Protein AF-0000000080754686 (afdb_homodimer)

Radius of gyration: 24.13 Å; Cα contacts (8 Å, |Δi|>4): 1231; chains: 2; bounding box: 72×88×58 Å

Sequence (550 aa):
MPHHASHPAKEPPPTVAGTYRYADLDQPARVCETQLATECALAISYNGLGHAVMMVTPEALEDFVQGFTLTAGIIDSADEIYDMRLVEDAEAWRAEVRISSRAFWRLKQQRRRLAGSSGCGICGVEALEQALPRLTALDPAPLPPAGQLANLRERIAAEQRLARRSGALHAALFVDGDGEIRLCREDIGRHNALDKLIGALVRERLGAGRGFAVVTSRCGVELLHKAVRAGIGTLVGLSAPTALTVDWARRHHLNLIHLPHHSAARVYSPVPRAPMPHHASHPAKEPPPTVAGTYRYADLDQPARVCETQLATECALAISYNGLGHAVMMVTPEALEDFVQGFTLTAGIIDSADEIYDMRLVEDAEAWRAEVRISSRAFWRLKQQRRRLAGSSGCGICGVEALEQALPRLTALDPAPLPPAGQLANLRERIAAEQRLARRSGALHAALFVDGDGEIRLCREDIGRHNALDKLIGALVRERLGAGRGFAVVTSRCGVELLHKAVRAGIGTLVGLSAPTALTVDWARRHHLNLIHLPHHSAARVYSPVPRAP

Solvent-accessible surface area (backbone atoms only — not comparable to full-atom values): 28979 Å² total; per-residue (Å²): 134,84,80,78,79,76,70,75,80,74,74,75,71,82,60,67,92,38,51,44,57,26,11,29,61,82,42,57,72,49,70,47,74,44,54,29,35,60,57,32,36,35,28,37,24,50,72,53,24,61,72,50,52,41,83,39,30,77,63,62,52,67,22,27,54,51,14,43,40,44,53,70,59,53,33,93,48,79,82,38,53,76,45,76,46,79,44,82,35,94,79,15,34,32,38,47,31,36,55,39,68,67,36,50,50,53,50,52,52,52,48,50,50,60,68,60,45,46,66,78,78,69,50,30,69,51,29,42,42,71,64,45,66,89,76,74,61,49,71,78,57,81,80,76,63,53,75,52,60,58,67,39,69,61,54,48,59,72,62,39,62,66,33,73,64,33,39,76,49,27,38,14,34,34,27,39,78,86,46,45,78,76,47,74,26,63,15,68,43,58,66,52,3,43,22,20,33,51,13,42,30,59,76,66,68,47,64,45,62,51,31,34,39,36,33,61,41,65,39,44,52,67,53,50,51,33,36,49,70,64,46,34,32,27,43,33,20,50,29,55,50,27,38,52,26,46,54,49,23,48,72,30,34,26,31,33,32,31,39,49,95,88,54,73,40,31,26,42,16,59,72,57,63,77,123,132,86,78,77,78,75,70,77,79,73,74,75,73,82,63,68,92,38,53,43,57,26,12,29,61,83,41,58,72,49,69,46,75,45,54,30,35,60,58,31,35,36,28,37,25,50,74,53,27,62,72,49,54,41,82,39,32,77,64,62,51,67,23,27,53,50,13,42,40,45,52,71,59,52,33,94,48,78,81,38,54,76,45,75,46,78,44,83,36,95,79,16,34,33,36,47,31,33,55,38,68,67,36,50,50,52,49,52,52,52,48,49,49,60,69,61,46,46,64,78,77,68,50,30,68,52,28,41,41,70,62,45,67,88,78,74,61,50,71,77,58,82,79,77,62,54,74,53,58,58,66,40,70,61,54,49,59,72,61,39,61,66,33,72,64,33,38,75,49,26,40,14,34,34,27,38,78,85,46,46,80,77,47,74,24,62,14,69,41,56,66,53,4,43,21,19,33,51,12,42,30,59,74,67,70,46,64,44,62,53,30,34,39,38,32,60,39,65,37,44,51,68,54,49,50,34,36,49,71,65,46,34,30,27,43,34,18,49,28,57,50,28,37,53,28,46,56,49,24,47,72,30,35,25,32,33,33,29,41,49,94,88,54,72,40,31,26,43,16,62,73,56,63,78,123

Foldseek 3Di:
DPPPPPPPPPDPDPPDPFKDWDADPVGRVDIDIAGAFDWAWEWEAEPRHTDDIDIKRPPLVQLLVLLCCQLVVLDLDSVQWDDWDWDDDVRHIYIYTYGHPVSVVVVVVLVVCVVPVPDDDQDPVSVVCNVFPDFAFADADDDADLVLCPCVVVVLVVVCPSCVRHNQKKKKWWAFLVSDTDDIAIINDQLSRLSSHLSVCVVVVPQLDRTAMEIADEDELSNLSSCRSSNHQEYEYQDYYDPVNLVVCCVRNHFYWHDYDPDGIDTSPPPDDDD/DPPPPPPPPPPPDDPDPFKDWDADPVGRVDIDIAGAFDWAWEWEAEPRHTDDIDIKRPPLVLLLNLLCCQLVVLDLDSVQWDDWDWDDDVRHIYIYTYGHPVSVVVVVVLVVCVVPVPDDDQDPVSVVCNVFPDFAFADADDDADLVLCPCVVVVLVVVCPSCVRHNQKKKKFWAFLVSDTDDIAIINDQLSRLSSHLSVCVVVVPQLDRTAMEIADEDELSNLSSCRSSNHQEYEYQDYYDPVNLVVCCVRNHFYWHDYDPDGIDTSPPPDDDD

InterPro domains:
  IPR003786 Sulfur carrier protein FdhD [MF_00187] (17-275)
  IPR003786 Sulfur carrier protein FdhD [PF02634] (37-270)
  IPR003786 Sulfur carrier protein FdhD [PIRSF015626] (26-272)
  IPR003786 Sulfur carrier protein FdhD [PTHR30592] (31-271)
  IPR003786 Sulfur carrier protein FdhD [TIGR00129] (33-269)
  IPR016193 Cytidine deaminase-like [SSF53927] (24-273)

Secondary structure (DSSP, 8-state):
---------------STTEEEEEESS-TT-EEEEE-B--EEEEEEETTEEEEEEEE-STTHHHHHHHHHHHTTS-SSGGGEEEEEEEEETTEEEEEEEE-HHHHHHHHHHHHHHHH--SS---HHHHHHHHS---PPPPP-PPPPGGGGTTHHHHHHHH-HHHHHH---EEEEEEETTS-EEEEEEESSHHHHHHHHHHHHHHTT--TTSEEEEESS---HHHHHHHHHTT-SEEEESSPPBHHHHHHHHHTT-EEEE--SSS--EEEESPP---/---------------STTEEEEEESS-TT-EEEEE-B--EEEEEEETTEEEEEEEE-STTHHHHHHHHHHHTTS-SSGGGEEEEEEEEETTEEEEEEEE-HHHHHHHHHHHHHHHH--SS---HHHHHHHHS---PPPPP-PPPPGGGGTTHHHHHHHH-HHHHHH---EEEEEEETTS-EEEEEEESSHHHHHHHHHHHHHHTT--TTSEEEEESS---HHHHHHHHHTT-SEEEESSPPBHHHHHHHHHTT-EEEE--SSS--EEEESPP---

Organism: Azotobacter vinelandii (strain DJ / ATCC BAA-1303) (NCBI:txid322710)

Structure (mmCIF, N/CA/C/O backbone):
data_AF-0000000080754686-model_v1
#
loop_
_entity.id
_entity.type
_entity.pdbx_description
1 polymer 'Sulfur carrier protein FdhD'
#
loop_
_atom_site.group_PDB
_atom_site.id
_atom_site.type_symbol
_atom_site.label_atom_id
_atom_site.label_alt_id
_atom_site.label_comp_id
_atom_site.label_asym_id
_atom_site.label_entity_id
_atom_site.label_seq_id
_atom_site.pdbx_PDB_ins_code
_atom_site.Cartn_x
_atom_site.Cartn_y
_atom_site.Cartn_z
_atom_site.occupancy
_atom_site.B_iso_or_equiv
_atom_site.auth_seq_id
_atom_site.auth_comp_id
_atom_site.auth_asym_id
_atom_site.auth_atom_id
_atom_site.pdbx_PDB_model_num
ATOM 1 N N . MET A 1 1 ? -34.844 -43.094 -25.469 1 31.83 1 MET A N 1
ATOM 2 C CA . MET A 1 1 ? -35.219 -42.375 -24.234 1 31.83 1 MET A CA 1
ATOM 3 C C . MET A 1 1 ? -34.156 -41.375 -23.844 1 31.83 1 MET A C 1
ATOM 5 O O . MET A 1 1 ? -32.969 -41.719 -23.656 1 31.83 1 MET A O 1
ATOM 9 N N . PRO A 1 2 ? -34.312 -40.062 -24.266 1 35 2 PRO A N 1
ATOM 10 C CA . PRO A 1 2 ? -33.281 -39 -24.234 1 35 2 PRO A CA 1
ATOM 11 C C . PRO A 1 2 ? -32.875 -38.625 -22.812 1 35 2 PRO A C 1
ATOM 13 O O . PRO A 1 2 ? -33.688 -38.656 -21.906 1 35 2 PRO A O 1
ATOM 16 N N . HIS A 1 3 ? -31.703 -39.125 -22.344 1 33.72 3 HIS A N 1
ATOM 17 C CA . HIS A 1 3 ? -31.109 -38.906 -21.031 1 33.72 3 HIS A CA 1
ATOM 18 C C . HIS A 1 3 ? -31.047 -37.406 -20.719 1 33.72 3 HIS A C 1
ATOM 20 O O . HIS A 1 3 ? -30.562 -36.625 -21.531 1 33.72 3 HIS A O 1
ATOM 26 N N . HIS A 1 4 ? -32.031 -36.938 -19.906 1 30.75 4 HIS A N 1
ATOM 27 C CA . HIS A 1 4 ? -32.188 -35.562 -19.375 1 30.75 4 HIS A CA 1
ATOM 28 C C . HIS A 1 4 ? -30.891 -35.062 -18.75 1 30.75 4 HIS A C 1
ATOM 30 O O . HIS A 1 4 ? -30.297 -35.75 -17.906 1 30.75 4 HIS A O 1
ATOM 36 N N . ALA A 1 5 ? -30.188 -34.188 -19.484 1 32.12 5 ALA A N 1
ATOM 37 C CA . ALA A 1 5 ? -28.984 -33.469 -19.078 1 32.12 5 ALA A CA 1
ATOM 38 C C . ALA A 1 5 ? -29.156 -32.812 -17.719 1 32.12 5 ALA A C 1
ATOM 40 O O . ALA A 1 5 ? -29.984 -31.906 -17.547 1 32.12 5 ALA A O 1
ATOM 41 N N . SER A 1 6 ? -29 -33.562 -16.625 1 30.25 6 SER A N 1
ATOM 42 C CA . SER A 1 6 ? -29.047 -33.031 -15.266 1 30.25 6 SER A CA 1
ATOM 43 C C . SER A 1 6 ? -28.312 -31.703 -15.164 1 30.25 6 SER A C 1
ATOM 45 O O . SER A 1 6 ? -27.156 -31.594 -15.57 1 30.25 6 SER A O 1
ATOM 47 N N . HIS A 1 7 ? -28.984 -30.562 -15.25 1 32.22 7 HIS A N 1
ATOM 48 C CA . HIS A 1 7 ? -28.531 -29.188 -15.125 1 32.22 7 HIS A CA 1
ATOM 49 C C . HIS A 1 7 ? -27.672 -29.016 -13.883 1 32.22 7 HIS A C 1
ATOM 51 O O . HIS A 1 7 ? -28.062 -29.406 -12.781 1 32.22 7 HIS A O 1
ATOM 57 N N . PRO A 1 8 ? -26.391 -29.031 -13.914 1 29.78 8 PRO A N 1
ATOM 58 C CA . PRO A 1 8 ? -25.578 -28.906 -12.703 1 29.78 8 PRO A CA 1
ATOM 59 C C . PRO A 1 8 ? -26.094 -27.828 -11.75 1 29.78 8 PRO A C 1
ATOM 61 O O . PRO A 1 8 ? -26.75 -26.875 -12.188 1 29.78 8 PRO A O 1
ATOM 64 N N . ALA A 1 9 ? -26.484 -28.156 -10.461 1 30.97 9 ALA A N 1
ATOM 65 C CA . ALA A 1 9 ? -26.984 -27.344 -9.352 1 30.97 9 ALA A CA 1
ATOM 66 C C . ALA A 1 9 ? -26.312 -25.984 -9.32 1 30.97 9 ALA A C 1
ATOM 68 O O . ALA A 1 9 ? -25.094 -25.875 -9.469 1 30.97 9 ALA A O 1
ATOM 69 N N . LYS A 1 10 ? -26.984 -25 -9.805 1 32.41 10 LYS A N 1
ATOM 70 C CA . LYS A 1 10 ? -26.656 -23.578 -9.648 1 32.41 10 LYS A CA 1
ATOM 71 C C . LYS A 1 10 ? -26.031 -23.312 -8.289 1 32.41 10 LYS A C 1
ATOM 73 O O . LYS A 1 10 ? -26.609 -23.656 -7.254 1 32.41 10 LYS A O 1
ATOM 78 N N . GLU A 1 11 ? -24.734 -23.234 -8.125 1 35.72 11 GLU A N 1
ATOM 79 C CA . GLU A 1 11 ? -24.078 -22.938 -6.848 1 35.72 11 GLU A CA 1
ATOM 80 C C . GLU A 1 11 ? -24.859 -21.859 -6.078 1 35.72 11 GLU A C 1
ATOM 82 O O . GLU A 1 11 ? -25.359 -20.906 -6.672 1 35.72 11 GLU A O 1
ATOM 87 N N . PRO A 1 12 ? -25.406 -22.172 -4.902 1 36.03 12 PRO A N 1
ATOM 88 C CA . PRO A 1 12 ? -26.234 -21.234 -4.133 1 36.03 12 PRO A CA 1
ATOM 89 C C . PRO A 1 12 ? -25.719 -19.797 -4.215 1 36.03 12 PRO A C 1
ATOM 91 O O . PRO A 1 12 ? -24.531 -19.562 -4.453 1 36.03 12 PRO A O 1
ATOM 94 N N . PRO A 1 13 ? -26.625 -18.891 -4.383 1 35.06 13 PRO A N 1
ATOM 95 C CA . PRO A 1 13 ? -26.328 -17.453 -4.457 1 35.06 13 PRO A CA 1
ATOM 96 C C . PRO A 1 13 ? -25.359 -16.984 -3.375 1 35.06 13 PRO A C 1
ATOM 98 O O . PRO A 1 13 ? -25.25 -17.625 -2.326 1 35.06 13 PRO A O 1
ATOM 101 N N . PRO A 1 14 ? -24.406 -16.203 -3.625 1 36.09 14 PRO A N 1
ATOM 102 C CA . PRO A 1 14 ? -23.469 -15.672 -2.633 1 36.09 14 PRO A CA 1
ATOM 103 C C . PRO A 1 14 ? -24.156 -15.281 -1.327 1 36.09 14 PRO A C 1
ATOM 105 O O . PRO A 1 14 ? -25.312 -14.844 -1.339 1 36.09 14 PRO A O 1
ATOM 108 N N . THR A 1 15 ? -24.062 -16.094 -0.253 1 37.88 15 THR A N 1
ATOM 109 C CA . THR A 1 15 ? -24.469 -15.75 1.103 1 37.88 15 THR A CA 1
ATOM 110 C C . THR A 1 15 ? -24.422 -14.234 1.309 1 37.88 15 THR A C 1
ATOM 112 O O . THR A 1 15 ? -23.797 -13.516 0.521 1 37.88 15 THR A O 1
ATOM 115 N N . VAL A 1 16 ? -24.938 -13.734 2.525 1 42.38 16 VAL A N 1
ATOM 116 C CA . VAL A 1 16 ? -24.922 -12.344 2.979 1 42.38 16 VAL A CA 1
ATOM 117 C C . VAL A 1 16 ? -23.578 -11.711 2.637 1 42.38 16 VAL A C 1
ATOM 119 O O . VAL A 1 16 ? -22.531 -12.383 2.631 1 42.38 16 VAL A O 1
ATOM 122 N N . ALA A 1 17 ? -23.547 -10.547 2.127 1 55.25 17 ALA A N 1
ATOM 123 C CA . ALA A 1 17 ? -22.406 -9.719 1.694 1 55.25 17 ALA A CA 1
ATOM 124 C C . ALA A 1 17 ? -21.25 -9.812 2.688 1 55.25 17 ALA A C 1
ATOM 126 O O . ALA A 1 17 ? -21.453 -9.641 3.895 1 55.25 17 ALA A O 1
ATOM 127 N N . GLY A 1 18 ? -20.219 -10.5 2.482 1 73.31 18 GLY A N 1
ATOM 128 C CA . GLY A 1 18 ? -18.969 -10.461 3.232 1 73.31 18 GLY A CA 1
ATOM 129 C C . GLY A 1 18 ? -18.672 -11.773 3.939 1 73.31 18 GLY A C 1
ATOM 130 O O . GLY A 1 18 ? -17.594 -11.938 4.512 1 73.31 18 GLY A O 1
ATOM 131 N N . THR A 1 19 ? -19.75 -12.734 3.939 1 86 19 THR A N 1
ATOM 132 C CA . THR A 1 19 ? -19.469 -13.984 4.641 1 86 19 THR A CA 1
ATOM 133 C C . THR A 1 19 ? -18.969 -15.047 3.666 1 86 19 THR A C 1
ATOM 135 O O . THR A 1 19 ? -19.547 -15.25 2.604 1 86 19 THR A O 1
ATOM 138 N N . TYR A 1 20 ? -17.984 -15.742 4.098 1 91.75 20 TYR A N 1
ATOM 139 C CA . TYR A 1 20 ? -17.359 -16.734 3.234 1 91.75 20 TYR A CA 1
ATOM 140 C C . TYR A 1 20 ? -17.078 -18.016 4.004 1 91.75 20 TYR A C 1
ATOM 142 O O . TYR A 1 20 ? -16.75 -17.984 5.191 1 91.75 20 TYR A O 1
ATOM 150 N N . ARG A 1 21 ? -17.188 -19.125 3.223 1 93.75 21 ARG A N 1
ATOM 151 C CA . ARG A 1 21 ? -16.859 -20.422 3.791 1 93.75 21 ARG A CA 1
ATOM 152 C C . ARG A 1 21 ? -15.375 -20.734 3.607 1 93.75 21 ARG A C 1
ATOM 154 O O . ARG A 1 21 ? -14.789 -20.406 2.576 1 93.75 21 ARG A O 1
ATOM 161 N N . TYR A 1 22 ? -14.82 -21.297 4.672 1 95.25 22 TYR A N 1
ATOM 162 C CA . TYR A 1 22 ? -13.469 -21.828 4.598 1 95.25 22 TYR A CA 1
ATOM 163 C C . TYR A 1 22 ? -13.375 -23.188 5.281 1 95.25 22 TYR A C 1
ATOM 165 O O . TYR A 1 22 ? -14.227 -23.531 6.102 1 95.25 22 TYR A O 1
ATOM 173 N N . ALA A 1 23 ? -12.453 -23.984 4.785 1 96.62 23 ALA A N 1
ATOM 174 C CA . ALA A 1 23 ? -12.172 -25.281 5.406 1 96.62 23 ALA A CA 1
ATOM 175 C C . ALA A 1 23 ? -10.781 -25.297 6.039 1 96.62 23 ALA A C 1
ATOM 177 O O . ALA A 1 23 ? -9.875 -24.594 5.578 1 96.62 23 ALA A O 1
ATOM 178 N N . ASP A 1 24 ? -10.664 -26.062 7.074 1 94.94 24 ASP A N 1
ATOM 179 C CA . ASP A 1 24 ? -9.336 -26.266 7.645 1 94.94 24 ASP A CA 1
ATOM 180 C C . ASP A 1 24 ? -8.461 -27.109 6.715 1 94.94 24 ASP A C 1
ATOM 182 O O . ASP A 1 24 ? -8.914 -28.141 6.191 1 94.94 24 ASP A O 1
ATOM 186 N N . LEU A 1 25 ? -7.25 -26.656 6.531 1 95.12 25 LEU A N 1
ATOM 187 C CA . LEU A 1 25 ? -6.359 -27.344 5.609 1 95.12 25 LEU A CA 1
ATOM 188 C C . LEU A 1 25 ? -6.109 -28.781 6.078 1 95.12 25 LEU A C 1
ATOM 190 O O . LEU A 1 25 ? -6.047 -29.703 5.262 1 95.12 25 LEU A O 1
ATOM 194 N N . ASP A 1 26 ? -6.043 -28.969 7.402 1 92.75 26 ASP A N 1
ATOM 195 C CA . ASP A 1 26 ? -5.734 -30.281 7.973 1 92.75 26 ASP A CA 1
ATOM 196 C C . ASP A 1 26 ? -7 -31.125 8.133 1 92.75 26 ASP A C 1
ATOM 198 O O . ASP A 1 26 ? -6.926 -32.344 8.273 1 92.75 26 ASP A O 1
ATOM 202 N N . GLN A 1 27 ? -8.133 -30.469 8.156 1 92.62 27 GLN A N 1
ATOM 203 C CA . GLN A 1 27 ? -9.43 -31.141 8.258 1 92.62 27 GLN A CA 1
ATOM 204 C C . GLN A 1 27 ? -10.422 -30.578 7.25 1 92.62 27 GLN A C 1
ATOM 206 O O . GLN A 1 27 ? -11.352 -29.844 7.621 1 92.62 27 GLN A O 1
ATOM 211 N N . PRO A 1 28 ? -10.352 -31.031 6.055 1 91.06 28 PRO A N 1
ATOM 212 C CA . PRO A 1 28 ? -11.141 -30.438 4.973 1 91.06 28 PRO A CA 1
ATOM 213 C C . PRO A 1 28 ? -12.648 -30.578 5.195 1 91.06 28 PRO A C 1
ATOM 215 O O . PRO A 1 28 ? -13.43 -29.828 4.602 1 91.06 28 PRO A O 1
ATOM 218 N N . ALA A 1 29 ? -13.039 -31.484 6 1 91.44 29 ALA A N 1
ATOM 219 C CA . ALA A 1 29 ? -14.461 -31.703 6.254 1 91.44 29 ALA A CA 1
ATOM 220 C C . ALA A 1 29 ? -15.016 -30.641 7.203 1 91.44 29 ALA A C 1
ATOM 222 O O . ALA A 1 29 ? -16.234 -30.469 7.297 1 91.44 29 ALA A O 1
ATOM 223 N N . ARG A 1 30 ? -14.164 -30 7.922 1 92.25 30 ARG A N 1
ATOM 224 C CA . ARG A 1 30 ? -14.594 -28.938 8.828 1 92.25 30 ARG A CA 1
ATOM 225 C C . ARG A 1 30 ? -14.719 -27.609 8.102 1 92.25 30 ARG A C 1
ATOM 227 O O . ARG A 1 30 ? -13.727 -26.906 7.891 1 92.25 30 ARG A O 1
ATOM 234 N N . VAL A 1 31 ? -15.984 -27.25 7.832 1 93.62 31 VAL A N 1
ATOM 235 C CA . VAL A 1 31 ? -16.266 -26.031 7.086 1 93.62 31 VAL A CA 1
ATOM 236 C C . VAL A 1 31 ? -16.828 -24.969 8.023 1 93.62 31 VAL A C 1
ATOM 238 O O . VAL A 1 31 ? -17.766 -25.25 8.789 1 93.62 31 VAL A O 1
ATOM 241 N N . CYS A 1 32 ? -16.188 -23.844 8.039 1 93.38 32 CYS A N 1
ATOM 242 C CA . CYS A 1 32 ? -16.609 -22.719 8.867 1 93.38 32 CYS A CA 1
ATOM 243 C C . CYS A 1 32 ? -16.938 -21.5 8.008 1 93.38 32 CYS A C 1
ATOM 245 O O . CYS A 1 32 ? -16.719 -21.516 6.797 1 93.38 32 CYS A O 1
ATOM 247 N N . GLU A 1 33 ? -17.547 -20.5 8.688 1 92.62 33 GLU A N 1
ATOM 248 C CA . GLU A 1 33 ? -17.875 -19.25 8.008 1 92.62 33 GLU A CA 1
ATOM 249 C C . GLU A 1 33 ? -17.281 -18.062 8.75 1 92.62 33 GLU A C 1
ATOM 251 O O . GLU A 1 33 ? -17.109 -18.094 9.969 1 92.62 33 GLU A O 1
ATOM 256 N N . THR A 1 34 ? -16.922 -17.109 7.98 1 91.44 34 THR A N 1
ATOM 257 C CA . THR A 1 34 ? -16.422 -15.883 8.578 1 91.44 34 THR A CA 1
ATOM 258 C C . THR A 1 34 ? -16.781 -14.672 7.711 1 91.44 34 THR A C 1
ATOM 260 O O . THR A 1 34 ? -17.016 -14.812 6.508 1 91.44 34 THR A O 1
ATOM 263 N N . GLN A 1 35 ? -16.828 -13.531 8.414 1 92.38 35 GLN A N 1
ATOM 264 C CA . GLN A 1 35 ? -16.984 -12.273 7.691 1 92.38 35 GLN A CA 1
ATOM 265 C C . GLN A 1 35 ? -15.625 -11.727 7.258 1 92.38 35 GLN A C 1
ATOM 267 O O . GLN A 1 35 ? -14.672 -11.711 8.039 1 92.38 35 GLN A O 1
ATOM 272 N N . LEU A 1 36 ? -15.578 -11.336 5.992 1 93.44 36 LEU A N 1
ATOM 273 C CA . LEU A 1 36 ? -14.344 -10.781 5.449 1 93.44 36 LEU A CA 1
ATOM 274 C C . LEU A 1 36 ? -14.508 -9.312 5.102 1 93.44 36 LEU A C 1
ATOM 276 O O . LEU A 1 36 ? -15.617 -8.859 4.801 1 93.44 36 LEU A O 1
ATOM 280 N N . ALA A 1 37 ? -13.383 -8.586 5.172 1 92.38 37 ALA A N 1
ATOM 281 C CA . ALA A 1 37 ? -13.391 -7.188 4.758 1 92.38 37 ALA A CA 1
ATOM 282 C C . ALA A 1 37 ? -13.758 -7.051 3.283 1 92.38 37 ALA A C 1
ATOM 284 O O . ALA A 1 37 ? -13.383 -7.891 2.463 1 92.38 37 ALA A O 1
ATOM 285 N N . THR A 1 38 ? -14.43 -5.969 2.975 1 90.94 38 THR A N 1
ATOM 286 C CA . THR A 1 38 ? -14.883 -5.742 1.604 1 90.94 38 THR A CA 1
ATOM 287 C C . THR A 1 38 ? -13.992 -4.723 0.902 1 90.94 38 THR A C 1
ATOM 289 O O . THR A 1 38 ? -13.547 -3.752 1.517 1 90.94 38 THR A O 1
ATOM 292 N N . GLU A 1 39 ? -13.797 -4.992 -0.354 1 90.25 39 GLU A N 1
ATOM 293 C CA . GLU A 1 39 ? -13.039 -4.125 -1.253 1 90.25 39 GLU A CA 1
ATOM 294 C C . GLU A 1 39 ? -13.781 -3.912 -2.57 1 90.25 39 GLU A C 1
ATOM 296 O O . GLU A 1 39 ? -14.461 -4.816 -3.055 1 90.25 39 GLU A O 1
ATOM 301 N N . CYS A 1 40 ? -13.625 -2.672 -3.119 1 90.12 40 CYS A N 1
ATOM 302 C CA . CYS A 1 40 ? -14.281 -2.383 -4.391 1 90.12 40 CYS A CA 1
ATOM 303 C C . CYS A 1 40 ? -13.445 -1.423 -5.227 1 90.12 40 CYS A C 1
ATOM 305 O O . CYS A 1 40 ? -12.547 -0.756 -4.707 1 90.12 40 CYS A O 1
ATOM 307 N N . ALA A 1 41 ? -13.773 -1.441 -6.523 1 90.88 41 ALA A N 1
ATOM 308 C CA . ALA A 1 41 ? -13.148 -0.482 -7.43 1 90.88 41 ALA A CA 1
ATOM 309 C C . ALA A 1 41 ? -13.891 0.851 -7.414 1 90.88 41 ALA A C 1
ATOM 311 O O . ALA A 1 41 ? -15.125 0.879 -7.406 1 90.88 41 ALA A O 1
ATOM 312 N N . LEU A 1 42 ? -13.164 1.942 -7.301 1 93.31 42 LEU A N 1
ATOM 313 C CA . LEU A 1 42 ? -13.703 3.297 -7.383 1 93.31 42 LEU A CA 1
ATOM 314 C C . LEU A 1 42 ? -13.062 4.062 -8.531 1 93.31 42 LEU A C 1
ATOM 316 O O . LEU A 1 42 ? -11.867 4.383 -8.492 1 93.31 42 LEU A O 1
ATOM 320 N N . ALA A 1 43 ? -13.852 4.293 -9.578 1 92.12 43 ALA A N 1
ATOM 321 C CA . ALA A 1 43 ? -13.375 5.113 -10.688 1 92.12 43 ALA A CA 1
ATOM 322 C C . ALA A 1 43 ? -13.617 6.594 -10.414 1 92.12 43 ALA A C 1
ATOM 324 O O . ALA A 1 43 ? -14.727 6.996 -10.062 1 92.12 43 ALA A O 1
ATOM 325 N N . ILE A 1 44 ? -12.602 7.414 -10.562 1 94 44 ILE A N 1
ATOM 326 C CA . ILE A 1 44 ? -12.703 8.844 -10.281 1 94 44 ILE A CA 1
ATOM 327 C C . ILE A 1 44 ? -12.508 9.641 -11.57 1 94 44 ILE A C 1
ATOM 329 O O . ILE A 1 44 ? -11.555 9.398 -12.312 1 94 44 ILE A O 1
ATOM 333 N N . SER A 1 45 ? -13.406 10.531 -11.812 1 93.5 45 SER A N 1
ATOM 334 C CA . SER A 1 45 ? -13.297 11.445 -12.945 1 93.5 45 SER A CA 1
ATOM 335 C C . SER A 1 45 ? -13.391 12.898 -12.492 1 93.5 45 SER A C 1
ATOM 337 O O . SER A 1 45 ? -14.078 13.203 -11.516 1 93.5 45 SER A O 1
ATOM 339 N N . TYR A 1 46 ? -12.68 13.742 -13.18 1 95.44 46 TYR A N 1
ATOM 340 C CA . TYR A 1 46 ? -12.711 15.18 -12.938 1 95.44 46 TYR A CA 1
ATOM 341 C C . TYR A 1 46 ? -13.211 15.938 -14.164 1 95.44 46 TYR A C 1
ATOM 343 O O . TYR A 1 46 ? -12.602 15.859 -15.234 1 95.44 46 TYR A O 1
ATOM 351 N N . ASN A 1 47 ? -14.305 16.688 -13.969 1 95.19 47 ASN A N 1
ATOM 352 C CA . ASN A 1 47 ? -14.914 17.453 -15.047 1 95.19 47 ASN A CA 1
ATOM 353 C C . ASN A 1 47 ? -15.117 16.609 -16.297 1 95.19 47 ASN A C 1
ATOM 355 O O . ASN A 1 47 ? -14.797 17.031 -17.406 1 95.19 47 ASN A O 1
ATOM 359 N N . GLY A 1 48 ? -15.438 15.383 -16.047 1 90.25 48 GLY A N 1
ATOM 360 C CA . GLY A 1 48 ? -15.773 14.492 -17.141 1 90.25 48 GLY A CA 1
ATOM 361 C C . GLY A 1 48 ? -14.586 13.703 -17.656 1 90.25 48 GLY A C 1
ATOM 362 O O . GLY A 1 48 ? -14.75 12.797 -18.469 1 90.25 48 GLY A O 1
ATOM 363 N N . LEU A 1 49 ? -13.461 13.953 -17.203 1 89.31 49 LEU A N 1
ATOM 364 C CA . LEU A 1 49 ? -12.258 13.258 -17.641 1 89.31 49 LEU A CA 1
ATOM 365 C C . LEU A 1 49 ? -11.859 12.172 -16.641 1 89.31 49 LEU A C 1
ATOM 367 O O . LEU A 1 49 ? -11.617 12.461 -15.469 1 89.31 49 LEU A O 1
ATOM 371 N N . GLY A 1 50 ? -11.773 10.898 -17.219 1 87.62 50 GLY A N 1
ATOM 372 C CA . GLY A 1 50 ? -11.305 9.82 -16.359 1 87.62 50 GLY A CA 1
ATOM 373 C C . GLY A 1 50 ? -9.898 10.039 -15.844 1 87.62 50 GLY A C 1
ATOM 374 O O . GLY A 1 50 ? -9.023 10.492 -16.578 1 87.62 50 GLY A O 1
ATOM 375 N N . HIS A 1 51 ? -9.766 9.781 -14.523 1 88.69 51 HIS A N 1
ATOM 376 C CA . HIS A 1 51 ? -8.469 10.062 -13.922 1 88.69 51 HIS A CA 1
ATOM 377 C C . HIS A 1 51 ? -7.824 8.789 -13.383 1 88.69 51 HIS A C 1
ATOM 379 O O . HIS A 1 51 ? -6.699 8.445 -13.766 1 88.69 51 HIS A O 1
ATOM 385 N N . ALA A 1 52 ? -8.555 8.062 -12.547 1 88.69 52 ALA A N 1
ATOM 386 C CA . ALA A 1 52 ? -7.953 6.898 -11.906 1 88.69 52 ALA A CA 1
ATOM 387 C C . ALA A 1 52 ? -9.016 5.914 -11.438 1 88.69 52 ALA A C 1
ATOM 389 O O . ALA A 1 52 ? -10.188 6.281 -11.273 1 88.69 52 ALA A O 1
ATOM 390 N N . VAL A 1 53 ? -8.625 4.676 -11.352 1 90.12 53 VAL A N 1
ATOM 391 C CA . VAL A 1 53 ? -9.406 3.656 -10.656 1 90.12 53 VAL A CA 1
ATOM 392 C C . VAL A 1 53 ? -8.648 3.189 -9.414 1 90.12 53 VAL A C 1
ATOM 394 O O . VAL A 1 53 ? -7.488 2.787 -9.5 1 90.12 53 VAL A O 1
ATOM 397 N N . MET A 1 54 ? -9.312 3.26 -8.281 1 92.56 54 MET A N 1
ATOM 398 C CA . MET A 1 54 ? -8.703 2.92 -7 1 92.56 54 MET A CA 1
ATOM 399 C C . MET A 1 54 ? -9.406 1.729 -6.359 1 92.56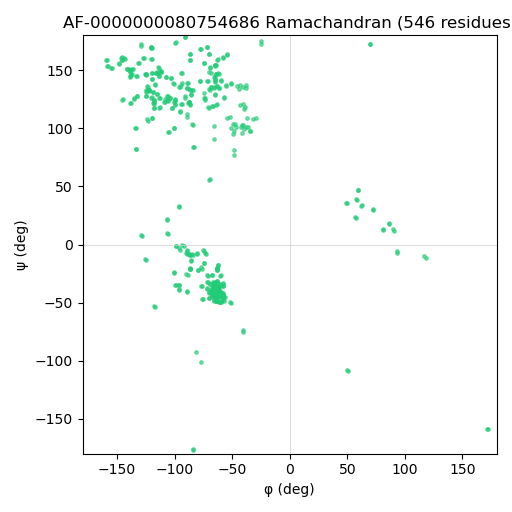 54 MET A C 1
ATOM 401 O O . MET A 1 54 ? -10.633 1.616 -6.426 1 92.56 54 MET A O 1
ATOM 405 N N . MET A 1 55 ? -8.594 0.824 -5.797 1 92.06 55 MET A N 1
ATOM 406 C CA . MET A 1 55 ? -9.172 -0.209 -4.941 1 92.06 55 MET A CA 1
ATOM 407 C C . MET A 1 55 ? -9.297 0.283 -3.502 1 92.06 55 MET A C 1
ATOM 409 O O . MET A 1 55 ? -8.305 0.676 -2.887 1 92.06 55 MET A O 1
ATOM 413 N N . VAL A 1 56 ? -10.57 0.304 -2.977 1 94.38 56 VAL A N 1
ATOM 414 C CA . VAL A 1 56 ? -10.82 0.912 -1.673 1 94.38 56 VAL A CA 1
ATOM 415 C C . VAL A 1 56 ? -11.875 0.107 -0.92 1 94.38 56 VAL A C 1
ATOM 417 O O . VAL A 1 56 ? -12.594 -0.706 -1.516 1 94.38 56 VAL A O 1
ATOM 420 N N . THR A 1 57 ? -11.875 0.304 0.416 1 94.19 57 THR A N 1
ATOM 421 C CA . THR A 1 57 ? -13.039 -0.152 1.169 1 94.19 57 THR A CA 1
ATOM 422 C C . THR A 1 57 ? -14.25 0.732 0.885 1 94.19 57 THR A C 1
ATOM 424 O O . THR A 1 57 ? -14.125 1.957 0.818 1 94.19 57 THR A O 1
ATOM 427 N N . PRO A 1 58 ? -15.453 0.197 0.757 1 93.25 58 PRO A N 1
ATOM 428 C CA . PRO A 1 58 ? -16.594 0.961 0.258 1 93.25 58 PRO A CA 1
ATOM 429 C C . PRO A 1 58 ? -17.125 1.968 1.278 1 93.25 58 PRO A C 1
ATOM 431 O O . PRO A 1 58 ? -17.969 2.809 0.944 1 93.25 58 PRO A O 1
ATOM 434 N N . GLU A 1 59 ? -16.656 1.957 2.465 1 94.06 59 GLU A N 1
ATOM 435 C CA . GLU A 1 59 ? -17.078 2.912 3.482 1 94.06 59 GLU A CA 1
ATOM 436 C C . GLU A 1 59 ? -16.406 4.266 3.287 1 94.06 59 GLU A C 1
ATOM 438 O O . GLU A 1 59 ? -15.242 4.336 2.879 1 94.06 59 GLU A O 1
ATOM 443 N N . ALA A 1 60 ? -17.125 5.355 3.494 1 97.44 60 ALA A N 1
ATOM 444 C CA . ALA A 1 60 ? -16.625 6.727 3.512 1 97.44 60 ALA A CA 1
ATOM 445 C C . ALA A 1 60 ? -15.977 7.09 2.182 1 97.44 60 ALA A C 1
ATOM 447 O O . ALA A 1 60 ? -14.875 7.645 2.154 1 97.44 60 ALA A O 1
ATOM 448 N N . LEU A 1 61 ? -16.641 6.777 1.085 1 97.62 61 LEU A N 1
ATOM 449 C CA . LEU A 1 61 ? -16.094 6.996 -0.249 1 97.62 61 LEU A CA 1
ATOM 450 C C . LEU A 1 61 ? -16 8.484 -0.561 1 97.62 61 LEU A C 1
ATOM 452 O O . LEU A 1 61 ? -15.062 8.93 -1.227 1 97.62 61 LEU A O 1
ATOM 456 N N . GLU A 1 62 ? -16.938 9.25 -0.056 1 98 62 GLU A N 1
ATOM 457 C CA . GLU A 1 62 ? -16.875 10.695 -0.269 1 98 62 GLU A CA 1
ATOM 458 C C . GLU A 1 62 ? -15.648 11.297 0.407 1 98 62 GLU A C 1
ATOM 460 O O . GLU A 1 62 ? -14.969 12.141 -0.173 1 98 62 GLU A O 1
ATOM 465 N N . ASP A 1 63 ? -15.398 10.812 1.583 1 98.62 63 ASP A N 1
ATOM 466 C CA . ASP A 1 63 ? -14.195 11.242 2.289 1 98.62 63 ASP A CA 1
ATOM 467 C C . ASP A 1 63 ? -12.938 10.891 1.498 1 98.62 63 ASP A C 1
ATOM 469 O O . ASP A 1 63 ? -12.023 11.711 1.386 1 98.62 63 ASP A O 1
ATOM 473 N N . PHE A 1 64 ? -12.984 9.68 0.921 1 98.69 64 PHE A N 1
ATOM 474 C CA . PHE A 1 64 ? -11.82 9.227 0.164 1 98.69 64 PHE A CA 1
ATOM 475 C C . PHE A 1 64 ? -11.555 10.156 -1.02 1 98.69 64 PHE A C 1
ATOM 477 O O . PHE A 1 64 ? -10.43 10.625 -1.207 1 98.69 64 PHE A O 1
ATOM 484 N N . VAL A 1 65 ? -12.562 10.438 -1.779 1 98.38 65 VAL A N 1
ATOM 485 C CA . VAL A 1 65 ? -12.414 11.227 -2.996 1 98.38 65 VAL A CA 1
ATOM 486 C C . VAL A 1 65 ? -11.953 12.641 -2.643 1 98.38 65 VAL A C 1
ATOM 488 O O . VAL A 1 65 ? -11.047 13.18 -3.283 1 98.38 65 VAL A O 1
ATOM 491 N N . GLN A 1 66 ? -12.547 13.188 -1.567 1 98.12 66 GLN A N 1
ATOM 492 C CA . GLN A 1 66 ? -12.156 14.508 -1.092 1 98.12 66 GLN A CA 1
ATOM 493 C C . GLN A 1 66 ? -10.68 14.539 -0.707 1 98.12 66 GLN A C 1
ATOM 495 O O . GLN A 1 66 ? -9.93 15.414 -1.152 1 98.12 66 GLN A O 1
ATOM 500 N N . GLY A 1 67 ? -10.289 13.594 0.067 1 98.25 67 GLY A N 1
ATOM 501 C CA . GLY A 1 67 ? -8.914 13.531 0.534 1 98.25 67 GLY A CA 1
ATOM 502 C C . GLY A 1 67 ? -7.918 13.242 -0.576 1 98.25 67 GLY A C 1
ATOM 503 O O . GLY A 1 67 ? -6.891 13.922 -0.684 1 98.25 67 GLY A O 1
ATOM 504 N N . PHE A 1 68 ? -8.25 12.281 -1.436 1 97.69 68 PHE A N 1
ATOM 505 C CA . PHE A 1 68 ? -7.398 11.883 -2.551 1 97.69 68 PHE A CA 1
ATOM 506 C C . PHE A 1 68 ? -7.16 13.062 -3.492 1 97.69 68 PHE A C 1
ATOM 508 O O . PHE A 1 68 ? -6.031 13.297 -3.922 1 97.69 68 PHE A O 1
ATOM 515 N N . THR A 1 69 ? -8.18 13.781 -3.781 1 97.56 69 THR A N 1
ATOM 516 C CA . THR A 1 69 ? -8.086 14.914 -4.695 1 97.56 69 THR A CA 1
ATOM 517 C C . THR A 1 69 ? -7.145 15.984 -4.148 1 97.56 69 THR A C 1
ATOM 519 O O . THR A 1 69 ? -6.379 16.594 -4.902 1 97.56 69 THR A O 1
ATOM 522 N N . LEU A 1 70 ? -7.152 16.172 -2.869 1 96 70 LEU A N 1
ATOM 523 C CA . LEU A 1 70 ? -6.289 17.156 -2.211 1 96 70 LEU A CA 1
ATOM 524 C C . LEU A 1 70 ? -4.855 16.641 -2.119 1 96 70 LEU A C 1
ATOM 526 O O . LEU A 1 70 ? -3.92 17.312 -2.543 1 96 70 LEU A O 1
ATOM 530 N N . THR A 1 71 ? -4.656 15.406 -1.691 1 95.06 71 THR A N 1
ATOM 531 C CA . THR A 1 71 ? -3.33 14.898 -1.364 1 95.06 71 THR A CA 1
ATOM 532 C C . THR A 1 71 ? -2.572 14.508 -2.631 1 95.06 71 THR A C 1
ATOM 534 O O . THR A 1 71 ? -1.339 14.492 -2.645 1 95.06 71 THR A O 1
ATOM 537 N N . ALA A 1 72 ? -3.309 14.25 -3.705 1 91.94 72 ALA A N 1
ATOM 538 C CA . ALA A 1 72 ? -2.68 13.93 -4.98 1 91.94 72 ALA A CA 1
ATOM 539 C C . ALA A 1 72 ? -2.219 15.195 -5.703 1 91.94 72 ALA A C 1
ATOM 541 O O . ALA A 1 72 ? -1.571 15.117 -6.75 1 91.94 72 ALA A O 1
ATOM 542 N N . GLY A 1 73 ? -2.604 16.344 -5.141 1 91.5 73 GLY A N 1
ATOM 543 C CA . GLY A 1 73 ? -2.178 17.609 -5.723 1 91.5 73 GLY A CA 1
ATOM 544 C C . GLY A 1 73 ? -3.027 18.031 -6.906 1 91.5 73 GLY A C 1
ATOM 545 O O . GLY A 1 73 ? -2.607 18.875 -7.707 1 91.5 73 GLY A O 1
ATOM 546 N N . ILE A 1 74 ? -4.148 17.375 -7.07 1 93.38 74 ILE A N 1
ATOM 547 C CA . ILE A 1 74 ? -5.059 17.734 -8.148 1 93.38 74 ILE A CA 1
ATOM 548 C C . ILE A 1 74 ? -5.633 19.125 -7.887 1 93.38 74 ILE A C 1
ATOM 550 O O . ILE A 1 74 ? -5.855 19.906 -8.82 1 93.38 74 ILE A O 1
ATOM 554 N N . ILE A 1 75 ? -5.844 19.359 -6.555 1 94.94 75 ILE A N 1
ATOM 555 C CA . ILE A 1 75 ? -6.266 20.688 -6.102 1 94.94 75 ILE A CA 1
ATOM 556 C C . ILE A 1 75 ? -5.324 21.172 -5 1 94.94 75 ILE A C 1
ATOM 558 O O . ILE A 1 75 ? -4.648 20.375 -4.352 1 94.94 75 ILE A O 1
ATOM 562 N N . ASP A 1 76 ? -5.359 22.453 -4.809 1 91.75 76 ASP A N 1
ATOM 563 C CA . ASP A 1 76 ? -4.523 23.031 -3.766 1 91.75 76 ASP A CA 1
ATOM 564 C C . ASP A 1 76 ? -5.336 23.328 -2.506 1 91.75 76 ASP A C 1
ATOM 566 O O . ASP A 1 76 ? -4.785 23.391 -1.406 1 91.75 76 ASP A O 1
ATOM 570 N N . SER A 1 77 ? -6.605 23.484 -2.779 1 93.31 77 SER A N 1
ATOM 571 C CA . SER A 1 77 ? -7.508 23.812 -1.681 1 93.31 77 SER A CA 1
ATOM 572 C C . SER A 1 77 ? -8.844 23.094 -1.837 1 93.31 77 SER A C 1
ATOM 574 O O . SER A 1 77 ? -9.32 22.906 -2.957 1 93.31 77 SER A O 1
ATOM 576 N N . ALA A 1 78 ? -9.438 22.844 -0.717 1 92.69 78 ALA A N 1
ATOM 577 C CA . ALA A 1 78 ? -10.703 22.125 -0.708 1 92.69 78 ALA A CA 1
ATOM 578 C C . ALA A 1 78 ? -11.789 22.906 -1.438 1 92.69 78 ALA A C 1
ATOM 580 O O . ALA A 1 78 ? -12.727 22.312 -1.986 1 92.69 78 ALA A O 1
ATOM 581 N N . ASP A 1 79 ? -11.602 24.172 -1.558 1 94.19 79 ASP A N 1
ATOM 582 C CA . ASP A 1 79 ? -12.617 25.047 -2.16 1 94.19 79 ASP A CA 1
ATOM 583 C C . ASP A 1 79 ? -12.641 24.875 -3.678 1 94.19 79 ASP A C 1
ATOM 585 O O . ASP A 1 79 ? -13.562 25.359 -4.344 1 94.19 79 ASP A O 1
ATOM 589 N N . GLU A 1 80 ? -11.727 24.094 -4.168 1 96.94 80 GLU A N 1
ATOM 590 C CA . GLU A 1 80 ? -11.648 23.922 -5.613 1 96.94 80 GLU A CA 1
ATOM 591 C C . GLU A 1 80 ? -12.531 22.766 -6.082 1 96.94 80 GLU A C 1
ATOM 593 O O . GLU A 1 80 ? -12.656 22.516 -7.281 1 96.94 80 GLU A O 1
ATOM 598 N N . ILE A 1 81 ? -13.125 22.062 -5.164 1 97.44 81 ILE A N 1
ATOM 599 C CA . ILE A 1 81 ? -14.141 21.078 -5.496 1 97.44 81 ILE A CA 1
ATOM 600 C C . ILE A 1 81 ? -15.531 21.719 -5.398 1 97.44 81 ILE A C 1
ATOM 602 O O . ILE A 1 81 ? -15.93 22.188 -4.332 1 97.44 81 ILE A O 1
ATOM 606 N N . TYR A 1 82 ? -16.234 21.703 -6.449 1 97.69 82 TYR A N 1
ATOM 607 C CA . TYR A 1 82 ? -17.547 22.359 -6.504 1 97.69 82 TYR A CA 1
ATOM 608 C C . TYR A 1 82 ? -18.656 21.344 -6.242 1 97.69 82 TYR A C 1
ATOM 610 O O . TYR A 1 82 ? -19.703 21.688 -5.691 1 97.69 82 TYR A O 1
ATOM 618 N N . ASP A 1 83 ? -18.484 20.172 -6.77 1 97.06 83 ASP A N 1
ATOM 619 C CA . ASP A 1 83 ? -19.5 19.141 -6.652 1 97.06 83 ASP A CA 1
ATOM 620 C C . ASP A 1 83 ? -18.875 17.75 -6.75 1 97.06 83 ASP A C 1
ATOM 622 O O . ASP A 1 83 ? -17.797 17.578 -7.309 1 97.06 83 ASP A O 1
ATOM 626 N N . MET A 1 84 ? -19.562 16.812 -6.098 1 97 84 MET A N 1
ATOM 627 C CA . MET A 1 84 ? -19.141 15.406 -6.133 1 97 84 MET A CA 1
ATOM 628 C C . MET A 1 84 ? -20.359 14.484 -6.121 1 97 84 MET A C 1
ATOM 630 O O . MET A 1 84 ? -21.234 14.602 -5.254 1 97 84 MET A O 1
ATOM 634 N N . ARG A 1 85 ? -20.391 13.609 -7.129 1 96.44 85 ARG A N 1
ATOM 635 C CA . ARG A 1 85 ? -21.469 12.625 -7.215 1 96.44 85 ARG A CA 1
ATOM 636 C C . ARG A 1 85 ? -20.906 11.203 -7.184 1 96.44 85 ARG A C 1
ATOM 638 O O . ARG A 1 85 ? -19.984 10.875 -7.945 1 96.44 85 ARG A O 1
ATOM 645 N N . LEU A 1 86 ? -21.391 10.398 -6.297 1 95.25 86 LEU A N 1
ATOM 646 C CA . LEU A 1 86 ? -21.031 8.984 -6.207 1 95.25 86 LEU A CA 1
ATOM 647 C C . LEU A 1 86 ? -22.141 8.109 -6.762 1 95.25 86 LEU A C 1
ATOM 649 O O . LEU A 1 86 ? -23.297 8.219 -6.344 1 95.25 86 LEU A O 1
ATOM 653 N N . VAL A 1 87 ? -21.75 7.258 -7.703 1 91.69 87 VAL A N 1
ATOM 654 C CA . VAL A 1 87 ? -22.719 6.371 -8.328 1 91.69 87 VAL A CA 1
ATOM 655 C C . VAL A 1 87 ? -22.266 4.922 -8.195 1 91.69 87 VAL A C 1
ATOM 657 O O . VAL A 1 87 ? -21.125 4.59 -8.492 1 91.69 87 VAL A O 1
ATOM 660 N N . GLU A 1 88 ? -23.141 4.113 -7.695 1 87.62 88 GLU A N 1
ATOM 661 C CA . GLU A 1 88 ? -22.844 2.686 -7.621 1 87.62 88 GLU A CA 1
ATOM 662 C C . GLU A 1 88 ? -23.25 1.97 -8.906 1 87.62 88 GLU A C 1
ATOM 664 O O . GLU A 1 88 ? -24.344 2.178 -9.414 1 87.62 88 GLU A O 1
ATOM 669 N N . ASP A 1 89 ? -22.297 1.355 -9.477 1 75.5 89 ASP A N 1
ATOM 670 C CA . ASP A 1 89 ? -22.547 0.568 -10.68 1 75.5 89 ASP A CA 1
ATOM 671 C C . ASP A 1 89 ? -22.094 -0.879 -10.492 1 75.5 89 ASP A C 1
ATOM 673 O O . ASP A 1 89 ? -20.922 -1.193 -10.672 1 75.5 89 ASP A O 1
ATOM 677 N N . ALA A 1 90 ? -22.969 -1.932 -10.32 1 70.19 90 ALA A N 1
ATOM 678 C CA . ALA A 1 90 ? -22.641 -3.344 -10.125 1 70.19 90 ALA A CA 1
ATOM 679 C C . ALA A 1 90 ? -21.625 -3.525 -9.016 1 70.19 90 ALA A C 1
ATOM 681 O O . ALA A 1 90 ? -21.875 -3.168 -7.863 1 70.19 90 ALA A O 1
ATOM 682 N N . GLU A 1 91 ? -20.391 -3.896 -9.383 1 70.31 91 GLU A N 1
ATOM 683 C CA . GLU A 1 91 ? -19.375 -4.215 -8.375 1 70.31 91 GLU A CA 1
ATOM 684 C C . GLU A 1 91 ? -18.328 -3.104 -8.266 1 70.31 91 GLU A C 1
ATOM 686 O O . GLU A 1 91 ? -17.234 -3.328 -7.766 1 70.31 91 GLU A O 1
ATOM 691 N N . ALA A 1 92 ? -18.797 -1.891 -8.75 1 84.69 92 ALA A N 1
ATOM 692 C CA . ALA A 1 92 ? -17.844 -0.779 -8.711 1 84.69 92 ALA A CA 1
ATOM 693 C C . ALA A 1 92 ? -18.562 0.54 -8.438 1 84.69 92 ALA A C 1
ATOM 695 O O . ALA A 1 92 ? -19.797 0.603 -8.453 1 84.69 92 ALA A O 1
ATOM 696 N N . TRP A 1 93 ? -17.766 1.489 -7.945 1 91.81 93 TRP A N 1
ATOM 697 C CA . TRP A 1 93 ? -18.25 2.848 -7.711 1 91.81 93 TRP A CA 1
ATOM 698 C C . TRP A 1 93 ? -17.594 3.826 -8.688 1 91.81 93 TRP A C 1
ATOM 700 O O . TRP A 1 93 ? -16.484 3.59 -9.172 1 91.81 93 TRP A O 1
ATOM 710 N N . ARG A 1 94 ? -18.422 4.836 -8.977 1 92.62 94 ARG A N 1
ATOM 711 C CA . ARG A 1 94 ? -17.906 5.945 -9.766 1 92.62 94 ARG A CA 1
ATOM 712 C C . ARG A 1 94 ? -18.062 7.27 -9.023 1 92.62 94 ARG A C 1
ATOM 714 O O . ARG A 1 94 ? -19.141 7.551 -8.477 1 92.62 94 ARG A O 1
ATOM 721 N N . ALA A 1 95 ? -16.984 8.008 -9.023 1 95.69 95 ALA A N 1
ATOM 722 C CA . ALA A 1 95 ? -17.031 9.359 -8.477 1 95.69 95 ALA A CA 1
ATOM 723 C C . ALA A 1 95 ? -16.828 10.406 -9.57 1 95.69 95 ALA A C 1
ATOM 725 O O . ALA A 1 95 ? -15.781 10.43 -10.227 1 95.69 95 ALA A O 1
ATOM 726 N N . GLU A 1 96 ? -17.828 11.188 -9.727 1 95.69 96 GLU A N 1
ATOM 727 C CA . GLU A 1 96 ? -17.75 12.328 -10.641 1 95.69 96 GLU A CA 1
ATOM 728 C C . GLU A 1 96 ? -17.547 13.633 -9.883 1 95.69 96 GLU A C 1
ATOM 730 O O . GLU A 1 96 ? -18.453 14.086 -9.172 1 95.69 96 GLU A O 1
ATOM 735 N N . VAL A 1 97 ? -16.391 14.273 -10.148 1 97.69 97 VAL A N 1
ATOM 736 C CA . VAL A 1 97 ? -16.016 15.438 -9.359 1 97.69 97 VAL A CA 1
ATOM 737 C C . VAL A 1 97 ? -15.898 16.656 -10.266 1 97.69 97 VAL A C 1
ATOM 739 O O . VAL A 1 97 ? -15.281 16.594 -11.328 1 97.69 97 VAL A O 1
ATOM 742 N N . ARG A 1 98 ? -16.531 17.734 -9.828 1 98.31 98 ARG A N 1
ATOM 743 C CA . ARG A 1 98 ? -16.359 19.016 -10.492 1 98.31 98 ARG A CA 1
ATOM 744 C C . ARG A 1 98 ? -15.359 19.891 -9.742 1 98.31 98 ARG A C 1
ATOM 746 O O . ARG A 1 98 ? -15.547 20.188 -8.562 1 98.31 98 ARG A O 1
ATOM 753 N N . ILE A 1 99 ? -14.32 20.234 -10.484 1 98.25 99 ILE A N 1
ATOM 754 C CA . ILE A 1 99 ? -13.281 21.047 -9.867 1 98.25 99 ILE A CA 1
ATOM 755 C C . ILE A 1 99 ? -13.133 22.359 -10.633 1 98.25 99 ILE A C 1
ATOM 757 O O . ILE A 1 99 ? -13.719 22.531 -11.711 1 98.25 99 ILE A O 1
ATOM 761 N N . SER A 1 100 ? -12.406 23.25 -10.094 1 98.19 100 SER A N 1
ATOM 762 C CA . SER A 1 100 ? -12.195 24.562 -10.711 1 98.19 100 SER A CA 1
ATOM 763 C C . SER A 1 100 ? -11.484 24.422 -12.055 1 98.19 100 SER A C 1
ATOM 765 O O . SER A 1 100 ? -10.766 23.453 -12.289 1 98.19 100 SER A O 1
ATOM 767 N N . SER A 1 101 ? -11.602 25.422 -12.898 1 96.75 101 SER A N 1
ATOM 768 C CA . SER A 1 101 ? -10.969 25.438 -14.219 1 96.75 101 SER A CA 1
ATOM 769 C C . SER A 1 101 ? -9.445 25.453 -14.102 1 96.75 101 SER A C 1
ATOM 771 O O . SER A 1 101 ? -8.75 24.812 -14.898 1 96.75 101 SER A O 1
ATOM 773 N N . ARG A 1 102 ? -9.07 26.125 -13.188 1 96.06 102 ARG A N 1
ATOM 774 C CA . ARG A 1 102 ? -7.629 26.203 -12.961 1 96.06 102 ARG A CA 1
ATOM 775 C C . ARG A 1 102 ? -7.047 24.844 -12.602 1 96.06 102 ARG A C 1
ATOM 777 O O . ARG A 1 102 ? -6.043 24.422 -13.188 1 96.06 102 ARG A O 1
ATOM 784 N N . ALA A 1 103 ? -7.66 24.188 -11.68 1 96.38 103 ALA A N 1
ATOM 785 C CA . ALA A 1 103 ? -7.219 22.844 -11.273 1 96.38 103 ALA A CA 1
ATOM 786 C C . ALA A 1 103 ? -7.293 21.875 -12.438 1 96.38 103 ALA A C 1
ATOM 788 O O . ALA A 1 103 ? -6.391 21.047 -12.633 1 96.38 103 ALA A O 1
ATOM 789 N N . PHE A 1 104 ? -8.312 22 -13.18 1 95.5 104 PHE A N 1
ATOM 790 C CA . PHE A 1 104 ? -8.516 21.109 -14.312 1 95.5 104 PHE A CA 1
ATOM 791 C C . PHE A 1 104 ? -7.453 21.328 -15.383 1 95.5 104 PHE A C 1
ATOM 793 O O . PHE A 1 104 ? -6.953 20.375 -15.984 1 95.5 104 PHE A O 1
ATOM 800 N N . TRP A 1 105 ? -7.16 22.547 -15.57 1 94.5 105 TRP A N 1
ATOM 801 C CA . TRP A 1 105 ? -6.117 22.891 -16.531 1 94.5 105 TRP A CA 1
ATOM 802 C C . TRP A 1 105 ? -4.777 22.297 -16.109 1 94.5 105 TRP A C 1
ATOM 804 O O . TRP A 1 105 ? -4.074 21.688 -16.922 1 94.5 105 TRP A O 1
ATOM 814 N N . ARG A 1 106 ? -4.43 22.406 -14.922 1 91.88 106 ARG A N 1
ATOM 815 C CA . ARG A 1 106 ? -3.189 21.844 -14.391 1 91.88 106 ARG A CA 1
ATOM 816 C C . ARG A 1 106 ? -3.158 20.328 -14.555 1 91.88 106 ARG A C 1
ATOM 818 O O . ARG A 1 106 ? -2.121 19.75 -14.891 1 91.88 106 ARG A O 1
ATOM 825 N N . LEU A 1 107 ? -4.266 19.734 -14.281 1 90.5 107 LEU A N 1
ATOM 826 C CA . LEU A 1 107 ? -4.391 18.281 -14.422 1 90.5 107 LEU A CA 1
ATOM 827 C C . LEU A 1 107 ? -4.133 17.859 -15.859 1 90.5 107 LEU A C 1
ATOM 829 O O . LEU A 1 107 ? -3.398 16.891 -16.109 1 90.5 107 LEU A O 1
ATOM 833 N N . LYS A 1 108 ? -4.652 18.531 -16.797 1 88.62 108 LYS A N 1
ATOM 834 C CA . LYS A 1 108 ? -4.469 18.219 -18.219 1 88.62 108 LYS A CA 1
ATOM 835 C C . LYS A 1 108 ? -3.014 18.406 -18.641 1 88.62 108 LYS A C 1
ATOM 837 O O . LYS A 1 108 ? -2.473 17.594 -19.391 1 88.62 108 LYS A O 1
ATOM 842 N N . GLN A 1 109 ? -2.455 19.438 -18.125 1 86.69 109 GLN A N 1
ATOM 843 C CA . GLN A 1 109 ? -1.058 19.703 -18.453 1 86.69 109 GLN A CA 1
ATOM 844 C C . GLN A 1 109 ? -0.152 18.594 -17.922 1 86.69 109 GLN A C 1
ATOM 846 O O . GLN A 1 109 ? 0.776 18.156 -18.609 1 86.69 109 GLN A O 1
ATOM 851 N N . GLN A 1 110 ? -0.433 18.172 -16.75 1 81.19 110 GLN A N 1
ATOM 852 C CA . GLN A 1 110 ? 0.339 17.094 -16.156 1 81.19 110 GLN A CA 1
ATOM 853 C C . GLN A 1 110 ? 0.21 15.805 -16.969 1 81.19 110 GLN A C 1
ATOM 855 O O . GLN A 1 110 ? 1.196 15.102 -17.188 1 81.19 110 GLN A O 1
ATOM 860 N N . ARG A 1 111 ? -0.911 15.516 -17.406 1 79.06 111 ARG A N 1
ATOM 861 C CA . ARG A 1 111 ? -1.159 14.32 -18.203 1 79.06 111 ARG A CA 1
ATOM 862 C C . ARG A 1 111 ? -0.403 14.375 -19.531 1 79.06 111 ARG A C 1
ATOM 864 O O . ARG A 1 111 ? 0.139 13.367 -19.984 1 79.06 111 ARG A O 1
ATOM 871 N N . ARG A 1 112 ? -0.393 15.508 -20.094 1 75.12 112 ARG A N 1
ATOM 872 C CA . ARG A 1 112 ? 0.316 15.688 -21.359 1 75.12 112 ARG A CA 1
ATOM 873 C C . ARG A 1 112 ? 1.816 15.484 -21.172 1 75.12 112 ARG A C 1
ATOM 875 O O . ARG A 1 112 ? 2.475 14.883 -22.031 1 75.12 112 ARG A O 1
ATOM 882 N N . ARG A 1 113 ? 2.248 15.945 -20.125 1 71.62 113 ARG A N 1
ATOM 883 C CA . ARG A 1 113 ? 3.672 15.797 -19.844 1 71.62 113 ARG A CA 1
ATOM 884 C C . ARG A 1 113 ? 4.043 14.328 -19.672 1 71.62 113 ARG A C 1
ATOM 886 O O . ARG A 1 113 ? 5.094 13.883 -20.125 1 71.62 113 ARG A O 1
ATOM 893 N N . LEU A 1 114 ? 3.209 13.609 -19.031 1 68.25 114 LEU A N 1
ATOM 894 C CA . LEU A 1 114 ? 3.463 12.188 -18.797 1 68.25 114 LEU A CA 1
ATOM 895 C C . LEU A 1 114 ? 3.418 11.406 -20.109 1 68.25 114 LEU A C 1
ATOM 897 O O . LEU A 1 114 ? 4.191 10.469 -20.297 1 68.25 114 LEU A O 1
ATOM 901 N N . ALA A 1 115 ? 2.518 11.719 -20.938 1 64.19 115 ALA A N 1
ATOM 902 C CA . ALA A 1 115 ? 2.391 11.031 -22.219 1 64.19 115 ALA A CA 1
ATOM 903 C C . ALA A 1 115 ? 3.576 11.352 -23.125 1 64.19 115 ALA A C 1
ATOM 905 O O . ALA A 1 115 ? 3.971 10.531 -23.953 1 64.19 115 ALA A O 1
ATOM 906 N N . GLY A 1 116 ? 4.016 12.578 -23.094 1 58.16 116 GLY A N 1
ATOM 907 C CA . GLY A 1 116 ? 5.043 13.062 -24 1 58.16 116 GLY A CA 1
ATOM 908 C C . GLY A 1 116 ? 6.453 12.797 -23.5 1 58.16 116 GLY A C 1
ATOM 909 O O . GLY A 1 116 ? 7.43 13.086 -24.188 1 58.16 116 GLY A O 1
ATOM 910 N N . SER A 1 117 ? 6.609 12.445 -22.266 1 55.66 117 SER A N 1
ATOM 911 C CA . SER A 1 117 ? 7.965 12.414 -21.734 1 55.66 117 SER A CA 1
ATOM 912 C C . SER A 1 117 ? 8.773 11.273 -22.359 1 55.66 117 SER A C 1
ATOM 914 O O . SER A 1 117 ? 8.594 10.109 -22 1 55.66 117 SER A O 1
ATOM 916 N N . SER A 1 118 ? 8.859 11.25 -23.609 1 49.16 118 SER A N 1
ATOM 917 C CA . SER A 1 118 ? 9.695 10.281 -24.312 1 49.16 118 SER A CA 1
ATOM 918 C C . SER A 1 118 ? 11.023 10.07 -23.594 1 49.16 118 SER A C 1
ATOM 920 O O . SER A 1 118 ? 11.578 8.977 -23.594 1 49.16 118 SER A O 1
ATOM 922 N N . GLY A 1 119 ? 12.023 11.07 -23.688 1 45.94 119 GLY A N 1
ATOM 923 C CA . GLY A 1 119 ? 13.461 10.898 -23.828 1 45.94 119 GLY A CA 1
ATOM 924 C C . GLY A 1 119 ? 14.148 10.617 -22.5 1 45.94 119 GLY A C 1
ATOM 925 O O . GLY A 1 119 ? 14.828 9.602 -22.359 1 45.94 119 GLY A O 1
ATOM 926 N N . CYS A 1 120 ? 14.648 11.828 -21.812 1 49.12 120 CYS A N 1
ATOM 927 C CA . CYS A 1 120 ? 15.859 11.82 -21 1 49.12 120 CYS A CA 1
ATOM 928 C C . CYS A 1 120 ? 15.617 11.133 -19.656 1 49.12 120 CYS A C 1
ATOM 930 O O . CYS A 1 120 ? 14.516 11.211 -19.109 1 49.12 120 CYS A O 1
ATOM 932 N N . GLY A 1 121 ? 16.391 10.234 -19.406 1 52.66 121 GLY A N 1
ATOM 933 C CA . GLY A 1 121 ? 16.531 9.586 -18.109 1 52.66 121 GLY A CA 1
ATOM 934 C C . GLY A 1 121 ? 16.203 10.5 -16.953 1 52.66 121 GLY A C 1
ATOM 935 O O . GLY A 1 121 ? 16.547 11.68 -16.953 1 52.66 121 GLY A O 1
ATOM 936 N N . ILE A 1 122 ? 15.117 10.25 -16.328 1 55.94 122 ILE A N 1
ATOM 937 C CA . ILE A 1 122 ? 14.758 11.016 -15.141 1 55.94 122 ILE A CA 1
ATOM 938 C C . ILE A 1 122 ? 15.898 10.961 -14.133 1 55.94 122 ILE A C 1
ATOM 940 O O . ILE A 1 122 ? 16.359 9.883 -13.773 1 55.94 122 ILE A O 1
ATOM 944 N N . CYS A 1 123 ? 16.578 12.148 -13.984 1 60.16 123 CYS A N 1
ATOM 945 C CA . CYS A 1 123 ? 17.547 12.203 -12.898 1 60.16 123 CYS A CA 1
ATOM 946 C C . CYS A 1 123 ? 16.891 11.906 -11.555 1 60.16 123 CYS A C 1
ATOM 948 O O . CYS A 1 123 ? 15.664 11.891 -11.453 1 60.16 123 CYS A O 1
ATOM 950 N N . GLY A 1 124 ? 17.625 11.57 -10.602 1 57.56 124 GLY A N 1
ATOM 951 C CA . GLY A 1 124 ? 17.172 11.156 -9.281 1 57.56 124 GLY A CA 1
ATOM 952 C C . GLY A 1 124 ? 16.203 12.148 -8.656 1 57.56 124 GLY A C 1
ATOM 953 O O . GLY A 1 124 ? 15.125 11.758 -8.203 1 57.56 124 GLY A O 1
ATOM 954 N N . VAL A 1 125 ? 16.578 13.375 -8.664 1 61.12 125 VAL A N 1
ATOM 955 C CA . VAL A 1 125 ? 15.75 14.414 -8.055 1 61.12 125 VAL A CA 1
ATOM 956 C C . VAL A 1 125 ? 14.43 14.539 -8.812 1 61.12 125 VAL A C 1
ATOM 958 O O . VAL A 1 125 ? 13.367 14.664 -8.203 1 61.12 125 VAL A O 1
ATOM 961 N N . GLU A 1 126 ? 14.539 14.367 -9.977 1 68.44 126 GLU A N 1
ATOM 962 C CA . GLU A 1 126 ? 13.344 14.461 -10.812 1 68.44 126 GLU A CA 1
ATOM 963 C C . GLU A 1 126 ? 12.422 13.266 -10.586 1 68.44 126 GLU A C 1
ATOM 965 O O . GLU A 1 126 ? 11.195 13.414 -10.586 1 68.44 126 GLU A O 1
ATOM 970 N N . ALA A 1 127 ? 13.094 12.203 -10.305 1 70.69 127 ALA A N 1
ATOM 971 C CA . ALA A 1 127 ? 12.305 11 -10.039 1 70.69 127 ALA A CA 1
ATOM 972 C C . ALA A 1 127 ? 11.477 11.164 -8.766 1 70.69 127 ALA A C 1
ATOM 974 O O . ALA A 1 127 ? 10.289 10.828 -8.742 1 70.69 127 ALA A O 1
ATOM 975 N N . LEU A 1 128 ? 12.156 11.727 -7.82 1 70.81 128 LEU A N 1
ATOM 976 C CA . LEU A 1 128 ? 11.461 11.922 -6.555 1 70.81 128 LEU A CA 1
ATOM 977 C C . LEU A 1 128 ? 10.359 12.977 -6.699 1 70.81 128 LEU A C 1
ATOM 979 O O . LEU A 1 128 ? 9.25 12.789 -6.199 1 70.81 128 LEU A O 1
ATOM 983 N N . GLU A 1 129 ? 10.688 14.023 -7.406 1 74.19 129 GLU A N 1
ATOM 984 C CA . GLU A 1 129 ? 9.719 15.102 -7.578 1 74.19 129 GLU A CA 1
ATOM 985 C C . GLU A 1 129 ? 8.523 14.633 -8.398 1 74.19 129 GLU A C 1
ATOM 987 O O . GLU A 1 129 ? 7.395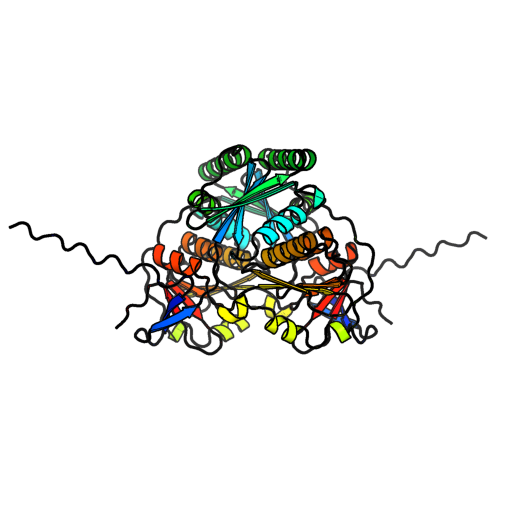 15.086 -8.164 1 74.19 129 GLU A O 1
ATOM 992 N N . GLN A 1 130 ? 8.797 13.789 -9.305 1 70.38 130 GLN A N 1
ATOM 993 C CA . GLN A 1 130 ? 7.703 13.227 -10.102 1 70.38 130 GLN A CA 1
ATOM 994 C C . GLN A 1 130 ? 6.797 12.344 -9.25 1 70.38 130 GLN A C 1
ATOM 996 O O . GLN A 1 130 ? 5.574 12.367 -9.406 1 70.38 130 GLN A O 1
ATOM 1001 N N . ALA A 1 131 ? 7.5 11.672 -8.383 1 72.81 131 ALA A N 1
ATOM 1002 C CA . ALA A 1 131 ? 6.734 10.773 -7.52 1 72.81 131 ALA A CA 1
ATOM 1003 C C . ALA A 1 131 ? 6.012 11.547 -6.422 1 72.81 131 ALA A C 1
ATOM 1005 O O . ALA A 1 131 ? 4.895 11.195 -6.035 1 72.81 131 ALA A O 1
ATOM 1006 N N . LEU A 1 132 ? 6.695 12.562 -5.984 1 79.06 132 LEU A N 1
ATOM 1007 C CA . LEU A 1 132 ? 6.211 13.352 -4.859 1 79.06 132 LEU A CA 1
ATOM 1008 C C . LEU A 1 132 ? 6.328 14.844 -5.148 1 79.06 132 LEU A C 1
ATOM 1010 O O . LEU A 1 132 ? 7.406 15.43 -5 1 79.06 132 LEU A O 1
ATOM 1014 N N . PRO A 1 133 ? 5.18 15.406 -5.52 1 78.44 133 PRO A N 1
ATOM 1015 C CA . PRO A 1 133 ? 5.211 16.844 -5.832 1 78.44 133 PRO A CA 1
ATOM 1016 C C . PRO A 1 133 ? 5.789 17.672 -4.695 1 78.44 133 PRO A C 1
ATOM 1018 O O . PRO A 1 133 ? 5.812 17.234 -3.545 1 78.44 133 PRO A O 1
ATOM 1021 N N . ARG A 1 134 ? 6.148 18.828 -5.039 1 84.19 134 ARG A N 1
ATOM 1022 C CA . ARG A 1 134 ? 6.793 19.719 -4.082 1 84.19 134 ARG A CA 1
ATOM 1023 C C . ARG A 1 134 ? 5.84 20.094 -2.951 1 84.19 134 ARG A C 1
ATOM 1025 O O . ARG A 1 134 ? 4.66 20.359 -3.188 1 84.19 134 ARG A O 1
ATOM 1032 N N . LEU A 1 135 ? 6.414 20.141 -1.803 1 90.38 135 LEU A N 1
ATOM 1033 C CA . LEU A 1 135 ? 5.672 20.5 -0.596 1 90.38 135 LEU A CA 1
ATOM 1034 C C . LEU A 1 135 ? 6.156 21.828 -0.027 1 90.38 135 LEU A C 1
ATOM 1036 O O . LEU A 1 135 ? 7.336 22.172 -0.163 1 90.38 135 LEU A O 1
ATOM 1040 N N . THR A 1 136 ? 5.234 22.547 0.512 1 91.44 136 THR A N 1
ATOM 1041 C CA . THR A 1 136 ? 5.598 23.688 1.353 1 91.44 136 THR A CA 1
ATOM 1042 C C . THR A 1 136 ? 5.758 23.25 2.807 1 91.44 136 THR A C 1
ATOM 1044 O O . THR A 1 136 ? 4.887 22.578 3.357 1 91.44 136 THR A O 1
ATOM 1047 N N . ALA A 1 137 ? 6.805 23.703 3.406 1 95.38 137 ALA A N 1
ATOM 1048 C CA . ALA A 1 137 ? 7.047 23.328 4.793 1 95.38 137 ALA A CA 1
ATOM 1049 C C . ALA A 1 137 ? 5.969 23.891 5.715 1 95.38 137 ALA A C 1
ATOM 1051 O O . ALA A 1 137 ? 5.52 25.016 5.531 1 95.38 137 ALA A O 1
ATOM 1052 N N . LEU A 1 138 ? 5.648 23.109 6.723 1 96.75 138 LEU A N 1
ATOM 1053 C CA . LEU A 1 138 ? 4.688 23.547 7.723 1 96.75 138 LEU A CA 1
ATOM 1054 C C . LEU A 1 138 ? 5.312 24.578 8.664 1 96.75 138 LEU A C 1
ATOM 1056 O O . LEU A 1 138 ? 6.535 24.641 8.789 1 96.75 138 LEU A O 1
ATOM 1060 N N . ASP A 1 139 ? 4.387 25.375 9.242 1 95.75 139 ASP A N 1
ATOM 1061 C CA . ASP A 1 139 ? 4.844 26.094 10.43 1 95.75 139 ASP A CA 1
ATOM 1062 C C . ASP A 1 139 ? 5.094 25.141 11.586 1 95.75 139 ASP A C 1
ATOM 1064 O O . ASP A 1 139 ? 4.301 24.219 11.82 1 95.75 139 ASP A O 1
ATOM 1068 N N . PRO A 1 140 ? 6.191 25.344 12.242 1 95.38 140 PRO A N 1
ATOM 1069 C CA . PRO A 1 140 ? 6.438 24.453 13.383 1 95.38 140 PRO A CA 1
ATOM 1070 C C . PRO A 1 140 ? 5.293 24.469 14.391 1 95.38 140 PRO A C 1
ATOM 1072 O O . PRO A 1 140 ? 4.699 25.516 14.648 1 95.38 140 PRO A O 1
ATOM 1075 N N . ALA A 1 141 ? 4.945 23.312 14.852 1 95.06 141 ALA A N 1
ATOM 1076 C CA . ALA A 1 141 ? 3.912 23.141 15.875 1 95.06 141 ALA A CA 1
ATOM 1077 C C . ALA A 1 141 ? 4.477 22.469 17.125 1 95.06 141 ALA A C 1
ATOM 1079 O O . ALA A 1 141 ? 5.434 21.703 17.047 1 95.06 141 ALA A O 1
ATOM 1080 N N . PRO A 1 142 ? 3.918 22.859 18.234 1 95.12 142 PRO A N 1
ATOM 1081 C CA . PRO A 1 142 ? 4.375 22.156 19.438 1 95.12 142 PRO A CA 1
ATOM 1082 C C . PRO A 1 142 ? 4.012 20.672 19.438 1 95.12 142 PRO A C 1
ATOM 1084 O O . PRO A 1 142 ? 3.031 20.281 18.812 1 95.12 142 PRO A O 1
ATOM 1087 N N . LEU A 1 143 ? 4.797 19.906 20.156 1 96.62 143 LEU A N 1
ATOM 1088 C CA . LEU A 1 143 ? 4.461 18.516 20.375 1 96.62 143 LEU A CA 1
ATOM 1089 C C . LEU A 1 143 ? 3.229 18.375 21.266 1 96.62 143 LEU A C 1
ATOM 1091 O O . LEU A 1 143 ? 3 19.203 22.141 1 96.62 143 LEU A O 1
ATOM 1095 N N . PRO A 1 144 ? 2.457 17.312 21 1 96.44 144 PRO A N 1
ATOM 1096 C CA . PRO A 1 144 ? 1.339 17.078 21.906 1 96.44 144 PRO A CA 1
ATOM 1097 C C . PRO A 1 144 ? 1.796 16.641 23.297 1 96.44 144 PRO A C 1
ATOM 1099 O O . PRO A 1 144 ? 2.854 16.016 23.438 1 96.44 144 PRO A O 1
ATOM 1102 N N . PRO A 1 145 ? 0.916 16.984 24.297 1 95.12 145 PRO A N 1
ATOM 1103 C CA . PRO A 1 145 ? 1.228 16.438 25.609 1 95.12 145 PRO A CA 1
ATOM 1104 C C . PRO A 1 145 ? 1.264 14.922 25.641 1 95.12 145 PRO A C 1
ATOM 1106 O O . PRO A 1 145 ? 0.416 14.266 25.031 1 95.12 145 PRO A O 1
ATOM 1109 N N . ALA A 1 146 ? 2.254 14.398 26.422 1 94.62 146 ALA A N 1
ATOM 1110 C CA . ALA A 1 146 ? 2.445 12.953 26.484 1 94.62 146 ALA A CA 1
ATOM 1111 C C . ALA A 1 146 ? 1.175 12.25 26.953 1 94.62 146 ALA A C 1
ATOM 1113 O O . ALA A 1 146 ? 0.872 11.141 26.516 1 94.62 146 ALA A O 1
ATOM 1114 N N . GLY A 1 147 ? 0.473 12.914 27.812 1 94.62 147 GLY A N 1
ATOM 1115 C CA . GLY A 1 147 ? -0.748 12.344 28.359 1 94.62 147 GLY A CA 1
ATOM 1116 C C . GLY A 1 147 ? -1.787 12.031 27.297 1 94.62 147 GLY A C 1
ATOM 1117 O O . GLY A 1 147 ? -2.621 11.141 27.484 1 94.62 147 GLY A O 1
ATOM 1118 N N . GLN A 1 148 ? -1.769 12.711 26.203 1 95.25 148 GLN A N 1
ATOM 1119 C CA . GLN A 1 148 ? -2.756 12.508 25.141 1 95.25 148 GLN A CA 1
ATOM 1120 C C . GLN A 1 148 ? -2.488 11.219 24.375 1 95.25 148 GLN A C 1
ATOM 1122 O O . GLN A 1 148 ? -3.361 10.719 23.672 1 95.25 148 GLN A O 1
ATOM 1127 N N . LEU A 1 149 ? -1.288 10.641 24.516 1 96 149 LEU A N 1
ATOM 1128 C CA . LEU A 1 149 ? -0.936 9.398 23.828 1 96 149 LEU A CA 1
ATOM 1129 C C . LEU A 1 149 ? -1.087 8.203 24.766 1 96 149 LEU A C 1
ATOM 1131 O O . LEU A 1 149 ? -0.927 7.055 24.344 1 96 149 LEU A O 1
ATOM 1135 N N . ALA A 1 150 ? -1.467 8.5 26.016 1 92.06 150 ALA A N 1
ATOM 1136 C CA . ALA A 1 150 ? -1.668 7.422 26.984 1 92.06 150 ALA A CA 1
ATOM 1137 C C . ALA A 1 150 ? -2.828 6.523 26.562 1 92.06 150 ALA A C 1
ATOM 1139 O O . ALA A 1 150 ? -3.914 7.008 26.234 1 92.06 150 ALA A O 1
ATOM 1140 N N . ASN A 1 151 ? -2.635 5.207 26.531 1 93.81 151 ASN A N 1
ATOM 1141 C CA . ASN A 1 151 ? -3.625 4.188 26.188 1 93.81 151 ASN A CA 1
ATOM 1142 C C . ASN A 1 151 ? -4.227 4.422 24.812 1 93.81 151 ASN A C 1
ATOM 1144 O O . ASN A 1 151 ? -5.383 4.066 24.562 1 93.81 151 ASN A O 1
ATOM 1148 N N . LEU A 1 152 ? -3.527 5.109 24 1 95.88 152 LEU A N 1
ATOM 1149 C CA . LEU A 1 152 ? -4.066 5.484 22.703 1 95.88 152 LEU A CA 1
ATOM 1150 C C . LEU A 1 152 ? -4.316 4.246 21.844 1 95.88 152 LEU A C 1
ATOM 1152 O O . LEU A 1 152 ? -5.301 4.191 21.109 1 95.88 152 LEU A O 1
ATOM 1156 N N . ARG A 1 153 ? -3.496 3.219 21.953 1 95.44 153 ARG A N 1
ATOM 1157 C CA . ARG A 1 153 ? -3.666 1.995 21.172 1 95.44 153 ARG A CA 1
ATOM 1158 C C . ARG A 1 153 ? -4.984 1.308 21.516 1 95.44 153 ARG A C 1
ATOM 1160 O O . ARG A 1 153 ? -5.695 0.837 20.625 1 95.44 153 ARG A O 1
ATOM 1167 N N . GLU A 1 154 ? -5.258 1.287 22.75 1 94.69 154 GLU A N 1
ATOM 1168 C CA . GLU A 1 154 ? -6.52 0.701 23.188 1 94.69 154 GLU A CA 1
ATOM 1169 C C . GLU A 1 154 ? -7.711 1.523 22.719 1 94.69 154 GLU A C 1
ATOM 1171 O O . GLU A 1 154 ? -8.719 0.966 22.281 1 94.69 154 GLU A O 1
ATOM 1176 N N . ARG A 1 155 ? -7.57 2.809 22.828 1 96.38 155 ARG A N 1
ATOM 1177 C CA . ARG A 1 155 ? -8.633 3.697 22.375 1 96.38 155 ARG A CA 1
ATOM 1178 C C . ARG A 1 155 ? -8.859 3.549 20.875 1 96.38 155 ARG A C 1
ATOM 1180 O O . ARG A 1 155 ? -10 3.568 20.406 1 96.38 155 ARG A O 1
ATOM 1187 N N . ILE A 1 156 ? -7.805 3.357 20.141 1 96.25 156 ILE A N 1
ATOM 1188 C CA . ILE A 1 156 ? -7.875 3.176 18.688 1 96.25 156 ILE A CA 1
ATOM 1189 C C . ILE A 1 156 ? -8.617 1.879 18.375 1 96.25 156 ILE A C 1
ATOM 1191 O O . ILE A 1 156 ? -9.492 1.854 17.5 1 96.25 156 ILE A O 1
ATOM 1195 N N . ALA A 1 157 ? -8.25 0.864 19.078 1 93.56 157 ALA A N 1
ATOM 1196 C CA . ALA A 1 157 ? -8.875 -0.438 18.859 1 93.56 157 ALA A CA 1
ATOM 1197 C C . ALA A 1 157 ? -10.391 -0.36 19.062 1 93.56 157 ALA A C 1
ATOM 1199 O O . ALA A 1 157 ? -11.148 -0.987 18.328 1 93.56 157 ALA A O 1
ATOM 1200 N N . ALA A 1 158 ? -10.805 0.439 19.984 1 93.88 158 ALA A N 1
ATOM 1201 C CA . ALA A 1 158 ? -12.227 0.593 20.281 1 93.88 158 ALA A CA 1
ATOM 1202 C C . ALA A 1 158 ? -12.945 1.344 19.156 1 93.88 158 ALA A C 1
ATOM 1204 O O . ALA A 1 158 ? -14.141 1.145 18.938 1 93.88 158 ALA A O 1
ATOM 1205 N N . GLU A 1 159 ? -12.188 2.156 18.469 1 94.81 159 GLU A N 1
ATOM 1206 C CA . GLU A 1 159 ? -12.773 2.998 17.422 1 94.81 159 GLU A CA 1
ATOM 1207 C C . GLU A 1 159 ? -12.836 2.264 16.094 1 94.81 159 GLU A C 1
ATOM 1209 O O . GLU A 1 159 ? -13.547 2.686 15.172 1 94.81 159 GLU A O 1
ATOM 1214 N N . GLN A 1 160 ? -12.055 1.229 15.891 1 93.5 160 GLN A N 1
ATOM 1215 C CA . GLN A 1 160 ? -11.945 0.523 14.617 1 93.5 160 GLN A CA 1
ATOM 1216 C C . GLN A 1 160 ? -13.055 -0.508 14.469 1 93.5 160 GLN A C 1
ATOM 1218 O O . GLN A 1 160 ? -12.812 -1.713 14.539 1 93.5 160 GLN A O 1
ATOM 1223 N N . ARG A 1 161 ? -14.172 -0.04 14.023 1 88.62 161 ARG A N 1
ATOM 1224 C CA . ARG A 1 161 ? -15.375 -0.851 13.938 1 88.62 161 ARG A CA 1
ATOM 1225 C C . ARG A 1 161 ? -15.25 -1.915 12.852 1 88.62 161 ARG A C 1
ATOM 1227 O O . ARG A 1 161 ? -15.602 -3.076 13.07 1 88.62 161 ARG A O 1
ATOM 1234 N N . LEU A 1 162 ? -14.789 -1.54 11.727 1 85.62 162 LEU A N 1
ATOM 1235 C CA . LEU A 1 162 ? -14.672 -2.488 10.625 1 85.62 162 LEU A CA 1
ATOM 1236 C C . LEU A 1 162 ? -13.625 -3.559 10.938 1 85.62 162 LEU A C 1
ATOM 1238 O O . LEU A 1 162 ? -13.859 -4.742 10.688 1 85.62 162 LEU A O 1
ATOM 1242 N N . ALA A 1 163 ? -12.516 -3.139 11.492 1 86.12 163 ALA A N 1
ATOM 1243 C CA . ALA A 1 163 ? -11.453 -4.078 11.828 1 86.12 163 ALA A CA 1
ATOM 1244 C C . ALA A 1 163 ? -11.914 -5.086 12.875 1 86.12 163 ALA A C 1
ATOM 1246 O O . ALA A 1 163 ? -11.5 -6.246 12.859 1 86.12 163 ALA A O 1
ATOM 1247 N N . ARG A 1 164 ? -12.758 -4.676 13.695 1 84.19 164 ARG A N 1
ATOM 1248 C CA . ARG A 1 164 ? -13.273 -5.57 14.727 1 84.19 164 ARG A CA 1
ATOM 1249 C C . ARG A 1 164 ? -14.117 -6.684 14.109 1 84.19 164 ARG A C 1
ATOM 1251 O O . ARG A 1 164 ? -14.164 -7.797 14.633 1 84.19 164 ARG A O 1
ATOM 1258 N N . ARG A 1 165 ? -14.656 -6.406 13 1 80.88 165 ARG A N 1
ATOM 1259 C CA . ARG A 1 165 ? -15.547 -7.355 12.344 1 80.88 165 ARG A CA 1
ATOM 1260 C C . ARG A 1 165 ? -14.773 -8.297 11.43 1 80.88 165 ARG A C 1
ATOM 1262 O O . ARG A 1 165 ? -15.047 -9.5 11.391 1 80.88 165 ARG A O 1
ATOM 1269 N N . SER A 1 166 ? -13.836 -7.828 10.742 1 79.94 166 SER A N 1
ATOM 1270 C CA . SER A 1 166 ? -13.227 -8.617 9.68 1 79.94 166 SER A CA 1
ATOM 1271 C C . SER A 1 166 ? -11.711 -8.711 9.859 1 79.94 166 SER A C 1
ATOM 1273 O O . SER A 1 166 ? -11.055 -9.539 9.227 1 79.94 166 SER A O 1
ATOM 1275 N N . GLY A 1 167 ? -11.305 -7.891 10.719 1 76.94 167 GLY A N 1
ATOM 1276 C CA . GLY A 1 167 ? -9.852 -7.828 10.859 1 76.94 167 GLY A CA 1
ATOM 1277 C C . GLY A 1 167 ? -9.164 -7.207 9.664 1 76.94 167 GLY A C 1
ATOM 1278 O O . GLY A 1 167 ? -9.828 -6.68 8.766 1 76.94 167 GLY A O 1
ATOM 1279 N N . ALA A 1 168 ? -7.98 -6.996 9.781 1 78.69 168 ALA A N 1
ATOM 1280 C CA . ALA A 1 168 ? -7.066 -6.801 8.664 1 78.69 168 ALA A CA 1
ATOM 1281 C C . ALA A 1 168 ? -7.289 -5.445 8 1 78.69 168 ALA A C 1
ATOM 1283 O O . ALA A 1 168 ? -7.281 -5.336 6.773 1 78.69 168 ALA A O 1
ATOM 1284 N N . LEU A 1 169 ? -7.715 -4.383 8.68 1 92.19 169 LEU A N 1
ATOM 1285 C CA . LEU A 1 169 ? -7.84 -3.049 8.102 1 92.19 169 LEU A CA 1
ATOM 1286 C C . LEU A 1 169 ? -6.879 -2.074 8.773 1 92.19 169 LEU A C 1
ATOM 1288 O O . LEU A 1 169 ? -6.613 -2.188 9.977 1 92.19 169 LEU A O 1
ATOM 1292 N N . HIS A 1 170 ? -6.469 -1.167 7.98 1 95.06 170 HIS A N 1
ATOM 1293 C CA . HIS A 1 170 ? -5.75 -0.015 8.516 1 95.06 170 HIS A CA 1
ATOM 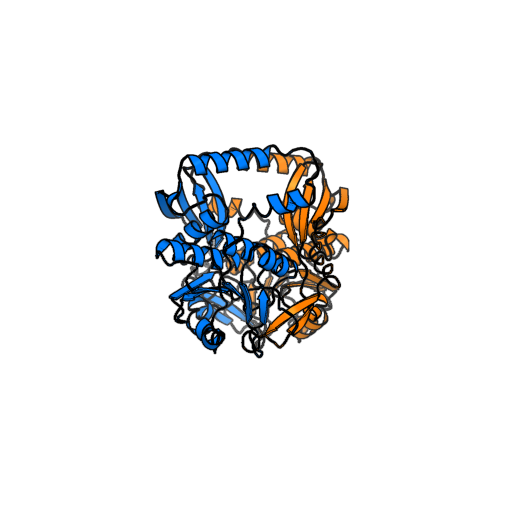1294 C C . HIS A 1 170 ? -6.715 1.082 8.953 1 95.06 170 HIS A C 1
ATOM 1296 O O . HIS A 1 170 ? -7.883 1.082 8.555 1 95.06 170 HIS A O 1
ATOM 1302 N N . ALA A 1 171 ? -6.16 1.92 9.836 1 97.62 171 ALA A N 1
ATOM 1303 C CA . ALA A 1 171 ? -6.965 3.061 10.266 1 97.62 171 ALA A CA 1
ATOM 1304 C C . ALA A 1 171 ? -6.121 4.328 10.352 1 97.62 171 ALA A C 1
ATOM 1306 O O . ALA A 1 171 ? -4.902 4.262 10.539 1 97.62 171 ALA A O 1
ATOM 1307 N N . ALA A 1 172 ? -6.758 5.379 10.102 1 98.62 172 ALA A N 1
ATOM 1308 C CA . ALA A 1 172 ? -6.27 6.719 10.406 1 98.62 172 ALA A CA 1
ATOM 1309 C C . ALA A 1 172 ? -7.254 7.473 11.297 1 98.62 172 ALA A C 1
ATOM 1311 O O . ALA A 1 172 ? -8.469 7.395 11.102 1 98.62 172 ALA A O 1
ATOM 1312 N N . LEU A 1 173 ? -6.715 8.148 12.32 1 98.69 173 LEU A N 1
ATOM 1313 C CA . LEU A 1 173 ? -7.559 8.844 13.289 1 98.69 173 LEU A CA 1
ATOM 1314 C C . LEU A 1 173 ? -7.078 10.273 13.508 1 98.69 173 LEU A C 1
ATOM 1316 O O . LEU A 1 173 ? -5.906 10.578 13.273 1 98.69 173 LEU A O 1
ATOM 1320 N N . PHE A 1 174 ? -8.008 11.078 13.945 1 98.62 174 PHE A N 1
ATOM 1321 C CA . PHE A 1 174 ? -7.68 12.438 14.359 1 98.62 174 PHE A CA 1
ATOM 1322 C C . PHE A 1 174 ? -8.008 12.656 15.836 1 98.62 174 PHE A C 1
ATOM 1324 O O . PHE A 1 174 ? -9.133 12.398 16.266 1 98.62 174 PHE A O 1
ATOM 1331 N N . VAL A 1 175 ? -7.023 13.07 16.562 1 98.25 175 VAL A N 1
ATOM 1332 C CA . VAL A 1 175 ? -7.164 13.422 17.969 1 98.25 175 VAL A CA 1
ATOM 1333 C C . VAL A 1 175 ? -7.09 14.945 18.125 1 98.25 175 VAL A C 1
ATOM 1335 O O . VAL A 1 175 ? -6.137 15.578 17.672 1 98.25 175 VAL A O 1
ATOM 1338 N N . ASP A 1 176 ? -8.055 15.492 18.781 1 96.88 176 ASP A N 1
ATOM 1339 C CA . ASP A 1 176 ? -8.117 16.953 18.859 1 96.88 176 ASP A CA 1
ATOM 1340 C C . ASP A 1 176 ? -7.242 17.484 19.984 1 96.88 176 ASP A C 1
ATOM 1342 O O . ASP A 1 176 ? -6.504 16.719 20.625 1 96.88 176 ASP A O 1
ATOM 1346 N N . GLY A 1 177 ? -7.285 18.812 20.203 1 94 177 GLY A N 1
ATOM 1347 C CA . GLY A 1 177 ? -6.441 19.5 21.172 1 94 177 GLY A CA 1
ATOM 1348 C C . GLY A 1 177 ? -6.695 19.047 22.594 1 94 177 GLY A C 1
ATOM 1349 O O . GLY A 1 177 ? -5.855 19.234 23.469 1 94 177 GLY A O 1
ATOM 1350 N N . ASP A 1 178 ? -7.836 18.406 22.828 1 94.19 178 ASP A N 1
ATOM 1351 C CA . ASP A 1 178 ? -8.188 17.938 24.156 1 94.19 178 ASP A CA 1
ATOM 1352 C C . ASP A 1 178 ? -7.816 16.469 24.344 1 94.19 178 ASP A C 1
ATOM 1354 O O . ASP A 1 178 ? -8.023 15.898 25.422 1 94.19 178 ASP A O 1
ATOM 1358 N N . GLY A 1 179 ? -7.324 15.852 23.312 1 95.62 179 GLY A N 1
ATOM 1359 C CA . GLY A 1 179 ? -6.906 14.469 23.391 1 95.62 179 GLY A CA 1
ATOM 1360 C C . GLY A 1 179 ? -8.016 13.484 23.062 1 95.62 179 GLY A C 1
ATOM 1361 O O . GLY A 1 179 ? -7.871 12.281 23.281 1 95.62 179 GLY A O 1
ATOM 1362 N N . GLU A 1 180 ? -9.078 13.953 22.516 1 96.56 180 GLU A N 1
ATOM 1363 C CA . GLU A 1 180 ? -10.211 13.094 22.172 1 96.56 180 GLU A CA 1
ATOM 1364 C C . GLU A 1 180 ? -10.148 12.664 20.703 1 96.56 180 GLU A C 1
ATOM 1366 O O . GLU A 1 180 ? -9.859 13.477 19.828 1 96.56 180 GLU A O 1
ATOM 1371 N N . ILE A 1 181 ? -10.414 11.383 20.516 1 97.75 181 ILE A N 1
ATOM 1372 C CA . ILE A 1 181 ? -10.523 10.922 19.141 1 97.75 181 ILE A CA 1
ATOM 1373 C C . ILE A 1 181 ? -11.805 11.461 18.516 1 97.75 181 ILE A C 1
ATOM 1375 O O . ILE A 1 181 ? -12.914 11.148 18.969 1 97.75 181 ILE A O 1
ATOM 1379 N N . ARG A 1 182 ? -11.68 12.258 17.469 1 97.69 182 ARG A N 1
ATOM 1380 C CA . ARG A 1 182 ? -12.828 12.906 16.844 1 97.69 182 ARG A CA 1
ATOM 1381 C C . ARG A 1 182 ? -13.266 12.148 15.594 1 97.69 182 ARG A C 1
ATOM 1383 O O . ARG A 1 182 ? -14.453 12.141 15.25 1 97.69 182 ARG A O 1
ATOM 1390 N N . LEU A 1 183 ? -12.305 11.594 14.891 1 98.19 183 LEU A N 1
ATOM 1391 C CA . LEU A 1 183 ? -12.57 10.898 13.641 1 98.19 183 LEU A CA 1
ATOM 1392 C C . LEU A 1 183 ? -11.75 9.617 13.547 1 98.19 183 LEU A C 1
ATOM 1394 O O . LEU A 1 183 ? -10.609 9.57 14.016 1 98.19 183 LEU A O 1
ATOM 1398 N N . CYS A 1 184 ? -12.336 8.578 12.953 1 98.44 184 CYS A N 1
ATOM 1399 C CA . CYS A 1 184 ? -11.664 7.332 12.586 1 98.44 184 CYS A CA 1
ATOM 1400 C C . CYS A 1 184 ? -12.109 6.855 11.211 1 98.44 184 CYS A C 1
ATOM 1402 O O . CYS A 1 184 ? -13.305 6.723 10.953 1 98.44 184 CYS A O 1
ATOM 1404 N N . ARG A 1 185 ? -11.195 6.707 10.344 1 98.5 185 ARG A N 1
ATOM 1405 C CA . ARG A 1 185 ? -11.453 6.152 9.023 1 98.5 185 ARG A CA 1
ATOM 1406 C C . ARG A 1 185 ? -10.602 4.91 8.766 1 98.5 185 ARG A C 1
ATOM 1408 O O . ARG A 1 185 ? -9.414 4.895 9.086 1 98.5 185 ARG A O 1
ATOM 1415 N N . GLU A 1 186 ? -11.266 3.887 8.273 1 97.31 186 GLU A N 1
ATOM 1416 C CA . GLU A 1 186 ? -10.617 2.598 8.039 1 97.31 186 GLU A CA 1
ATOM 1417 C C . GLU A 1 186 ? -10.602 2.248 6.551 1 97.31 186 GLU A C 1
ATOM 1419 O O . GLU A 1 186 ? -11.516 2.619 5.816 1 97.31 186 GLU A O 1
ATOM 1424 N N . ASP A 1 187 ? -9.586 1.57 6.156 1 96.62 187 ASP A N 1
ATOM 1425 C CA . ASP A 1 187 ? -9.469 1.052 4.797 1 96.62 187 ASP A CA 1
ATOM 1426 C C . ASP A 1 187 ? -8.477 -0.106 4.73 1 96.62 187 ASP A C 1
ATOM 1428 O O . ASP A 1 187 ? -7.609 -0.234 5.598 1 96.62 187 ASP A O 1
ATOM 1432 N N . ILE A 1 188 ? -8.633 -0.883 3.703 1 93.06 188 ILE A N 1
ATOM 1433 C CA . ILE A 1 188 ? -7.699 -1.984 3.482 1 93.06 188 ILE A CA 1
ATOM 1434 C C . ILE A 1 188 ? -6.305 -1.432 3.195 1 93.06 188 ILE A C 1
ATOM 1436 O O . ILE A 1 188 ? -5.301 -2.039 3.57 1 93.06 188 ILE A O 1
ATOM 1440 N N . GLY A 1 189 ? -6.27 -0.285 2.549 1 94.88 189 GLY A N 1
ATOM 1441 C CA . GLY A 1 189 ? -5.008 0.371 2.258 1 94.88 189 GLY A CA 1
ATOM 1442 C C . GLY A 1 189 ? -4.688 1.502 3.217 1 94.88 189 GLY A C 1
ATOM 1443 O O . GLY A 1 189 ? -5.535 2.357 3.48 1 94.88 189 GLY A O 1
ATOM 1444 N N . ARG A 1 190 ? -3.479 1.556 3.592 1 95.44 190 ARG A N 1
ATOM 1445 C CA . ARG A 1 190 ? -3.055 2.562 4.559 1 95.44 190 ARG A CA 1
ATOM 1446 C C . ARG A 1 190 ? -3.129 3.963 3.961 1 95.44 190 ARG A C 1
ATOM 1448 O O . ARG A 1 190 ? -3.498 4.918 4.645 1 95.44 190 ARG A O 1
ATOM 1455 N N . HIS A 1 191 ? -2.748 4.156 2.674 1 97.06 191 HIS A N 1
ATOM 1456 C CA . HIS A 1 191 ? -2.863 5.457 2.023 1 97.06 191 HIS A CA 1
ATOM 1457 C C . HIS A 1 191 ? -4.32 5.898 1.927 1 97.06 191 HIS A C 1
ATOM 1459 O O . HIS A 1 191 ? -4.637 7.066 2.156 1 97.06 191 HIS A O 1
ATOM 1465 N N . ASN A 1 192 ? -5.141 4.914 1.627 1 97.81 192 ASN A N 1
ATOM 1466 C CA . ASN A 1 192 ? -6.57 5.188 1.511 1 97.81 192 ASN A CA 1
ATOM 1467 C C . ASN A 1 192 ? -7.164 5.629 2.844 1 97.81 192 ASN A C 1
ATOM 1469 O O . ASN A 1 192 ? -8 6.535 2.889 1 97.81 192 ASN A O 1
ATOM 1473 N N . ALA A 1 193 ? -6.754 4.945 3.906 1 98.31 193 ALA A N 1
ATOM 1474 C CA . ALA A 1 193 ? -7.25 5.309 5.23 1 98.31 193 ALA A CA 1
ATOM 1475 C C . ALA A 1 193 ? -6.918 6.766 5.559 1 98.31 193 ALA A C 1
ATOM 1477 O O . ALA A 1 193 ? -7.77 7.504 6.059 1 98.31 193 ALA A O 1
ATOM 1478 N N . LEU A 1 194 ? -5.723 7.168 5.223 1 98.69 194 LEU A N 1
ATOM 1479 C CA . LEU A 1 194 ? -5.309 8.539 5.504 1 98.69 194 LEU A CA 1
ATOM 1480 C C . LEU A 1 194 ? -6.047 9.523 4.605 1 98.69 194 LEU A C 1
ATOM 1482 O O . LEU A 1 194 ? -6.469 10.594 5.062 1 98.69 194 LEU A O 1
ATOM 1486 N N . ASP A 1 195 ? -6.219 9.188 3.324 1 98.69 195 ASP A N 1
ATOM 1487 C CA . ASP A 1 195 ? -6.992 10.047 2.43 1 98.69 195 ASP A CA 1
ATOM 1488 C C . ASP A 1 195 ? -8.414 10.234 2.945 1 98.69 195 ASP A C 1
ATOM 1490 O O . ASP A 1 195 ? -8.938 11.352 2.93 1 98.69 195 ASP A O 1
ATOM 1494 N N . LYS A 1 196 ? -9.031 9.125 3.424 1 98.75 196 LYS A N 1
ATOM 1495 C CA . LYS A 1 196 ? -10.375 9.219 3.982 1 98.75 196 LYS A CA 1
ATOM 1496 C C . LYS A 1 196 ? -10.398 10.133 5.203 1 98.75 196 LYS A C 1
ATOM 1498 O O . LYS A 1 196 ? -11.32 10.945 5.359 1 98.75 196 LYS A O 1
ATOM 1503 N N . LEU A 1 197 ? -9.406 10.039 6.035 1 98.81 197 LEU A N 1
ATOM 1504 C CA . LEU A 1 197 ? -9.352 10.891 7.219 1 98.81 197 LEU A CA 1
ATOM 1505 C C . LEU A 1 197 ? -9.234 12.359 6.824 1 98.81 197 LEU A C 1
ATOM 1507 O O . LEU A 1 197 ? -9.961 13.203 7.344 1 98.81 197 LEU A O 1
ATOM 1511 N N . ILE A 1 198 ? -8.32 12.656 5.93 1 98.44 198 ILE A N 1
ATOM 1512 C CA . ILE A 1 198 ? -8.078 14.023 5.492 1 98.44 198 ILE A CA 1
ATOM 1513 C C . ILE A 1 198 ? -9.344 14.594 4.855 1 98.44 198 ILE A C 1
ATOM 1515 O O . ILE A 1 198 ? -9.719 15.742 5.113 1 98.44 198 ILE A O 1
ATOM 1519 N N . GLY A 1 199 ? -9.992 13.75 4.039 1 98.56 199 GLY A N 1
ATOM 1520 C CA . GLY A 1 199 ? -11.258 14.172 3.477 1 98.56 199 GLY A CA 1
ATOM 1521 C C . GLY A 1 199 ? -12.305 14.492 4.531 1 98.56 199 GLY A C 1
ATOM 1522 O O . GLY A 1 199 ? -13.023 15.492 4.414 1 98.56 199 GLY A O 1
ATOM 1523 N N . ALA A 1 200 ? -12.367 13.672 5.527 1 98.56 200 ALA A N 1
ATOM 1524 C CA . ALA A 1 200 ? -13.312 13.883 6.621 1 98.56 200 ALA A CA 1
ATOM 1525 C C . ALA A 1 200 ? -13 15.18 7.371 1 98.56 200 ALA A C 1
ATOM 1527 O O . ALA A 1 200 ? -13.914 15.922 7.75 1 98.56 200 ALA A O 1
ATOM 1528 N N . LEU A 1 201 ? -11.742 15.461 7.602 1 98 201 LEU A N 1
ATOM 1529 C CA . LEU A 1 201 ? -11.328 16.688 8.266 1 98 201 LEU A CA 1
ATOM 1530 C C . LEU A 1 201 ? -11.828 17.922 7.5 1 98 201 LEU A C 1
ATOM 1532 O O . LEU A 1 201 ? -12.344 18.859 8.102 1 98 201 LEU A O 1
ATOM 1536 N N . VAL A 1 202 ? -11.688 17.859 6.246 1 96.62 202 VAL A N 1
ATOM 1537 C CA . VAL A 1 202 ? -12.102 18.953 5.383 1 96.62 202 VAL A CA 1
ATOM 1538 C C . VAL A 1 202 ? -13.625 19.109 5.43 1 96.62 202 VAL A C 1
ATOM 1540 O O . VAL A 1 202 ? -14.141 20.203 5.633 1 96.62 202 VAL A O 1
ATOM 1543 N N . ARG A 1 203 ? -14.289 18 5.281 1 95.88 203 ARG A N 1
ATOM 1544 C CA . ARG A 1 203 ? -15.742 18.016 5.188 1 95.88 203 ARG A CA 1
ATOM 1545 C C . ARG A 1 203 ? -16.375 18.453 6.508 1 95.88 203 ARG A C 1
ATOM 1547 O O . ARG A 1 203 ? -17.406 19.125 6.516 1 95.88 203 ARG A O 1
ATOM 1554 N N . GLU A 1 204 ? -15.727 18.125 7.574 1 95.75 204 GLU A N 1
ATOM 1555 C CA . GLU A 1 204 ? -16.25 18.484 8.891 1 95.75 204 GLU A CA 1
ATOM 1556 C C . GLU A 1 204 ? -15.664 19.812 9.367 1 95.75 204 GLU A C 1
ATOM 1558 O O . GLU A 1 204 ? -15.969 20.266 10.477 1 95.75 204 GLU A O 1
ATOM 1563 N N . ARG A 1 205 ? -14.836 20.391 8.602 1 93.62 205 ARG A N 1
ATOM 1564 C CA . ARG A 1 205 ? -14.211 21.672 8.891 1 93.62 205 ARG A CA 1
ATOM 1565 C C . ARG A 1 205 ? -13.438 21.641 10.203 1 93.62 205 ARG A C 1
ATOM 1567 O O . ARG A 1 205 ? -13.562 22.547 11.031 1 93.62 205 ARG A O 1
ATOM 1574 N N . LEU A 1 206 ? -12.836 20.531 10.359 1 93.25 206 LEU A N 1
ATOM 1575 C CA . LEU A 1 206 ? -11.922 20.406 11.484 1 93.25 206 LEU A CA 1
ATOM 1576 C C . LEU A 1 206 ? -10.508 20.797 11.078 1 93.25 206 LEU A C 1
ATOM 1578 O O . LEU A 1 206 ? -10.008 20.359 10.039 1 93.25 206 LEU A O 1
ATOM 1582 N N . GLY A 1 207 ? -9.891 21.688 11.812 1 90.19 207 GLY A N 1
ATOM 1583 C CA . GLY A 1 207 ? -8.539 22.125 11.516 1 90.19 207 GLY A CA 1
ATOM 1584 C C . GLY A 1 207 ? -7.504 21.031 11.727 1 90.19 207 GLY A C 1
ATOM 1585 O O . GLY A 1 207 ? -7.281 20.594 12.859 1 90.19 207 GLY A O 1
ATOM 1586 N N . ALA A 1 208 ? -6.812 20.656 10.703 1 88.44 208 ALA A N 1
ATOM 1587 C CA . ALA A 1 208 ? -5.82 19.594 10.766 1 88.44 208 ALA A CA 1
ATOM 1588 C C . ALA A 1 208 ? -4.676 19.953 11.703 1 88.44 208 ALA A C 1
ATOM 1590 O O . ALA A 1 208 ? -4.012 19.078 12.258 1 88.44 208 ALA A O 1
ATOM 1591 N N . GLY A 1 209 ? -4.512 21.25 11.977 1 90 209 GLY A N 1
ATOM 1592 C CA . GLY A 1 209 ? -3.432 21.734 12.828 1 90 209 GLY A CA 1
ATOM 1593 C C . GLY A 1 209 ? -3.807 21.797 14.297 1 90 209 GLY A C 1
ATOM 1594 O O . GLY A 1 209 ? -2.955 22.062 15.148 1 90 209 GLY A O 1
ATOM 1595 N N . ARG A 1 210 ? -5.062 21.562 14.625 1 89.94 210 ARG A N 1
ATOM 1596 C CA . ARG A 1 210 ? -5.559 21.703 15.992 1 89.94 210 ARG A CA 1
ATOM 1597 C C . ARG A 1 210 ? -5.566 20.344 16.703 1 89.94 210 ARG A C 1
ATOM 1599 O O . ARG A 1 210 ? -6.371 20.125 17.609 1 89.94 210 ARG A O 1
ATOM 1606 N N . GLY A 1 211 ? -4.719 19.547 16.406 1 96 211 GLY A N 1
ATOM 1607 C CA . GLY A 1 211 ? -4.578 18.203 16.922 1 96 211 GLY A CA 1
ATOM 1608 C C . GLY A 1 211 ? -3.514 17.391 16.188 1 96 211 GLY A C 1
ATOM 1609 O O . GLY A 1 211 ? -2.525 17.953 15.711 1 96 211 GLY A O 1
ATOM 1610 N N . PHE A 1 212 ? -3.676 16.094 16.328 1 98.12 212 PHE A N 1
ATOM 1611 C CA . PHE A 1 212 ? -2.709 15.258 15.625 1 98.12 212 PHE A CA 1
ATOM 1612 C C . PHE A 1 212 ? -3.391 14.055 14.984 1 98.12 212 PHE A C 1
ATOM 1614 O O . PHE A 1 212 ? -4.469 13.641 15.414 1 98.12 212 PHE A O 1
ATOM 1621 N N . ALA A 1 213 ? -2.822 13.602 13.883 1 98.56 213 ALA A N 1
ATOM 1622 C CA . ALA A 1 213 ? -3.299 12.398 13.195 1 98.56 213 ALA A CA 1
ATOM 1623 C C . ALA A 1 213 ? -2.527 11.164 13.648 1 98.56 213 ALA A C 1
ATOM 1625 O O . ALA A 1 213 ? -1.344 11.25 13.984 1 98.56 213 ALA A O 1
ATOM 1626 N N . VAL A 1 214 ? -3.229 10.031 13.664 1 98.5 214 VAL A N 1
ATOM 1627 C CA . VAL A 1 214 ? -2.631 8.742 14 1 98.5 214 VAL A CA 1
ATOM 1628 C C . VAL A 1 214 ? -2.873 7.75 12.867 1 98.5 214 VAL A C 1
ATOM 1630 O O . VAL A 1 214 ? -3.975 7.684 12.312 1 98.5 214 VAL A O 1
ATOM 1633 N N . VAL A 1 215 ? -1.831 7.066 12.492 1 97.94 215 VAL A N 1
ATOM 1634 C CA . VAL A 1 215 ? -1.989 5.992 11.516 1 97.94 215 VAL A CA 1
ATOM 1635 C C . VAL A 1 215 ? -1.539 4.668 12.125 1 97.94 215 VAL A C 1
ATOM 1637 O O . VAL A 1 215 ? -0.559 4.621 12.875 1 97.94 215 VAL A O 1
ATOM 1640 N N . THR A 1 216 ? -2.264 3.568 11.797 1 95.19 216 THR A N 1
ATOM 1641 C CA . THR A 1 216 ? -1.968 2.268 12.383 1 95.19 216 THR A CA 1
ATOM 1642 C C . THR A 1 216 ? -0.897 1.539 11.578 1 95.19 216 THR A C 1
ATOM 1644 O O . THR A 1 216 ? -0.383 0.505 12.008 1 95.19 216 THR A O 1
ATOM 1647 N N . SER A 1 217 ? -0.567 2.066 10.453 1 91.62 217 SER A N 1
ATOM 1648 C CA . SER A 1 217 ? 0.404 1.443 9.555 1 91.62 217 SER A CA 1
ATOM 1649 C C . SER A 1 217 ? 1.78 2.082 9.711 1 91.62 217 SER A C 1
ATOM 1651 O O . SER A 1 217 ? 1.957 3.016 10.492 1 91.62 217 SER A O 1
ATOM 1653 N N . ARG A 1 218 ? 2.67 1.445 9 1 88.5 218 ARG A N 1
ATOM 1654 C CA . ARG A 1 218 ? 3.967 2.096 8.844 1 88.5 218 ARG A CA 1
ATOM 1655 C C . ARG A 1 218 ? 3.832 3.41 8.078 1 88.5 218 ARG A C 1
ATOM 1657 O O . ARG A 1 218 ? 3.045 3.506 7.137 1 88.5 218 ARG A O 1
ATOM 1664 N N . CYS A 1 219 ? 4.695 4.301 8.5 1 90 219 CYS A N 1
ATOM 1665 C CA . CYS A 1 219 ? 4.672 5.617 7.879 1 90 219 CYS A CA 1
ATOM 1666 C C . CYS A 1 219 ? 5.785 5.754 6.848 1 90 219 CYS A C 1
ATOM 1668 O O . CYS A 1 219 ? 6.93 6.055 7.195 1 90 219 CYS A O 1
ATOM 1670 N N . GLY A 1 220 ? 5.395 5.598 5.613 1 91.31 220 GLY A N 1
ATOM 1671 C CA . GLY A 1 220 ? 6.332 5.883 4.539 1 91.31 220 GLY A CA 1
ATOM 1672 C C . GLY A 1 220 ? 6.266 7.316 4.051 1 91.31 220 GLY A C 1
ATOM 1673 O O . GLY A 1 220 ? 5.465 8.109 4.551 1 91.31 220 GLY A O 1
ATOM 1674 N N . VAL A 1 221 ? 7.09 7.621 3.133 1 92.31 221 VAL A N 1
ATOM 1675 C CA . VAL A 1 221 ? 7.238 9 2.689 1 92.31 221 VAL A CA 1
ATOM 1676 C C . VAL A 1 221 ? 5.945 9.469 2.018 1 92.31 221 VAL A C 1
ATOM 1678 O O . VAL A 1 221 ? 5.57 10.641 2.129 1 92.31 221 VAL A O 1
ATOM 1681 N N . GLU A 1 222 ? 5.297 8.578 1.373 1 93.56 222 GLU A N 1
ATOM 1682 C CA . GLU A 1 222 ? 4.043 8.945 0.722 1 93.56 2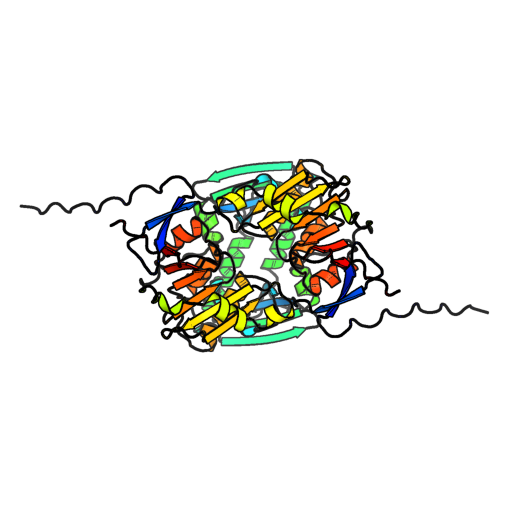22 GLU A CA 1
ATOM 1683 C C . GLU A 1 222 ? 2.996 9.375 1.744 1 93.56 222 GLU A C 1
ATOM 1685 O O . GLU A 1 222 ? 2.234 10.312 1.504 1 93.56 222 GLU A O 1
ATOM 1690 N N . LEU A 1 223 ? 2.906 8.672 2.838 1 95.81 223 LEU A N 1
ATOM 1691 C CA . LEU A 1 223 ? 1.972 9.039 3.895 1 95.81 223 LEU A CA 1
ATOM 1692 C C . LEU A 1 223 ? 2.334 10.398 4.488 1 95.81 223 LEU A C 1
ATOM 1694 O O . LEU A 1 223 ? 1.456 11.234 4.73 1 95.81 223 LEU A O 1
ATOM 1698 N N . LEU A 1 224 ? 3.6 10.594 4.672 1 96.12 224 LEU A N 1
ATOM 1699 C CA . LEU A 1 224 ? 4.066 11.875 5.18 1 96.12 224 LEU A CA 1
ATOM 1700 C C . LEU A 1 224 ? 3.703 13.008 4.219 1 96.12 224 LEU A C 1
ATOM 1702 O O . LEU A 1 224 ? 3.266 14.078 4.648 1 96.12 224 LEU A O 1
ATOM 1706 N N . HIS A 1 225 ? 3.904 12.734 2.973 1 95.69 225 HIS A N 1
ATOM 1707 C CA . HIS A 1 225 ? 3.59 13.719 1.949 1 95.69 225 HIS A CA 1
ATOM 1708 C C . HIS A 1 225 ? 2.131 14.156 2.029 1 95.69 225 HIS A C 1
ATOM 1710 O O . HIS A 1 225 ? 1.832 15.352 1.995 1 95.69 225 HIS A O 1
ATOM 1716 N N . LYS A 1 226 ? 1.25 13.188 2.186 1 96.5 226 LYS A N 1
ATOM 1717 C CA . LYS A 1 226 ? -0.178 13.469 2.311 1 96.5 226 LYS A CA 1
ATOM 1718 C C . LYS A 1 226 ? -0.469 14.305 3.557 1 96.5 226 LYS A C 1
ATOM 1720 O O . LYS A 1 226 ? -1.263 15.242 3.508 1 96.5 226 LYS A O 1
ATOM 1725 N N . ALA A 1 227 ? 0.175 13.977 4.625 1 97.56 227 ALA A N 1
ATOM 1726 C CA . ALA A 1 227 ? -0.047 14.672 5.891 1 97.56 227 ALA A CA 1
ATOM 1727 C C . ALA A 1 227 ? 0.361 16.141 5.793 1 97.56 227 ALA A C 1
ATOM 1729 O O . ALA A 1 227 ? -0.403 17.031 6.176 1 97.56 227 ALA A O 1
ATOM 1730 N N . VAL A 1 228 ? 1.521 16.375 5.254 1 96.38 228 VAL A N 1
ATOM 1731 C CA . VAL A 1 228 ? 2.037 17.734 5.137 1 96.38 228 VAL A CA 1
ATOM 1732 C C . VAL A 1 228 ? 1.144 18.547 4.199 1 96.38 228 VAL A C 1
ATOM 1734 O O . VAL A 1 228 ? 0.799 19.688 4.496 1 96.38 228 VAL A O 1
ATOM 1737 N N . ARG A 1 229 ? 0.755 17.938 3.133 1 94.69 229 ARG A N 1
ATOM 1738 C CA . ARG A 1 229 ? -0.11 18.625 2.17 1 94.69 229 ARG A CA 1
ATOM 1739 C C . ARG A 1 229 ? -1.441 19 2.807 1 94.69 229 ARG A C 1
ATOM 1741 O O . ARG A 1 229 ? -2.012 20.047 2.482 1 94.69 229 ARG A O 1
ATOM 1748 N N . ALA A 1 230 ? -1.906 18.203 3.693 1 95.81 230 ALA A N 1
ATOM 1749 C CA . ALA A 1 230 ? -3.199 18.422 4.34 1 95.81 230 ALA A CA 1
ATOM 1750 C C . ALA A 1 230 ? -3.068 19.391 5.512 1 95.81 230 ALA A C 1
ATOM 1752 O O . ALA A 1 230 ? -4.066 19.75 6.145 1 95.81 230 ALA A O 1
ATOM 1753 N N . GLY A 1 231 ? -1.848 19.734 5.887 1 95.69 231 GLY A N 1
ATOM 1754 C CA . GLY A 1 231 ? -1.63 20.688 6.961 1 95.69 231 GLY A CA 1
ATOM 1755 C C . GLY A 1 231 ? -1.618 20.047 8.336 1 95.69 231 GLY A C 1
ATOM 1756 O O . GLY A 1 231 ? -1.826 20.734 9.344 1 95.69 231 GLY A O 1
ATOM 1757 N N . ILE A 1 232 ? -1.438 18.812 8.383 1 97.06 232 ILE A N 1
ATOM 1758 C CA . ILE A 1 232 ? -1.308 18.109 9.648 1 97.06 232 ILE A CA 1
ATOM 1759 C C . ILE A 1 232 ? 0.052 18.406 10.273 1 97.06 232 ILE A C 1
ATOM 1761 O O . ILE A 1 232 ? 1.094 18.125 9.68 1 97.06 232 ILE A O 1
ATOM 1765 N N . GLY A 1 233 ? 0.061 18.875 11.461 1 97.19 233 GLY A N 1
ATOM 1766 C CA . GLY A 1 233 ? 1.299 19.297 12.094 1 97.19 233 GLY A CA 1
ATOM 1767 C C . GLY A 1 233 ? 2.002 18.172 12.836 1 97.19 233 GLY A C 1
ATOM 1768 O O . GLY A 1 233 ? 3.205 18.25 13.102 1 97.19 233 GLY A O 1
ATOM 1769 N N . THR A 1 234 ? 1.237 17.203 13.266 1 98.31 234 THR A N 1
ATOM 1770 C CA . THR A 1 234 ? 1.781 16.078 14.023 1 98.31 234 THR A CA 1
ATOM 1771 C C . THR A 1 234 ? 1.209 14.766 13.516 1 98.31 234 THR A C 1
ATOM 1773 O O . THR A 1 234 ? -0.01 14.602 13.438 1 98.31 234 THR A O 1
ATOM 1776 N N . LEU A 1 235 ? 2.096 13.859 13.172 1 98.44 235 LEU A N 1
ATOM 1777 C CA . LEU A 1 235 ? 1.729 12.523 12.727 1 98.44 235 LEU A CA 1
ATOM 1778 C C . LEU A 1 235 ? 2.289 11.461 13.672 1 98.44 235 LEU A C 1
ATOM 1780 O O . LEU A 1 235 ? 3.496 11.422 13.914 1 98.44 235 LEU A O 1
ATOM 1784 N N . VAL A 1 236 ? 1.394 10.641 14.227 1 98.19 236 VAL A N 1
ATOM 1785 C CA . VAL A 1 236 ? 1.76 9.539 15.109 1 98.19 236 VAL A CA 1
ATOM 1786 C C . VAL A 1 236 ? 1.552 8.203 14.398 1 98.19 236 VAL A C 1
ATOM 1788 O O . VAL A 1 236 ? 0.465 7.934 13.883 1 98.19 236 VAL A O 1
ATOM 1791 N N . GLY A 1 237 ? 2.584 7.461 14.32 1 97.06 237 GLY A N 1
ATOM 1792 C CA . GLY A 1 237 ? 2.484 6.121 13.758 1 97.06 237 GLY A CA 1
ATOM 1793 C C . GLY A 1 237 ? 2.592 5.027 14.805 1 97.06 237 GLY A C 1
ATOM 1794 O O . GLY A 1 237 ? 3.389 5.133 15.734 1 97.06 237 GLY A O 1
ATOM 1795 N N . LEU A 1 238 ? 1.842 3.953 14.617 1 95.31 238 LEU A N 1
ATOM 1796 C CA . LEU A 1 238 ? 1.926 2.828 15.539 1 95.31 238 LEU A CA 1
ATOM 1797 C C . LEU A 1 238 ? 3.039 1.869 15.133 1 95.31 238 LEU A C 1
ATOM 1799 O O . LEU A 1 238 ? 3.359 0.933 15.867 1 95.31 238 LEU A O 1
ATOM 1803 N N . SER A 1 239 ? 3.609 2.094 13.945 1 92.75 239 SER A N 1
ATOM 1804 C CA . SER A 1 239 ? 4.793 1.376 13.477 1 92.75 239 SER A CA 1
ATOM 1805 C C . SER A 1 239 ? 5.945 2.332 13.203 1 92.75 239 SER A C 1
ATOM 1807 O O . SER A 1 239 ? 5.734 3.531 13.008 1 92.75 239 SER A O 1
ATOM 1809 N N . ALA A 1 240 ? 7.121 1.798 13.18 1 91.75 240 ALA A N 1
ATOM 1810 C CA . ALA A 1 240 ? 8.312 2.619 12.992 1 91.75 240 ALA A CA 1
ATOM 1811 C C . ALA A 1 240 ? 8.32 3.27 11.609 1 91.75 240 ALA A C 1
ATOM 1813 O O . ALA A 1 240 ? 7.934 2.645 10.617 1 91.75 240 ALA A O 1
ATOM 1814 N N . PRO A 1 241 ? 8.805 4.512 11.57 1 94.44 241 PRO A N 1
ATOM 1815 C CA . PRO A 1 241 ? 8.945 5.18 10.273 1 94.44 241 PRO A CA 1
ATOM 1816 C C . PRO A 1 241 ? 10.172 4.703 9.5 1 94.44 241 PRO A C 1
ATOM 1818 O O . PRO A 1 241 ? 11 3.967 10.039 1 94.44 241 PRO A O 1
ATOM 1821 N N . THR A 1 242 ? 10.195 5.086 8.25 1 92.88 242 THR A N 1
ATOM 1822 C CA . THR A 1 242 ? 11.406 4.852 7.473 1 92.88 242 THR A CA 1
ATOM 1823 C C . THR A 1 242 ? 12.398 6 7.656 1 92.88 242 THR A C 1
ATOM 1825 O O . THR A 1 242 ? 12.023 7.078 8.133 1 92.88 242 THR A O 1
ATOM 1828 N N . ALA A 1 243 ? 13.625 5.73 7.266 1 92.19 243 ALA A N 1
ATOM 1829 C CA . ALA A 1 243 ? 14.672 6.75 7.324 1 92.19 243 ALA A CA 1
ATOM 1830 C C . ALA A 1 243 ? 14.281 7.984 6.516 1 92.19 243 ALA A C 1
ATOM 1832 O O . ALA A 1 243 ? 14.359 9.109 7.008 1 92.19 243 ALA A O 1
ATOM 1833 N N . LEU A 1 244 ? 13.844 7.738 5.328 1 90.44 244 LEU A N 1
ATOM 1834 C CA . LEU A 1 244 ? 13.469 8.836 4.445 1 90.44 244 LEU A CA 1
ATOM 1835 C C . LEU A 1 244 ? 12.312 9.641 5.031 1 90.44 244 LEU A C 1
ATOM 1837 O O . LEU A 1 244 ? 12.273 10.867 4.895 1 90.44 244 LEU A O 1
ATOM 1841 N N . THR A 1 245 ? 11.438 8.977 5.66 1 93.88 245 THR A N 1
ATOM 1842 C CA . THR A 1 245 ? 10.312 9.656 6.289 1 93.88 245 THR A CA 1
ATOM 1843 C C . THR A 1 245 ? 10.789 10.602 7.387 1 93.88 245 THR A C 1
ATOM 1845 O O . THR A 1 245 ? 10.297 11.727 7.5 1 93.88 245 THR A O 1
ATOM 1848 N N . VAL A 1 246 ? 11.719 10.164 8.156 1 95.94 246 VAL A N 1
ATOM 1849 C CA . VAL A 1 246 ? 12.258 11 9.227 1 95.94 246 VAL A CA 1
ATOM 1850 C C . VAL A 1 246 ? 12.953 12.227 8.633 1 95.94 246 VAL A C 1
ATOM 1852 O O . VAL A 1 246 ? 12.734 13.352 9.094 1 95.94 246 VAL A O 1
ATOM 1855 N N . ASP A 1 247 ? 13.703 12.031 7.629 1 93.38 247 ASP A N 1
ATOM 1856 C CA . ASP A 1 247 ? 14.391 13.133 6.965 1 93.38 247 ASP A CA 1
ATOM 1857 C C . ASP A 1 247 ? 13.398 14.172 6.445 1 93.38 247 ASP A C 1
ATOM 1859 O O . ASP A 1 247 ? 13.586 15.375 6.641 1 93.38 247 ASP A O 1
ATOM 1863 N N . TRP A 1 248 ? 12.383 13.695 5.863 1 93.88 248 TRP A N 1
ATOM 1864 C CA . TRP A 1 248 ? 11.383 14.594 5.285 1 93.88 248 TRP A CA 1
ATOM 1865 C C . TRP A 1 248 ? 10.578 15.289 6.379 1 93.88 248 TRP A C 1
ATOM 1867 O O . TRP A 1 248 ? 10.188 16.438 6.227 1 93.88 248 TRP A O 1
ATOM 1877 N N . ALA A 1 249 ? 10.312 14.539 7.383 1 97.38 249 ALA A N 1
ATOM 1878 C CA . ALA A 1 249 ? 9.594 15.156 8.5 1 97.38 249 ALA A CA 1
ATOM 1879 C C . ALA A 1 249 ? 10.367 16.344 9.055 1 97.38 249 ALA A C 1
ATOM 1881 O O . ALA A 1 249 ? 9.797 17.406 9.305 1 97.38 249 ALA A O 1
ATOM 1882 N N . ARG A 1 250 ? 11.602 16.203 9.266 1 96.5 250 ARG A N 1
ATOM 1883 C CA . ARG A 1 250 ? 12.461 17.266 9.797 1 96.5 250 ARG A CA 1
ATOM 1884 C C . ARG A 1 250 ? 12.562 18.422 8.812 1 96.5 250 ARG A C 1
ATOM 1886 O O . ARG A 1 250 ? 12.453 19.594 9.211 1 96.5 250 ARG A O 1
ATOM 1893 N N . ARG A 1 251 ? 12.672 18.094 7.555 1 94.62 251 ARG A N 1
ATOM 1894 C CA . ARG A 1 251 ? 12.781 19.125 6.516 1 94.62 251 ARG A CA 1
ATOM 1895 C C . ARG A 1 251 ? 11.5 19.938 6.406 1 94.62 251 ARG A C 1
ATOM 1897 O O . ARG A 1 251 ? 11.547 21.141 6.137 1 94.62 251 ARG A O 1
ATOM 1904 N N . HIS A 1 252 ? 10.367 19.297 6.633 1 96.56 252 HIS A N 1
ATOM 1905 C CA . HIS A 1 252 ? 9.086 19.969 6.402 1 96.56 252 HIS A CA 1
ATOM 1906 C C . HIS A 1 252 ? 8.414 20.344 7.723 1 96.56 252 HIS A C 1
ATOM 1908 O O . HIS A 1 252 ? 7.234 20.703 7.742 1 96.56 252 HIS A O 1
ATOM 1914 N N . HIS A 1 253 ? 9.062 20.234 8.828 1 97.62 253 HIS A N 1
ATOM 1915 C CA . HIS A 1 253 ? 8.641 20.656 10.156 1 97.62 253 HIS A CA 1
ATOM 1916 C C . HIS A 1 253 ? 7.387 19.906 10.602 1 97.62 253 HIS A C 1
ATOM 1918 O O . HIS A 1 253 ? 6.48 20.5 11.188 1 97.62 253 HIS A O 1
ATOM 1924 N N . LEU A 1 254 ? 7.289 18.672 10.18 1 98 254 LEU A N 1
ATOM 1925 C CA . LEU A 1 254 ? 6.242 17.797 10.68 1 98 254 LEU A CA 1
ATOM 1926 C C . LEU A 1 254 ? 6.699 17.078 11.953 1 98 254 LEU A C 1
ATOM 1928 O O . LEU A 1 254 ? 7.762 16.453 11.969 1 98 254 LEU A O 1
ATOM 1932 N N . ASN A 1 255 ? 5.938 17.266 13.047 1 98.38 255 ASN A N 1
ATOM 1933 C CA . ASN A 1 255 ? 6.188 16.406 14.203 1 98.38 255 ASN A CA 1
ATOM 1934 C C . ASN A 1 255 ? 5.902 14.945 13.883 1 98.38 255 ASN A C 1
ATOM 1936 O O . ASN A 1 255 ? 4.785 14.594 13.5 1 98.38 255 ASN A O 1
ATOM 1940 N N . LEU A 1 256 ? 6.941 14.102 14.031 1 98.31 256 LEU A N 1
ATOM 1941 C CA . LEU A 1 256 ? 6.805 12.672 13.75 1 98.31 256 LEU A CA 1
ATOM 1942 C C . LEU A 1 256 ? 7.062 11.852 15.008 1 98.31 256 LEU A C 1
ATOM 1944 O O . LEU A 1 256 ? 8.172 11.859 15.547 1 98.31 256 LEU A O 1
ATOM 1948 N N . ILE A 1 257 ? 6.035 11.133 15.445 1 98.06 257 ILE A N 1
ATOM 1949 C CA . ILE A 1 257 ? 6.098 10.359 16.688 1 98.06 257 ILE A CA 1
ATOM 1950 C C . ILE A 1 257 ? 5.766 8.898 16.391 1 98.06 257 ILE A C 1
ATOM 1952 O O . ILE A 1 257 ? 4.812 8.602 15.672 1 98.06 257 ILE A O 1
ATOM 1956 N N . HIS A 1 258 ? 6.562 8 16.875 1 96.81 258 HIS A N 1
ATOM 1957 C CA . HIS A 1 258 ? 6.281 6.57 16.875 1 96.81 258 HIS A CA 1
ATOM 1958 C C . HIS A 1 258 ? 5.77 6.105 18.234 1 96.81 258 HIS A C 1
ATOM 1960 O O . HIS A 1 258 ? 6.422 6.328 19.25 1 96.81 258 HIS A O 1
ATOM 1966 N N . LEU A 1 259 ? 4.613 5.473 18.234 1 96.5 259 LEU A N 1
ATOM 1967 C CA . LEU A 1 259 ? 4.047 4.914 19.453 1 96.5 259 LEU A CA 1
ATOM 1968 C C . LEU A 1 259 ? 4.18 3.395 19.469 1 96.5 259 LEU A C 1
ATOM 1970 O O . LEU A 1 259 ? 3.316 2.688 18.938 1 96.5 259 LEU A O 1
ATOM 1974 N N . PRO A 1 260 ? 5.242 2.887 20.156 1 92.56 260 PRO A N 1
ATOM 1975 C CA . PRO A 1 260 ? 5.406 1.434 20.234 1 92.56 260 PRO A CA 1
ATOM 1976 C C . PRO A 1 260 ? 4.371 0.774 21.141 1 92.56 260 PRO A C 1
ATOM 1978 O O . PRO A 1 260 ? 3.617 1.468 21.828 1 92.56 260 PRO A O 1
ATOM 1981 N N . HIS A 1 261 ? 4.332 -0.592 21.094 1 88.62 261 HIS A N 1
ATOM 1982 C CA . HIS A 1 261 ? 3.365 -1.35 21.891 1 88.62 261 HIS A CA 1
ATOM 1983 C C . HIS A 1 261 ? 3.674 -1.248 23.375 1 88.62 261 HIS A C 1
ATOM 1985 O O . HIS A 1 261 ? 2.764 -1.1 24.188 1 88.62 261 HIS A O 1
ATOM 1991 N N . HIS A 1 262 ? 4.934 -1.294 23.734 1 86.38 262 HIS A N 1
ATOM 1992 C CA . HIS A 1 262 ? 5.25 -1.489 25.141 1 86.38 262 HIS A CA 1
ATOM 1993 C C . HIS A 1 262 ? 6.242 -0.44 25.625 1 86.38 262 HIS A C 1
ATOM 1995 O O . HIS A 1 262 ? 6.844 -0.599 26.688 1 86.38 262 HIS A O 1
ATOM 2001 N N . SER A 1 263 ? 6.539 0.535 24.859 1 88.75 263 SER A N 1
ATOM 2002 C CA . SER A 1 263 ? 7.508 1.553 25.266 1 88.75 263 SER A CA 1
ATOM 2003 C C . SER A 1 263 ? 6.941 2.957 25.078 1 88.75 263 SER A C 1
ATOM 2005 O O . SER A 1 263 ? 5.836 3.119 24.562 1 88.75 263 SER A O 1
ATOM 2007 N N . ALA A 1 264 ? 7.727 3.928 25.594 1 91.44 264 ALA A N 1
ATOM 2008 C CA . ALA A 1 264 ? 7.324 5.328 25.484 1 91.44 264 ALA A CA 1
ATOM 2009 C C . ALA A 1 264 ? 7.301 5.777 24.031 1 91.44 264 ALA A C 1
ATOM 2011 O O . ALA A 1 264 ? 8.023 5.227 23.188 1 91.44 264 ALA A O 1
ATOM 2012 N N . ALA A 1 265 ? 6.453 6.785 23.844 1 96.75 265 ALA A N 1
ATOM 2013 C CA . ALA A 1 265 ? 6.391 7.379 22.5 1 96.75 265 ALA A CA 1
ATOM 2014 C C . ALA A 1 265 ? 7.73 8 22.125 1 96.75 265 ALA A C 1
ATOM 2016 O O . ALA A 1 265 ? 8.367 8.68 22.938 1 96.75 265 ALA A O 1
ATOM 2017 N N . ARG A 1 266 ? 8.141 7.762 20.891 1 96.62 266 ARG A N 1
ATOM 2018 C CA . ARG A 1 266 ? 9.438 8.211 20.391 1 96.62 266 ARG A CA 1
ATOM 2019 C C . ARG A 1 266 ? 9.273 9.383 19.438 1 96.62 266 ARG A C 1
ATOM 2021 O O . ARG A 1 266 ? 8.594 9.266 18.406 1 96.62 266 ARG A O 1
ATOM 2028 N N . VAL A 1 267 ? 9.93 10.469 19.719 1 98 267 VAL A N 1
ATOM 2029 C CA . VAL A 1 267 ? 9.891 11.648 18.875 1 98 267 VAL A CA 1
ATOM 2030 C C . VAL A 1 267 ? 11.086 11.641 17.922 1 98 267 VAL A C 1
ATOM 2032 O O . VAL A 1 267 ? 12.227 11.781 18.359 1 98 267 VAL A O 1
ATOM 2035 N N . TYR A 1 268 ? 10.781 11.516 16.641 1 97.44 268 TYR A N 1
ATOM 2036 C CA . TYR A 1 268 ? 11.836 11.523 15.641 1 97.44 268 TYR A CA 1
ATOM 2037 C C . TYR A 1 268 ? 12.008 12.914 15.047 1 97.44 268 TYR A C 1
ATOM 2039 O O . TYR A 1 268 ? 13.094 13.266 14.586 1 97.44 268 TYR A O 1
ATOM 2047 N N . SER A 1 269 ? 11.016 13.633 14.891 1 97.5 269 SER A N 1
ATOM 2048 C CA . SER A 1 269 ? 10.977 15.008 14.414 1 97.5 269 SER A CA 1
ATOM 2049 C C . SER A 1 269 ? 10.102 15.875 15.305 1 97.5 269 SER A C 1
ATOM 2051 O O . SER A 1 269 ? 8.969 15.508 15.625 1 97.5 269 SER A O 1
ATOM 2053 N N . PRO A 1 270 ? 10.617 17.031 15.797 1 96.5 270 PRO A N 1
ATOM 2054 C CA . PRO A 1 270 ? 11.891 17.672 15.461 1 96.5 270 PRO A CA 1
ATOM 2055 C C . PRO A 1 270 ? 13.094 16.891 15.984 1 96.5 270 PRO A C 1
ATOM 2057 O O . PRO A 1 270 ? 12.938 15.969 16.781 1 96.5 270 PRO A O 1
ATOM 2060 N N . VAL A 1 271 ? 14.242 17.219 15.453 1 92.88 271 VAL A N 1
ATOM 2061 C CA . VAL A 1 271 ? 15.477 16.562 15.859 1 92.88 271 VAL A CA 1
ATOM 2062 C C . VAL A 1 271 ? 15.68 16.719 17.359 1 92.88 271 VAL A C 1
ATOM 2064 O O . VAL A 1 271 ? 15.609 17.828 17.891 1 92.88 271 VAL A O 1
ATOM 2067 N N . PRO A 1 272 ? 15.867 15.547 17.906 1 90.06 272 PRO A N 1
ATOM 2068 C CA . PRO A 1 272 ? 16.141 15.688 19.344 1 90.06 272 PRO A CA 1
ATOM 2069 C C . PRO A 1 272 ? 17.453 16.406 19.625 1 90.06 272 PRO A C 1
ATOM 2071 O O . PRO A 1 272 ? 18.438 16.203 18.906 1 90.06 272 PRO A O 1
ATOM 2074 N N . ARG A 1 273 ? 17.453 17.359 20.578 1 78.12 273 ARG A N 1
ATOM 2075 C CA . ARG A 1 273 ? 18.656 18.078 20.984 1 78.12 273 ARG A CA 1
ATOM 2076 C C . ARG A 1 273 ? 19.375 17.344 22.109 1 78.12 273 ARG A C 1
ATOM 2078 O O . ARG A 1 273 ? 18.734 16.828 23.016 1 78.12 273 ARG A O 1
ATOM 2085 N N . ALA A 1 274 ? 20.531 16.844 21.75 1 63.06 274 ALA A N 1
ATOM 2086 C CA . ALA A 1 274 ? 21.312 16.266 22.844 1 63.06 274 ALA A CA 1
ATOM 2087 C C . ALA A 1 274 ? 21.438 17.25 24 1 63.06 274 ALA A C 1
ATOM 2089 O O . ALA A 1 274 ? 21.5 18.469 23.797 1 63.06 274 ALA A O 1
ATOM 2090 N N . PRO A 1 275 ? 21.312 16.781 25.297 1 54.38 275 PRO A N 1
ATOM 2091 C CA . PRO A 1 275 ? 21.594 17.703 26.406 1 54.38 275 PRO A CA 1
ATOM 2092 C C . PRO A 1 275 ? 22.938 18.406 26.266 1 54.38 275 PRO A C 1
ATOM 2094 O O . PRO A 1 275 ? 23.844 17.891 25.594 1 54.38 275 PRO A O 1
ATOM 2097 N N . MET B 1 1 ? 36.219 47.375 12.703 1 31.78 1 MET B N 1
ATOM 2098 C CA . MET B 1 1 ? 36.719 46 12.703 1 31.78 1 MET B CA 1
ATOM 2099 C C . MET B 1 1 ? 35.594 45 12.469 1 31.78 1 MET B C 1
ATOM 2101 O O . MET B 1 1 ? 34.594 45.031 13.195 1 31.78 1 MET B O 1
ATOM 2105 N N . PRO B 1 2 ? 35.406 44.531 11.172 1 33.78 2 PRO B N 1
ATOM 2106 C CA . PRO B 1 2 ? 34.25 43.812 10.672 1 33.78 2 PRO B CA 1
ATOM 2107 C C . PRO B 1 2 ? 34.094 42.438 11.328 1 33.78 2 PRO B C 1
ATOM 2109 O O . PRO B 1 2 ? 35.094 41.75 11.547 1 33.78 2 PRO B O 1
ATOM 2112 N N . HIS B 1 3 ? 33.344 42.344 12.438 1 33.5 3 HIS B N 1
ATOM 2113 C CA . HIS B 1 3 ? 33.062 41.125 13.188 1 33.5 3 HIS B CA 1
ATOM 2114 C C . HIS B 1 3 ? 32.656 40 12.258 1 33.5 3 HIS B C 1
ATOM 2116 O O . HIS B 1 3 ? 31.828 40.188 11.375 1 33.5 3 HIS B O 1
ATOM 2122 N N . HIS B 1 4 ? 33.656 39.094 12 1 29.64 4 HIS B N 1
ATOM 2123 C CA . HIS B 1 4 ? 33.562 37.875 11.227 1 29.64 4 HIS B CA 1
ATOM 2124 C C . HIS B 1 4 ? 32.344 37.031 11.625 1 29.64 4 HIS B C 1
ATOM 2126 O O . HIS B 1 4 ? 32.125 36.812 12.812 1 29.64 4 HIS B O 1
ATOM 2132 N N . ALA B 1 5 ? 31.328 37.094 10.75 1 31.34 5 ALA B N 1
ATOM 2133 C CA . ALA B 1 5 ? 30.078 36.344 10.797 1 31.34 5 ALA B CA 1
ATOM 2134 C C . ALA B 1 5 ? 30.328 34.844 11.047 1 31.34 5 ALA B C 1
ATOM 2136 O O . ALA B 1 5 ? 30.938 34.156 10.211 1 31.34 5 ALA B O 1
ATOM 2137 N N . SER B 1 6 ? 30.625 34.469 12.281 1 30.03 6 SER B N 1
ATOM 2138 C CA . SER B 1 6 ? 30.812 33.062 12.641 1 30.03 6 SER B CA 1
ATOM 2139 C C . SER B 1 6 ? 29.797 32.188 11.938 1 30.03 6 SER B C 1
ATOM 2141 O O . SER B 1 6 ? 28.609 32.469 11.93 1 30.03 6 SER B O 1
ATOM 2143 N N . HIS B 1 7 ? 30.188 31.547 10.852 1 32.44 7 HIS B N 1
ATOM 2144 C CA . HIS B 1 7 ? 29.469 30.609 10.008 1 32.44 7 HIS B CA 1
ATOM 2145 C C . HIS B 1 7 ? 28.797 29.516 10.852 1 32.44 7 HIS B C 1
ATOM 2147 O O . HIS B 1 7 ? 29.453 28.891 11.695 1 32.44 7 HIS B O 1
ATOM 2153 N N . PRO B 1 8 ? 27.578 29.594 11.227 1 28.8 8 PRO B N 1
ATOM 2154 C CA . PRO B 1 8 ? 26.953 28.562 12.062 1 28.8 8 PRO B CA 1
ATOM 2155 C C . PRO B 1 8 ? 27.359 27.141 11.656 1 28.8 8 PRO B C 1
ATOM 2157 O O . PRO B 1 8 ? 27.688 26.906 10.492 1 28.8 8 PRO B O 1
ATOM 2160 N N . ALA B 1 9 ? 27.984 26.312 12.578 1 30.19 9 ALA B N 1
ATOM 2161 C CA . ALA B 1 9 ? 28.469 24.938 12.484 1 30.19 9 ALA B CA 1
ATOM 2162 C C . ALA B 1 9 ? 27.516 24.078 11.648 1 30.19 9 ALA B C 1
ATOM 2164 O O . ALA B 1 9 ? 26.297 24.125 11.852 1 30.19 9 ALA B O 1
ATOM 2165 N N . LYS B 1 10 ? 27.859 23.844 10.43 1 32.22 10 LYS B N 1
ATOM 2166 C CA . LYS B 1 10 ? 27.266 22.859 9.531 1 32.22 10 LYS B CA 1
ATOM 2167 C C . LYS B 1 10 ? 26.828 21.609 10.297 1 32.22 10 LYS B C 1
ATOM 2169 O O . LYS B 1 10 ? 27.625 20.984 11 1 32.22 10 LYS B O 1
ATOM 2174 N N . GLU B 1 11 ? 25.578 21.453 10.672 1 35.19 11 GLU B N 1
ATOM 2175 C CA . GLU B 1 11 ? 25.109 20.266 11.383 1 35.19 11 GLU B CA 1
ATOM 2176 C C . GLU B 1 11 ? 25.766 19 10.852 1 35.19 11 GLU B C 1
ATOM 2178 O O . GLU B 1 11 ? 25.969 18.859 9.641 1 35.19 11 GLU B O 1
ATOM 2183 N N . PRO B 1 12 ? 26.531 18.266 11.68 1 35.41 12 PRO B N 1
ATOM 2184 C CA . PRO B 1 12 ? 27.281 17.094 11.25 1 35.41 12 PRO B CA 1
ATOM 2185 C C . PRO B 1 12 ? 26.516 16.25 10.227 1 35.41 12 PRO B C 1
ATOM 2187 O O . PRO B 1 12 ? 25.281 16.281 10.188 1 35.41 12 PRO B O 1
ATOM 2190 N N . PRO B 1 13 ? 27.188 15.852 9.203 1 34.62 13 PRO B N 1
ATOM 2191 C CA . PRO B 1 13 ? 26.656 14.984 8.156 1 34.62 13 PRO B CA 1
ATOM 2192 C C . PRO B 1 13 ? 25.844 13.82 8.719 1 34.62 13 PRO B C 1
ATOM 2194 O O . PRO B 1 13 ? 26.047 13.414 9.867 1 34.62 13 PRO B O 1
ATOM 2197 N N . PRO B 1 14 ? 24.672 13.477 8.242 1 35.62 14 PRO B N 1
ATOM 2198 C CA . PRO B 1 14 ? 23.875 12.344 8.695 1 35.62 14 PRO B CA 1
ATOM 2199 C C . PRO B 1 14 ? 24.719 11.125 9.062 1 35.62 14 PRO B C 1
ATOM 2201 O O . PRO B 1 14 ? 25.797 10.93 8.492 1 35.62 14 PRO B O 1
ATOM 2204 N N . THR B 1 15 ? 24.859 10.75 10.359 1 37.44 15 THR B N 1
ATOM 2205 C CA . THR B 1 15 ? 25.406 9.5 10.859 1 37.44 15 THR B CA 1
ATOM 2206 C C . THR B 1 15 ? 25.266 8.391 9.828 1 37.44 15 THR B C 1
ATOM 2208 O O . THR B 1 15 ? 24.5 8.516 8.875 1 37.44 15 THR B O 1
ATOM 2211 N N . VAL B 1 16 ? 25.844 7.137 10.125 1 41.88 16 VAL B N 1
ATOM 2212 C CA . VAL B 1 16 ? 25.812 5.914 9.328 1 41.88 16 VAL B CA 1
ATOM 2213 C C . VAL B 1 16 ? 24.406 5.711 8.766 1 41.88 16 VAL B C 1
ATOM 2215 O O . VAL B 1 16 ? 23.422 6.098 9.383 1 41.88 16 VAL B O 1
ATOM 2218 N N . ALA B 1 17 ? 24.234 5.34 7.555 1 54.41 17 ALA B N 1
ATOM 2219 C CA . ALA B 1 17 ? 23.047 5.094 6.742 1 54.41 17 ALA B CA 1
ATOM 2220 C C . ALA B 1 17 ? 21.984 4.336 7.539 1 54.41 17 ALA B C 1
ATOM 2222 O O . ALA B 1 17 ? 22.281 3.297 8.141 1 54.41 17 ALA B O 1
ATOM 2223 N N . GLY B 1 18 ? 20.969 4.855 8.07 1 73.94 18 GLY B N 1
ATOM 2224 C CA . GLY B 1 18 ? 19.781 4.203 8.602 1 73.94 18 GLY B CA 1
ATOM 2225 C C . GLY B 1 18 ? 19.578 4.449 10.078 1 73.94 18 GLY B C 1
ATOM 2226 O O . GLY B 1 18 ? 18.547 4.074 10.641 1 73.94 18 GLY B O 1
ATOM 2227 N N . THR B 1 19 ? 20.719 5.066 10.773 1 86.25 19 THR B N 1
ATOM 2228 C CA . THR B 1 19 ? 20.516 5.266 12.203 1 86.25 19 THR B CA 1
ATOM 2229 C C . THR B 1 19 ? 19.984 6.668 12.484 1 86.25 19 THR B C 1
ATOM 2231 O O . THR B 1 19 ? 20.5 7.652 11.953 1 86.25 19 THR B O 1
ATOM 2234 N N . TYR B 1 20 ? 19.078 6.715 13.375 1 92.06 20 TYR B N 1
ATOM 2235 C CA . TYR B 1 20 ? 18.422 7.98 13.68 1 92.06 20 TYR B CA 1
ATOM 2236 C C . TYR B 1 20 ? 18.234 8.148 15.188 1 92.06 20 TYR B C 1
ATOM 2238 O O . TYR B 1 20 ? 18 7.176 15.898 1 92.06 20 TYR B O 1
ATOM 2246 N N . ARG B 1 21 ? 18.344 9.453 15.578 1 94 21 ARG B N 1
ATOM 2247 C CA . ARG B 1 21 ? 18.094 9.781 16.969 1 94 21 ARG B CA 1
ATOM 2248 C C . ARG B 1 21 ? 16.625 10.062 17.219 1 94 21 ARG B C 1
ATOM 2250 O O . ARG B 1 21 ? 15.945 10.648 16.359 1 94 21 ARG B O 1
ATOM 2257 N N . TYR B 1 22 ? 16.172 9.547 18.359 1 95.44 22 TYR B N 1
ATOM 2258 C CA . TYR B 1 22 ? 14.828 9.883 18.828 1 95.44 22 TYR B CA 1
ATOM 2259 C C . TYR B 1 22 ? 14.836 10.172 20.328 1 95.44 22 TYR B C 1
ATOM 2261 O O . TYR B 1 22 ? 15.758 9.766 21.031 1 95.44 22 TYR B O 1
ATOM 2269 N N . ALA B 1 23 ? 13.906 11.023 20.719 1 96.69 23 ALA B N 1
ATOM 2270 C CA . ALA B 1 23 ? 13.719 11.312 22.141 1 96.69 23 ALA B CA 1
ATOM 2271 C C . ALA B 1 23 ? 12.383 10.773 22.656 1 96.69 23 ALA B C 1
ATOM 2273 O O . ALA B 1 23 ? 11.422 10.672 21.891 1 96.69 23 ALA B O 1
ATOM 2274 N N . ASP B 1 24 ? 12.367 10.422 23.891 1 95.06 24 ASP B N 1
ATOM 2275 C CA . ASP B 1 24 ? 11.102 10.055 24.516 1 95.06 24 ASP B CA 1
ATOM 2276 C C . ASP B 1 24 ? 10.188 11.266 24.672 1 95.06 24 ASP B C 1
ATOM 2278 O O . ASP B 1 24 ? 10.633 12.32 25.141 1 95.06 24 ASP B O 1
ATOM 2282 N N . LEU B 1 25 ? 8.945 11.086 24.281 1 95.19 25 LEU B N 1
ATOM 2283 C CA . LEU B 1 25 ? 8.016 12.203 24.344 1 95.19 25 LEU B CA 1
ATOM 2284 C C . LEU B 1 25 ? 7.852 12.695 25.781 1 95.19 25 LEU B C 1
ATOM 2286 O O . LEU B 1 25 ? 7.758 13.906 26.016 1 95.19 25 LEU B O 1
ATOM 2290 N N . ASP B 1 26 ? 7.891 11.773 26.734 1 92.81 26 ASP B N 1
ATOM 2291 C CA . ASP B 1 26 ? 7.672 12.109 28.141 1 92.81 26 ASP B CA 1
ATOM 2292 C C . ASP B 1 26 ? 8.969 12.547 28.812 1 92.81 26 ASP B C 1
ATOM 2294 O O . ASP B 1 26 ? 8.953 13.18 29.875 1 92.81 26 ASP B O 1
ATOM 2298 N N . GLN B 1 27 ? 10.086 12.172 28.234 1 92.75 27 GLN B N 1
ATOM 2299 C CA . GLN B 1 27 ? 11.406 12.539 28.719 1 92.75 27 GLN B CA 1
ATOM 2300 C C . GLN B 1 27 ? 12.305 13.023 27.594 1 92.75 27 GLN B C 1
ATOM 2302 O O . GLN B 1 27 ? 13.227 12.328 27.188 1 92.75 27 GLN B O 1
ATOM 2307 N N . PRO B 1 28 ? 12.164 14.258 27.234 1 91.19 28 PRO B N 1
ATOM 2308 C CA . PRO B 1 28 ? 12.852 14.781 26.047 1 91.19 28 PRO B CA 1
ATOM 2309 C C . PRO B 1 28 ? 14.367 14.734 26.188 1 91.19 28 PRO B C 1
ATOM 2311 O O . PRO B 1 28 ? 15.078 14.781 25.172 1 91.19 28 PRO B O 1
ATOM 2314 N N . ALA B 1 29 ? 14.844 14.672 27.344 1 91.56 29 ALA B N 1
ATOM 2315 C CA . ALA B 1 29 ? 16.281 14.656 27.578 1 91.56 29 ALA B CA 1
ATOM 2316 C C . ALA B 1 29 ? 16.875 13.273 27.266 1 91.56 29 ALA B C 1
ATOM 2318 O O . ALA B 1 29 ? 18.078 13.133 27.094 1 91.56 29 ALA B O 1
ATOM 2319 N N . ARG B 1 30 ? 16.062 12.281 27.266 1 92.5 30 ARG B N 1
ATOM 2320 C CA . ARG B 1 30 ? 16.5 10.93 26.953 1 92.5 30 ARG B CA 1
ATOM 2321 C C . ARG B 1 30 ? 16.531 10.703 25.438 1 92.5 30 ARG B C 1
ATOM 2323 O O . ARG B 1 30 ? 15.5 10.406 24.828 1 92.5 30 ARG B O 1
ATOM 2330 N N . VAL B 1 31 ? 17.75 10.734 24.906 1 93.81 31 VAL B N 1
ATOM 2331 C CA . VAL B 1 31 ? 17.922 10.586 23.469 1 93.81 31 VAL B CA 1
ATOM 2332 C C . VAL B 1 31 ? 18.531 9.219 23.156 1 93.81 31 VAL B C 1
ATOM 2334 O O . VAL B 1 31 ? 19.516 8.812 23.781 1 93.81 31 VAL B O 1
ATOM 2337 N N . CYS B 1 32 ? 17.859 8.492 22.312 1 93.44 32 CYS B N 1
ATOM 2338 C CA . CYS B 1 32 ? 18.297 7.168 21.906 1 93.44 32 CYS B CA 1
ATOM 2339 C C . CYS B 1 32 ? 18.516 7.113 20.391 1 93.44 32 CYS B C 1
ATOM 2341 O O . CYS B 1 32 ? 18.234 8.078 19.688 1 93.44 32 CYS B O 1
ATOM 2343 N N . GLU B 1 33 ? 19.141 5.992 19.984 1 92.81 33 GLU B N 1
ATOM 2344 C CA . GLU B 1 33 ? 19.375 5.777 18.562 1 92.81 33 GLU B CA 1
ATOM 2345 C C . GLU B 1 33 ? 18.797 4.438 18.109 1 92.81 33 GLU B C 1
ATOM 2347 O O . GLU B 1 33 ? 18.719 3.492 18.891 1 92.81 33 GLU B O 1
ATOM 2352 N N . THR B 1 34 ? 18.344 4.457 16.906 1 91.56 34 THR B N 1
ATOM 2353 C CA . THR B 1 34 ? 17.844 3.209 16.344 1 91.56 34 THR B CA 1
ATOM 2354 C C . THR B 1 34 ? 18.094 3.168 14.828 1 91.56 34 THR B C 1
ATOM 2356 O O . THR B 1 34 ? 18.234 4.211 14.195 1 91.56 34 THR B O 1
ATOM 2359 N N . GLN B 1 35 ? 18.141 1.907 14.352 1 92.5 35 GLN B N 1
ATOM 2360 C CA . GLN B 1 35 ? 18.188 1.718 12.906 1 92.5 35 GLN B CA 1
ATOM 2361 C C . GLN B 1 35 ? 16.797 1.679 12.312 1 92.5 35 GLN B C 1
ATOM 2363 O O . GLN B 1 35 ? 15.898 1.02 12.852 1 92.5 35 GLN B O 1
ATOM 2368 N N . LEU B 1 36 ? 16.641 2.42 11.227 1 93.5 36 LEU B N 1
ATOM 2369 C CA . LEU B 1 36 ? 15.344 2.467 10.555 1 93.5 36 LEU B CA 1
ATOM 2370 C C . LEU B 1 36 ? 15.43 1.844 9.164 1 93.5 36 LEU B C 1
ATOM 2372 O O . LEU B 1 36 ? 16.5 1.852 8.547 1 93.5 36 LEU B O 1
ATOM 2376 N N . ALA B 1 37 ? 14.281 1.317 8.719 1 92.56 37 ALA B N 1
ATOM 2377 C CA . ALA B 1 37 ? 14.211 0.788 7.363 1 92.56 37 ALA B CA 1
ATOM 2378 C C . ALA B 1 37 ? 14.461 1.886 6.332 1 92.56 37 ALA B C 1
ATOM 2380 O O . ALA B 1 37 ? 14.047 3.033 6.523 1 92.56 37 ALA B O 1
ATOM 2381 N N . THR B 1 38 ? 15.062 1.487 5.234 1 91 38 THR B N 1
ATOM 2382 C CA . THR B 1 38 ? 15.398 2.449 4.188 1 91 38 THR B CA 1
ATOM 2383 C C . THR B 1 38 ? 14.422 2.342 3.021 1 91 38 THR B C 1
ATOM 2385 O O . THR B 1 38 ? 13.992 1.243 2.664 1 91 38 THR B O 1
ATOM 2388 N N . GLU B 1 39 ? 14.133 3.494 2.488 1 90.38 39 GLU B N 1
ATOM 2389 C CA . GLU B 1 39 ? 13.289 3.637 1.309 1 90.38 39 GLU B CA 1
ATOM 2390 C C . GLU B 1 39 ? 13.914 4.574 0.285 1 90.38 39 GLU B C 1
ATOM 2392 O O . GLU B 1 39 ? 14.594 5.535 0.652 1 90.38 39 GLU B O 1
ATOM 2397 N N . CYS B 1 40 ? 13.688 4.25 -1.02 1 90.19 40 CYS B N 1
ATOM 2398 C CA . CYS B 1 40 ? 14.234 5.102 -2.07 1 90.19 40 CYS B CA 1
ATOM 2399 C C . CYS B 1 40 ? 13.297 5.148 -3.273 1 90.19 40 CYS B C 1
ATOM 2401 O O . CYS B 1 40 ? 12.414 4.297 -3.416 1 90.19 40 CYS B O 1
ATOM 2403 N N . ALA B 1 41 ? 13.531 6.191 -4.062 1 90.94 41 ALA B N 1
ATOM 2404 C CA . ALA B 1 41 ? 12.805 6.297 -5.324 1 90.94 41 ALA B CA 1
ATOM 2405 C C . ALA B 1 41 ? 13.492 5.496 -6.426 1 90.94 41 ALA B C 1
ATOM 2407 O O . ALA B 1 41 ? 14.719 5.516 -6.535 1 90.94 41 ALA B O 1
ATOM 2408 N N . LEU B 1 42 ? 12.727 4.707 -7.164 1 93.38 42 LEU B N 1
ATOM 2409 C CA . LEU B 1 42 ? 13.203 3.963 -8.328 1 93.38 42 LEU B CA 1
ATOM 2410 C C . LEU B 1 42 ? 12.445 4.379 -9.586 1 93.38 42 LEU B C 1
ATOM 2412 O O . LEU B 1 42 ? 11.25 4.105 -9.711 1 93.38 42 LEU B O 1
ATOM 2416 N N . ALA B 1 43 ? 13.148 5.094 -10.461 1 92.19 43 ALA B N 1
ATOM 2417 C CA . ALA B 1 43 ? 12.562 5.449 -11.75 1 92.19 43 ALA B CA 1
ATOM 2418 C C . ALA B 1 43 ? 12.766 4.336 -12.773 1 92.19 43 ALA B C 1
ATOM 2420 O O . ALA B 1 43 ? 13.883 3.855 -12.961 1 92.19 43 ALA B O 1
ATOM 2421 N N . ILE B 1 44 ? 11.711 3.906 -13.43 1 94 44 ILE B N 1
ATOM 2422 C CA . ILE B 1 44 ? 11.781 2.811 -14.391 1 94 44 ILE B CA 1
ATOM 2423 C C . ILE B 1 44 ? 11.453 3.332 -15.789 1 94 44 ILE B C 1
ATOM 2425 O O . ILE B 1 44 ? 10.461 4.035 -15.984 1 94 44 ILE B O 1
ATOM 2429 N N . SER B 1 45 ? 12.312 3.014 -16.703 1 93.44 45 SER B N 1
ATOM 2430 C CA . SER B 1 45 ? 12.078 3.342 -18.109 1 93.44 45 SER B CA 1
ATOM 2431 C C . SER B 1 45 ? 12.156 2.098 -18.984 1 93.44 45 SER B C 1
ATOM 2433 O O . SER B 1 45 ? 12.906 1.166 -18.688 1 93.44 45 SER B O 1
ATOM 2435 N N . TYR B 1 46 ? 11.352 2.086 -20.031 1 95.44 46 TYR B N 1
ATOM 2436 C CA . TYR B 1 46 ? 11.352 1.011 -21.016 1 95.44 46 TYR B CA 1
ATOM 2437 C C . TYR B 1 46 ? 11.719 1.537 -22.391 1 95.44 46 TYR B C 1
ATOM 2439 O O . TYR B 1 46 ? 11.039 2.404 -22.938 1 95.44 46 TYR B O 1
ATOM 2447 N N . ASN B 1 47 ? 12.805 0.967 -22.953 1 95.19 47 ASN B N 1
ATOM 2448 C CA . ASN B 1 47 ? 13.305 1.376 -24.266 1 95.19 47 ASN B CA 1
ATOM 2449 C C . ASN B 1 47 ? 13.445 2.893 -24.359 1 95.19 47 ASN B C 1
ATOM 2451 O O . ASN B 1 47 ? 13.031 3.494 -25.359 1 95.19 47 ASN B O 1
ATOM 2455 N N . GLY B 1 48 ? 13.828 3.451 -23.266 1 90.31 48 GLY B N 1
ATOM 2456 C CA . GLY B 1 48 ? 14.109 4.875 -23.266 1 90.31 48 GLY B CA 1
ATOM 2457 C C . GLY B 1 48 ? 12.914 5.723 -22.859 1 90.31 48 GLY B C 1
ATOM 2458 O O . GLY B 1 48 ? 13.047 6.93 -22.656 1 90.31 48 GLY B O 1
ATOM 2459 N N . LEU B 1 49 ? 11.82 5.176 -22.703 1 89.31 49 LEU B N 1
ATOM 2460 C CA . LEU B 1 49 ? 10.609 5.898 -22.328 1 89.31 49 LEU B CA 1
ATOM 2461 C C . LEU B 1 49 ? 10.328 5.762 -20.844 1 89.31 49 LEU B C 1
ATOM 2463 O O . LEU B 1 49 ? 10.172 4.648 -20.328 1 89.31 49 LEU B O 1
ATOM 2467 N N . GLY B 1 50 ? 10.234 6.992 -20.172 1 87.56 50 GLY B N 1
ATOM 2468 C CA . GLY B 1 50 ? 9.875 6.961 -18.766 1 87.56 50 GLY B CA 1
ATOM 2469 C C . GLY B 1 50 ? 8.508 6.363 -18.516 1 87.56 50 GLY B C 1
ATOM 2470 O O . GLY B 1 50 ? 7.559 6.637 -19.25 1 87.56 50 GLY B O 1
ATOM 2471 N N . HIS B 1 51 ? 8.492 5.473 -17.484 1 88.62 51 HIS B N 1
ATOM 2472 C CA . HIS B 1 51 ? 7.234 4.781 -17.25 1 88.62 51 HIS B CA 1
ATOM 2473 C C . HIS B 1 51 ? 6.688 5.109 -15.859 1 88.62 51 HIS B C 1
ATOM 2475 O O . HIS B 1 51 ? 5.551 5.574 -15.727 1 88.62 51 HIS B O 1
ATOM 2481 N N . ALA B 1 52 ? 7.512 4.926 -14.836 1 88.69 52 ALA B N 1
ATOM 2482 C CA . ALA B 1 52 ? 7 5.113 -13.484 1 88.69 52 ALA B CA 1
ATOM 2483 C C . ALA B 1 52 ? 8.141 5.383 -12.5 1 88.69 52 ALA B C 1
ATOM 2485 O O . ALA B 1 52 ? 9.297 5.074 -12.781 1 88.69 52 ALA B O 1
ATOM 2486 N N . VAL B 1 53 ? 7.797 6.074 -11.445 1 90.25 53 VAL B N 1
ATOM 2487 C CA . VAL B 1 53 ? 8.664 6.176 -10.281 1 90.25 53 VAL B CA 1
ATOM 2488 C C . VAL B 1 53 ? 8.023 5.453 -9.094 1 90.25 53 VAL B C 1
ATOM 2490 O O . VAL B 1 53 ? 6.879 5.727 -8.742 1 90.25 53 VAL B O 1
ATOM 2493 N N . MET B 1 54 ? 8.773 4.539 -8.508 1 92.69 54 MET B N 1
ATOM 2494 C CA . MET B 1 54 ? 8.273 3.711 -7.418 1 92.69 54 MET B CA 1
ATOM 2495 C C . MET B 1 54 ? 9.062 3.959 -6.141 1 92.69 54 MET B C 1
ATOM 2497 O O . MET B 1 54 ? 10.289 4.121 -6.184 1 92.69 54 MET B O 1
ATOM 2501 N N . MET B 1 55 ? 8.336 4.047 -5.027 1 92.06 55 MET B N 1
ATOM 2502 C CA . MET B 1 55 ? 9.016 4.023 -3.734 1 92.06 55 MET B CA 1
ATOM 2503 C C . MET B 1 55 ? 9.227 2.59 -3.26 1 92.06 55 MET B C 1
ATOM 2505 O O . MET B 1 55 ? 8.273 1.825 -3.125 1 92.06 55 MET B O 1
ATOM 2509 N N . VAL B 1 56 ? 10.539 2.199 -3.037 1 94.44 56 VAL B N 1
ATOM 2510 C CA . VAL B 1 56 ? 10.859 0.807 -2.744 1 94.44 56 VAL B CA 1
ATOM 2511 C C . VAL B 1 56 ? 12 0.745 -1.732 1 94.44 56 VAL B C 1
ATOM 2513 O O . VAL B 1 56 ? 12.688 1.741 -1.501 1 94.44 56 VAL B O 1
ATOM 2516 N N . THR B 1 57 ? 12.102 -0.431 -1.083 1 94.19 57 THR B N 1
ATOM 2517 C CA . THR B 1 57 ? 13.336 -0.702 -0.354 1 94.19 57 THR B CA 1
ATOM 2518 C C . THR B 1 57 ? 14.484 -0.975 -1.319 1 94.19 57 THR B C 1
ATOM 2520 O O . THR B 1 57 ? 14.312 -1.68 -2.316 1 94.19 57 THR B O 1
ATOM 2523 N N . PRO B 1 58 ? 15.688 -0.496 -1.058 1 93.31 58 PRO B N 1
ATOM 2524 C CA . PRO B 1 58 ? 16.766 -0.529 -2.053 1 93.31 58 PRO B CA 1
ATOM 2525 C C . PRO B 1 58 ? 17.328 -1.934 -2.27 1 93.31 58 PRO B C 1
ATOM 2527 O O . PRO B 1 58 ? 18.078 -2.158 -3.213 1 93.31 58 PRO B O 1
ATOM 2530 N N . GLU B 1 59 ? 16.953 -2.879 -1.496 1 94.12 59 GLU B N 1
ATOM 2531 C CA . GLU B 1 59 ? 17.422 -4.25 -1.663 1 94.12 59 GLU B CA 1
ATOM 2532 C C . GLU B 1 59 ? 16.688 -4.953 -2.801 1 94.12 59 GLU B C 1
ATOM 2534 O O . GLU B 1 59 ? 15.492 -4.719 -3.014 1 94.12 59 GLU B O 1
ATOM 2539 N N . ALA B 1 60 ? 17.375 -5.746 -3.584 1 97.44 60 ALA B N 1
ATOM 2540 C CA . ALA B 1 60 ? 16.828 -6.621 -4.617 1 97.44 60 ALA B CA 1
ATOM 2541 C C . ALA B 1 60 ? 16.062 -5.816 -5.664 1 97.44 60 ALA B C 1
ATOM 2543 O O . ALA B 1 60 ? 14.938 -6.176 -6.035 1 97.44 60 ALA B O 1
ATOM 2544 N N . LEU B 1 61 ? 16.656 -4.738 -6.137 1 97.69 61 LEU B N 1
ATOM 2545 C CA . LEU B 1 61 ? 16 -3.842 -7.078 1 97.69 61 LEU B CA 1
ATOM 2546 C C . LEU B 1 61 ? 15.828 -4.512 -8.438 1 97.69 61 LEU B C 1
ATOM 2548 O O . LEU B 1 61 ? 14.828 -4.293 -9.117 1 97.69 61 LEU B O 1
ATOM 2552 N N . GLU B 1 62 ? 16.781 -5.348 -8.812 1 98 62 GLU B N 1
ATOM 2553 C CA . GLU B 1 62 ? 16.641 -6.066 -10.078 1 98 62 GLU B CA 1
ATOM 2554 C C . GLU B 1 62 ? 15.445 -7.016 -10.039 1 98 62 GLU B C 1
ATOM 2556 O O . GLU B 1 62 ? 14.688 -7.098 -11.008 1 98 62 GLU B O 1
ATOM 2561 N N . ASP B 1 63 ? 15.297 -7.652 -8.922 1 98.62 63 ASP B N 1
ATOM 2562 C CA . ASP B 1 63 ? 14.141 -8.516 -8.742 1 98.62 63 ASP B CA 1
ATOM 2563 C C . ASP B 1 63 ? 12.844 -7.727 -8.852 1 98.62 63 ASP B C 1
ATOM 2565 O O . ASP B 1 63 ? 11.891 -8.172 -9.5 1 98.62 63 ASP B O 1
ATOM 2569 N N . PHE B 1 64 ? 12.883 -6.535 -8.25 1 98.69 64 PHE B N 1
ATOM 2570 C CA . PHE B 1 64 ? 11.688 -5.707 -8.266 1 98.69 64 PHE B CA 1
ATOM 2571 C C . PHE B 1 64 ? 11.297 -5.348 -9.695 1 98.69 64 PHE B C 1
ATOM 2573 O O . PHE B 1 64 ? 10.141 -5.531 -10.094 1 98.69 64 PHE B O 1
ATOM 2580 N N . VAL B 1 65 ? 12.234 -4.875 -10.453 1 98.38 65 VAL B N 1
ATOM 2581 C CA . VAL B 1 65 ? 11.969 -4.406 -11.812 1 98.38 65 VAL B CA 1
ATOM 2582 C C . VAL B 1 65 ? 11.477 -5.566 -12.672 1 98.38 65 VAL B C 1
ATOM 2584 O O . VAL B 1 65 ? 10.516 -5.43 -13.422 1 98.38 65 VAL B O 1
ATOM 2587 N N . GLN B 1 66 ? 12.133 -6.73 -12.492 1 98.12 66 GLN B N 1
ATOM 2588 C CA . GLN B 1 66 ? 11.734 -7.93 -13.219 1 98.12 66 GLN B CA 1
ATOM 2589 C C . GLN B 1 66 ? 10.289 -8.312 -12.898 1 98.12 66 GLN B C 1
ATOM 2591 O O . GLN B 1 66 ? 9.477 -8.523 -13.805 1 98.12 66 GLN B O 1
ATOM 2596 N N . GLY B 1 67 ? 9.984 -8.359 -11.656 1 98.19 67 GLY B N 1
ATOM 2597 C CA . GLY B 1 67 ? 8.656 -8.742 -11.219 1 98.19 67 GLY B CA 1
ATOM 2598 C C . GLY B 1 67 ? 7.59 -7.727 -11.594 1 98.19 67 GLY B C 1
ATOM 2599 O O . GLY B 1 67 ? 6.535 -8.094 -12.117 1 98.19 67 GLY B O 1
ATOM 2600 N N . PHE B 1 68 ? 7.887 -6.445 -11.375 1 97.62 68 PHE B N 1
ATOM 2601 C CA . PHE B 1 68 ? 6.969 -5.359 -11.68 1 97.62 68 PHE B CA 1
ATOM 2602 C C . PHE B 1 68 ? 6.617 -5.34 -13.164 1 97.62 68 PHE B C 1
ATOM 2604 O O . PHE B 1 68 ? 5.449 -5.191 -13.531 1 97.62 68 PHE B O 1
ATOM 2611 N N . THR B 1 69 ? 7.582 -5.52 -13.984 1 97.56 69 THR B N 1
ATOM 2612 C CA . THR B 1 69 ? 7.383 -5.492 -15.43 1 97.56 69 THR B CA 1
ATOM 2613 C C . THR B 1 69 ? 6.441 -6.613 -15.867 1 97.56 69 THR B C 1
ATOM 2615 O O . THR B 1 69 ? 5.598 -6.414 -16.734 1 97.56 69 THR B O 1
ATOM 2618 N N . LEU B 1 70 ? 6.539 -7.746 -15.25 1 95.94 70 LEU B N 1
ATOM 2619 C CA . LEU B 1 70 ? 5.695 -8.891 -15.555 1 95.94 70 LEU B CA 1
ATOM 2620 C C . LEU B 1 70 ? 4.293 -8.703 -14.984 1 95.94 70 LEU B C 1
ATOM 2622 O O . LEU B 1 70 ? 3.301 -8.82 -15.703 1 95.94 70 LEU B O 1
ATOM 2626 N N . THR B 1 71 ? 4.176 -8.289 -13.734 1 95.06 71 THR B N 1
ATOM 2627 C CA . THR B 1 71 ? 2.898 -8.289 -13.031 1 95.06 71 THR B CA 1
ATOM 2628 C C . THR B 1 71 ? 2.061 -7.078 -13.438 1 95.06 71 THR B C 1
ATOM 2630 O O . THR B 1 71 ? 0.832 -7.109 -13.344 1 95.06 71 THR B O 1
ATOM 2633 N N . ALA B 1 72 ? 2.723 -6.047 -13.938 1 91.88 72 ALA B N 1
ATOM 2634 C CA . ALA B 1 72 ? 2.01 -4.863 -14.414 1 91.88 72 ALA B CA 1
ATOM 2635 C C . ALA B 1 72 ? 1.449 -5.09 -15.812 1 91.88 72 ALA B C 1
ATOM 2637 O O . ALA B 1 72 ? 0.722 -4.242 -16.344 1 91.88 72 ALA B O 1
ATOM 2638 N N . GLY B 1 73 ? 1.834 -6.227 -16.406 1 91.44 73 GLY B N 1
ATOM 2639 C CA . GLY B 1 73 ? 1.317 -6.559 -17.734 1 91.44 73 GLY B CA 1
ATOM 2640 C C . GLY B 1 73 ? 2.057 -5.855 -18.859 1 91.44 73 GLY B C 1
ATOM 2641 O O . GLY B 1 73 ? 1.547 -5.754 -19.969 1 91.44 73 GLY B O 1
ATOM 2642 N N . ILE B 1 74 ? 3.184 -5.27 -18.516 1 93.31 74 ILE B N 1
ATOM 2643 C CA . ILE B 1 74 ? 3.994 -4.609 -19.531 1 93.31 74 ILE B CA 1
ATOM 2644 C C . ILE B 1 74 ? 4.535 -5.648 -20.516 1 93.31 74 ILE B C 1
ATOM 2646 O O . ILE B 1 74 ? 4.656 -5.375 -21.719 1 93.31 74 ILE B O 1
ATOM 2650 N N . ILE B 1 75 ? 4.844 -6.84 -19.906 1 94.94 75 ILE B N 1
ATOM 2651 C CA . ILE B 1 75 ? 5.25 -7.988 -20.703 1 94.94 75 ILE B CA 1
ATOM 2652 C C . ILE B 1 75 ? 4.383 -9.195 -20.359 1 94.94 75 ILE B C 1
ATOM 2654 O O . ILE B 1 75 ? 3.791 -9.25 -19.266 1 94.94 75 ILE B O 1
ATOM 2658 N N . ASP B 1 76 ? 4.371 -10.125 -21.234 1 91.75 76 ASP B N 1
ATOM 2659 C CA . ASP B 1 76 ? 3.602 -11.344 -21 1 91.75 76 ASP B CA 1
ATOM 2660 C C . ASP B 1 76 ? 4.5 -12.477 -20.531 1 91.75 76 ASP B C 1
ATOM 2662 O O . ASP B 1 76 ? 4.035 -13.414 -19.859 1 91.75 76 ASP B O 1
ATOM 2666 N N . SER B 1 77 ? 5.742 -12.297 -20.922 1 93.25 77 SER B N 1
ATOM 2667 C CA . SER B 1 77 ? 6.719 -13.328 -20.578 1 93.25 77 SER B CA 1
ATOM 2668 C C . SER B 1 77 ? 8.062 -12.719 -20.203 1 93.25 77 SER B C 1
ATOM 2670 O O . SER B 1 77 ? 8.461 -11.695 -20.781 1 93.25 77 SER B O 1
ATOM 2672 N N . ALA B 1 78 ? 8.742 -13.43 -19.375 1 92.69 78 ALA B N 1
ATOM 2673 C CA . ALA B 1 78 ? 10.031 -12.945 -18.891 1 92.69 78 ALA B CA 1
ATOM 2674 C C . ALA B 1 78 ? 11.031 -12.812 -20.047 1 92.69 78 ALA B C 1
ATOM 2676 O O . ALA B 1 78 ? 11.945 -11.984 -19.984 1 92.69 78 ALA B O 1
ATOM 2677 N N . ASP B 1 79 ? 10.789 -13.508 -21.109 1 94.19 79 ASP B N 1
ATOM 2678 C CA . ASP B 1 79 ? 11.711 -13.523 -22.234 1 94.19 79 ASP B CA 1
ATOM 2679 C C . ASP B 1 79 ? 11.641 -12.219 -23.031 1 94.19 79 ASP B C 1
ATOM 2681 O O . ASP B 1 79 ? 12.484 -11.961 -23.875 1 94.19 79 ASP B O 1
ATOM 2685 N N . GLU B 1 80 ? 10.719 -11.391 -22.641 1 96.88 80 GLU B N 1
ATOM 2686 C CA . GLU B 1 80 ? 10.531 -10.148 -23.375 1 96.88 80 GLU B CA 1
ATOM 2687 C C . GLU B 1 80 ? 11.422 -9.039 -22.812 1 96.88 80 GLU B C 1
ATOM 2689 O O . GLU B 1 80 ? 11.461 -7.934 -23.359 1 96.88 80 GLU B O 1
ATOM 2694 N N . ILE B 1 81 ? 12.102 -9.312 -21.75 1 97.44 81 ILE B N 1
ATOM 2695 C CA . ILE B 1 81 ? 13.133 -8.406 -21.25 1 97.44 81 ILE B CA 1
ATOM 2696 C C . ILE B 1 81 ? 14.492 -8.82 -21.797 1 97.44 81 ILE B C 1
ATOM 2698 O O . ILE B 1 81 ? 14.953 -9.938 -21.547 1 97.44 81 ILE B O 1
ATOM 2702 N N . TYR B 1 82 ? 15.117 -7.961 -22.484 1 97.62 82 TYR B N 1
ATOM 2703 C CA . TYR B 1 82 ? 16.391 -8.266 -23.125 1 97.62 82 TYR B CA 1
ATOM 2704 C C . TYR B 1 82 ? 17.562 -7.812 -22.266 1 97.62 82 TYR B C 1
ATOM 2706 O O . TYR B 1 82 ? 18.625 -8.422 -22.281 1 97.62 82 TYR B O 1
ATOM 2714 N N . ASP B 1 83 ? 17.391 -6.691 -21.641 1 97.06 83 ASP B N 1
ATOM 2715 C CA . ASP B 1 83 ? 18.453 -6.113 -20.828 1 97.06 83 ASP B CA 1
ATOM 2716 C C . ASP B 1 83 ? 17.891 -5.203 -19.75 1 97.06 83 ASP B C 1
ATOM 2718 O O . ASP B 1 83 ? 16.766 -4.707 -19.875 1 97.06 83 ASP B O 1
ATOM 2722 N N . MET B 1 84 ? 18.641 -5.102 -18.656 1 97 84 MET B N 1
ATOM 2723 C CA . MET B 1 84 ? 18.281 -4.23 -17.547 1 97 84 MET B CA 1
ATOM 2724 C C . MET B 1 84 ? 19.516 -3.629 -16.891 1 97 84 MET B C 1
ATOM 2726 O O . MET B 1 84 ? 20.453 -4.352 -16.531 1 97 84 MET B O 1
ATOM 2730 N N . ARG B 1 85 ? 19.516 -2.305 -16.828 1 96.38 85 ARG B N 1
ATOM 2731 C CA . ARG B 1 85 ? 20.609 -1.592 -16.172 1 96.38 85 ARG B CA 1
ATOM 2732 C C . ARG B 1 85 ? 20.109 -0.767 -15 1 96.38 85 ARG B C 1
ATOM 2734 O O . ARG B 1 85 ? 19.156 -0 -15.133 1 96.38 85 ARG B O 1
ATOM 2741 N N . LEU B 1 86 ? 20.688 -0.953 -13.859 1 95.25 86 LEU B N 1
ATOM 2742 C CA . LEU B 1 86 ? 20.391 -0.17 -12.664 1 95.25 86 LEU B CA 1
ATOM 2743 C C . LEU B 1 86 ? 21.484 0.851 -12.391 1 95.25 86 LEU B C 1
ATOM 2745 O O . LEU B 1 86 ? 22.672 0.495 -12.312 1 95.25 86 LEU B O 1
ATOM 2749 N N . VAL B 1 87 ? 21.062 2.096 -12.258 1 91.62 87 VAL B N 1
ATOM 2750 C CA . VAL B 1 87 ? 22.016 3.174 -12.023 1 91.62 87 VAL B CA 1
ATOM 2751 C C . VAL B 1 87 ? 21.625 3.934 -10.75 1 91.62 87 VAL B C 1
ATOM 2753 O O . VAL B 1 87 ? 20.469 4.324 -10.586 1 91.62 87 VAL B O 1
ATOM 2756 N N . GLU B 1 88 ? 22.547 4.066 -9.883 1 87.62 88 GLU B N 1
ATOM 2757 C CA . GLU B 1 88 ? 22.312 4.863 -8.68 1 87.62 88 GLU B CA 1
ATOM 2758 C C . GLU B 1 88 ? 22.641 6.336 -8.922 1 87.62 88 GLU B C 1
ATOM 2760 O O . GLU B 1 88 ? 23.688 6.656 -9.484 1 87.62 88 GLU B O 1
ATOM 2765 N N . ASP B 1 89 ? 21.672 7.129 -8.703 1 75.31 89 ASP B N 1
ATOM 2766 C CA . ASP B 1 89 ? 21.875 8.57 -8.828 1 75.31 89 ASP B CA 1
ATOM 2767 C C . ASP B 1 89 ? 21.484 9.289 -7.539 1 75.31 89 ASP B C 1
ATOM 2769 O O . ASP B 1 89 ? 20.312 9.57 -7.309 1 75.31 89 ASP B O 1
ATOM 2773 N N . ALA B 1 90 ? 22.406 9.844 -6.664 1 70 90 ALA B N 1
ATOM 2774 C CA . ALA B 1 90 ? 22.156 10.547 -5.406 1 70 90 ALA B CA 1
ATOM 2775 C C . ALA B 1 90 ? 21.203 9.742 -4.512 1 70 90 ALA B C 1
ATOM 2777 O O . ALA B 1 90 ? 21.531 8.625 -4.105 1 70 90 ALA B O 1
ATOM 2778 N N . GLU B 1 91 ? 19.969 10.211 -4.371 1 70.19 91 GLU B N 1
ATOM 2779 C CA . GLU B 1 91 ? 19.047 9.57 -3.436 1 70.19 91 GLU B CA 1
ATOM 2780 C C . GLU B 1 91 ? 17.969 8.766 -4.172 1 70.19 91 GLU B C 1
ATOM 2782 O O . GLU B 1 91 ? 16.922 8.477 -3.615 1 70.19 91 GLU B O 1
ATOM 2787 N N . ALA B 1 92 ? 18.359 8.414 -5.453 1 84.75 92 ALA B N 1
ATOM 2788 C CA . ALA B 1 92 ? 17.375 7.668 -6.238 1 84.75 92 ALA B CA 1
ATOM 2789 C C . ALA B 1 92 ? 18.062 6.664 -7.16 1 84.75 92 ALA B C 1
ATOM 2791 O O . ALA B 1 92 ? 19.281 6.691 -7.316 1 84.75 92 ALA B O 1
ATOM 2792 N N . TRP B 1 93 ? 17.281 5.672 -7.551 1 91.88 93 TRP B N 1
ATOM 2793 C CA . TRP B 1 93 ? 17.734 4.672 -8.516 1 91.88 93 TRP B CA 1
ATOM 2794 C C . TRP B 1 93 ? 16.969 4.816 -9.836 1 91.88 93 TRP B C 1
ATOM 2796 O O . TRP B 1 93 ? 15.836 5.297 -9.852 1 91.88 93 TRP B O 1
ATOM 2806 N N . ARG B 1 94 ? 17.734 4.461 -10.867 1 92.62 94 ARG B N 1
ATOM 2807 C CA . ARG B 1 94 ? 17.125 4.383 -12.188 1 92.62 94 ARG B CA 1
ATOM 2808 C C . ARG B 1 94 ? 17.297 2.994 -12.789 1 92.62 94 ARG B C 1
ATOM 2810 O O . ARG B 1 94 ? 18.391 2.426 -12.758 1 92.62 94 ARG B O 1
ATOM 2817 N N . ALA B 1 95 ? 16.188 2.494 -13.297 1 95.69 95 ALA B N 1
ATOM 2818 C CA . ALA B 1 95 ? 16.219 1.233 -14.031 1 95.69 95 ALA B CA 1
ATOM 2819 C C . ALA B 1 95 ? 15.891 1.452 -15.508 1 95.69 95 ALA B C 1
ATOM 2821 O O . ALA B 1 95 ? 14.797 1.915 -15.852 1 95.69 95 ALA B O 1
ATOM 2822 N N . GLU B 1 96 ? 16.844 1.143 -16.297 1 95.69 96 GLU B N 1
ATOM 2823 C CA . GLU B 1 96 ? 16.656 1.166 -17.75 1 95.69 96 GLU B CA 1
ATOM 2824 C C . GLU B 1 96 ? 16.469 -0.243 -18.297 1 95.69 96 GLU B C 1
ATOM 2826 O O . GLU B 1 96 ? 17.406 -1.048 -18.297 1 95.69 96 GLU B O 1
ATOM 2831 N N . VAL B 1 97 ? 15.266 -0.468 -18.875 1 97.75 97 VAL B N 1
ATOM 2832 C CA . VAL B 1 97 ? 14.914 -1.823 -19.281 1 97.75 97 VAL B CA 1
ATOM 2833 C C . VAL B 1 97 ? 14.688 -1.865 -20.797 1 97.75 97 VAL B C 1
ATOM 2835 O O . VAL B 1 97 ? 13.992 -1.012 -21.344 1 97.75 97 VAL B O 1
ATOM 2838 N N . ARG B 1 98 ? 15.312 -2.846 -21.422 1 98.31 98 ARG B N 1
ATOM 2839 C CA . ARG B 1 98 ? 15.047 -3.117 -22.828 1 98.31 98 ARG B CA 1
ATOM 2840 C C . ARG B 1 98 ? 14.07 -4.281 -22.984 1 98.31 98 ARG B C 1
ATOM 2842 O O . ARG B 1 98 ? 14.336 -5.387 -22.516 1 98.31 98 ARG B O 1
ATOM 2849 N N . ILE B 1 99 ? 12.953 -3.945 -23.625 1 98.25 99 ILE B N 1
ATOM 2850 C CA . ILE B 1 99 ? 11.938 -4.973 -23.812 1 98.25 99 ILE B CA 1
ATOM 2851 C C . ILE B 1 99 ? 11.68 -5.176 -25.297 1 98.25 99 ILE B C 1
ATOM 2853 O O . ILE B 1 99 ? 12.18 -4.414 -26.141 1 98.25 99 ILE B O 1
ATOM 2857 N N . SER B 1 100 ? 10.969 -6.172 -25.625 1 98.19 100 SER B N 1
ATOM 2858 C CA . SER B 1 100 ? 10.656 -6.496 -27.016 1 98.19 100 SER B CA 1
ATOM 2859 C C . SER B 1 100 ? 9.852 -5.379 -27.672 1 98.19 100 SER B C 1
ATOM 2861 O O . SER B 1 100 ? 9.156 -4.621 -27 1 98.19 100 SER B O 1
ATOM 2863 N N . SER B 1 101 ? 9.859 -5.332 -29 1 96.81 101 SER B N 1
ATOM 2864 C CA . SER B 1 101 ? 9.133 -4.32 -29.75 1 96.81 101 SER B CA 1
ATOM 2865 C C . SER B 1 101 ? 7.625 -4.477 -29.578 1 96.81 101 SER B C 1
ATOM 2867 O O . SER B 1 101 ? 6.898 -3.484 -29.516 1 96.81 101 SER B O 1
ATOM 2869 N N . ARG B 1 102 ? 7.297 -5.633 -29.516 1 96.06 102 ARG B N 1
ATOM 2870 C CA . ARG B 1 102 ? 5.875 -5.918 -29.344 1 96.06 102 ARG B CA 1
ATOM 2871 C C . ARG B 1 102 ? 5.375 -5.383 -28 1 96.06 102 ARG B C 1
ATOM 2873 O O . ARG B 1 102 ? 4.348 -4.703 -27.953 1 96.06 102 ARG B O 1
ATOM 2880 N N . ALA B 1 103 ? 6.082 -5.68 -26.969 1 96.38 103 ALA B N 1
ATOM 2881 C CA . ALA B 1 103 ? 5.723 -5.199 -25.641 1 96.38 103 ALA B CA 1
ATOM 2882 C C . ALA B 1 103 ? 5.746 -3.674 -25.578 1 96.38 103 ALA B C 1
ATOM 2884 O O .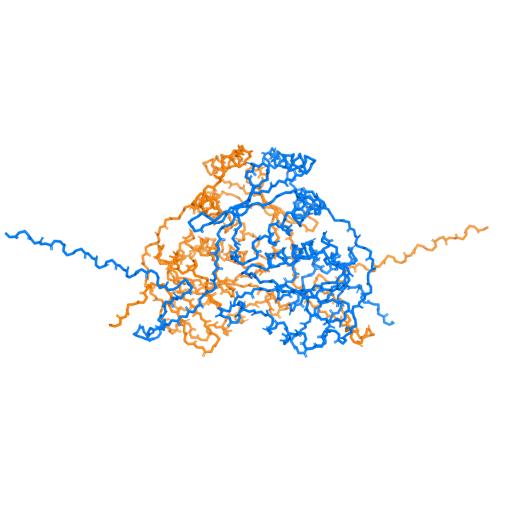 ALA B 1 103 ? 4.867 -3.053 -24.984 1 96.38 103 ALA B O 1
ATOM 2885 N N . PHE B 1 104 ? 6.707 -3.119 -26.219 1 95.44 104 PHE B N 1
ATOM 2886 C CA . PHE B 1 104 ? 6.855 -1.669 -26.219 1 95.44 104 PHE B CA 1
ATOM 2887 C C . PHE B 1 104 ? 5.707 -1.007 -26.969 1 95.44 104 PHE B C 1
ATOM 2889 O O . PHE B 1 104 ? 5.199 0.034 -26.547 1 95.44 104 PHE B O 1
ATOM 2896 N N . TRP B 1 105 ? 5.352 -1.623 -28.016 1 94.62 105 TRP B N 1
ATOM 2897 C CA . TRP B 1 105 ? 4.227 -1.11 -28.797 1 94.62 105 TRP B CA 1
ATOM 2898 C C . TRP B 1 105 ? 2.941 -1.131 -27.969 1 94.62 105 TRP B C 1
ATOM 2900 O O . TRP B 1 105 ? 2.203 -0.143 -27.938 1 94.62 105 TRP B O 1
ATOM 2910 N N . ARG B 1 106 ? 2.686 -2.148 -27.297 1 91.88 106 ARG B N 1
ATOM 2911 C CA . ARG B 1 106 ? 1.511 -2.268 -26.438 1 91.88 106 ARG B CA 1
ATOM 2912 C C . ARG B 1 106 ? 1.526 -1.211 -25.344 1 91.88 106 ARG B C 1
ATOM 2914 O O . ARG B 1 106 ? 0.489 -0.629 -25.016 1 91.88 106 ARG B O 1
ATOM 2921 N N . LEU B 1 107 ? 2.674 -1.021 -24.781 1 90.56 107 LEU B N 1
ATOM 2922 C CA . LEU B 1 107 ? 2.844 -0.015 -23.75 1 90.56 107 LEU B CA 1
ATOM 2923 C C . LEU B 1 107 ? 2.494 1.375 -24.266 1 90.56 107 LEU B C 1
ATOM 2925 O O . LEU B 1 107 ? 1.778 2.129 -23.609 1 90.56 107 LEU B O 1
ATOM 2929 N N . LYS B 1 108 ? 2.912 1.721 -25.406 1 88.69 108 LYS B N 1
ATOM 2930 C CA . LYS B 1 108 ? 2.635 3.02 -26.016 1 88.69 108 LYS B CA 1
ATOM 2931 C C . LYS B 1 108 ? 1.146 3.184 -26.297 1 88.69 108 LYS B C 1
ATOM 2933 O O . LYS B 1 108 ? 0.58 4.258 -26.094 1 88.69 108 LYS B O 1
ATOM 2938 N N . GLN B 1 109 ? 0.589 2.125 -26.766 1 86.81 109 GLN B N 1
ATOM 2939 C CA . GLN B 1 109 ? -0.838 2.166 -27.062 1 86.81 109 GLN B CA 1
ATOM 2940 C C . GLN B 1 109 ? -1.658 2.4 -25.797 1 86.81 109 GLN B C 1
ATOM 2942 O O . GLN B 1 109 ? -2.617 3.176 -25.797 1 86.81 109 GLN B O 1
ATOM 2947 N N . GLN B 1 110 ? -1.278 1.741 -24.781 1 81.12 110 GLN B N 1
ATOM 2948 C CA . GLN B 1 110 ? -1.96 1.913 -23.5 1 81.12 110 GLN B CA 1
ATOM 2949 C C . GLN B 1 110 ? -1.841 3.352 -23 1 81.12 110 GLN B C 1
ATOM 2951 O O . GLN B 1 110 ? -2.812 3.922 -22.5 1 81.12 110 GLN B O 1
ATOM 2956 N N . ARG B 1 111 ? -0.744 3.91 -23.109 1 79.06 111 ARG B N 1
ATOM 2957 C CA . ARG B 1 111 ? -0.507 5.281 -22.672 1 79.06 111 ARG B CA 1
ATOM 2958 C C . ARG B 1 111 ? -1.363 6.266 -23.469 1 79.06 111 ARG B C 1
ATOM 2960 O O . ARG B 1 111 ? -1.895 7.227 -22.906 1 79.06 111 ARG B O 1
ATOM 2967 N N . ARG B 1 112 ? -1.465 6.008 -24.703 1 75.31 112 ARG B N 1
ATOM 2968 C CA . ARG B 1 112 ? -2.275 6.867 -25.562 1 75.31 112 ARG B CA 1
ATOM 2969 C C . ARG B 1 112 ? -3.748 6.797 -25.156 1 75.31 112 ARG B C 1
ATOM 2971 O O . ARG B 1 112 ? -4.445 7.816 -25.156 1 75.31 112 ARG B O 1
ATOM 2978 N N . ARG B 1 113 ? -4.113 5.684 -24.859 1 71.81 113 ARG B N 1
ATOM 2979 C CA . ARG B 1 113 ? -5.504 5.504 -24.453 1 71.81 113 ARG B CA 1
ATOM 2980 C C . ARG B 1 113 ? -5.797 6.258 -23.156 1 71.81 113 ARG B C 1
ATOM 2982 O O . ARG B 1 113 ? -6.863 6.855 -23.016 1 71.81 113 ARG B O 1
ATOM 2989 N N . LEU B 1 114 ? -4.883 6.223 -22.281 1 68.25 114 LEU B N 1
ATOM 2990 C CA . LEU B 1 114 ? -5.055 6.898 -21 1 68.25 114 LEU B CA 1
ATOM 2991 C C . LEU B 1 114 ? -5.074 8.414 -21.188 1 68.25 114 LEU B C 1
ATOM 2993 O O . LEU B 1 114 ? -5.82 9.117 -20.5 1 68.25 114 LEU B O 1
ATOM 2997 N N . ALA B 1 115 ? -4.254 8.906 -22 1 64.25 115 ALA B N 1
ATOM 2998 C CA . ALA B 1 115 ? -4.191 10.344 -22.266 1 64.25 115 ALA B CA 1
ATOM 2999 C C . ALA B 1 115 ? -5.457 10.82 -22.969 1 64.25 115 ALA B C 1
ATOM 3001 O O . ALA B 1 115 ? -5.875 11.969 -22.797 1 64.25 115 ALA B O 1
ATOM 3002 N N . GLY B 1 116 ? -5.941 10.031 -23.891 1 58.12 116 GLY B N 1
ATOM 3003 C CA . GLY B 1 116 ? -7.055 10.414 -24.75 1 58.12 116 GLY B CA 1
ATOM 3004 C C . GLY B 1 116 ? -8.406 10.133 -24.125 1 58.12 116 GLY B C 1
ATOM 3005 O O . GLY B 1 116 ? -9.445 10.484 -24.688 1 58.12 116 GLY B O 1
ATOM 3006 N N . SER B 1 117 ? -8.461 9.375 -23.094 1 55.53 117 SER B N 1
ATOM 3007 C CA . SER B 1 117 ? -9.773 8.922 -22.641 1 55.53 117 SER B CA 1
ATOM 3008 C C . SER B 1 117 ? -10.578 10.078 -22.047 1 55.53 117 SER B C 1
ATOM 3010 O O . SER B 1 117 ? -10.336 10.5 -20.922 1 55.53 117 SER B O 1
ATOM 3012 N N . SER B 1 118 ? -10.75 11.086 -22.781 1 48.78 118 SER B N 1
ATOM 3013 C CA . SER B 1 118 ? -11.609 12.188 -22.375 1 48.78 118 SER B CA 1
ATOM 3014 C C . SER B 1 118 ? -12.875 11.68 -21.688 1 48.78 118 SER B C 1
ATOM 3016 O O . SER B 1 118 ? -13.414 12.344 -20.812 1 48.78 118 SER B O 1
ATOM 3018 N N . GLY B 1 119 ? -13.867 11.078 -22.484 1 45.62 119 GLY B N 1
ATOM 3019 C CA . GLY B 1 119 ? -15.305 11.188 -22.344 1 45.62 119 GLY B CA 1
ATOM 3020 C C . GLY B 1 119 ? -15.867 10.344 -21.219 1 45.62 119 GLY B C 1
ATOM 3021 O O . GLY B 1 119 ? -16.109 10.852 -20.109 1 45.62 119 GLY B O 1
ATOM 3022 N N . CYS B 1 120 ? -16.484 9.07 -21.672 1 48.91 120 CYS B N 1
ATOM 3023 C CA . CYS B 1 120 ? -17.641 8.438 -21.047 1 48.91 120 CYS B CA 1
ATOM 3024 C C . CYS B 1 120 ? -17.25 7.789 -19.734 1 48.91 120 CYS B C 1
ATOM 3026 O O . CYS B 1 120 ? -16.125 7.328 -19.562 1 48.91 120 CYS B O 1
ATOM 3028 N N . GLY B 1 121 ? -17.969 8.078 -18.797 1 52.38 121 GLY B N 1
ATOM 3029 C CA . GLY B 1 121 ? -17.969 7.449 -17.484 1 52.38 121 GLY B CA 1
ATOM 3030 C C . GLY B 1 121 ? -17.594 5.98 -17.531 1 52.38 121 GLY B C 1
ATOM 3031 O O . GLY B 1 121 ? -17.984 5.258 -18.453 1 52.38 121 GLY B O 1
ATOM 3032 N N . ILE B 1 122 ? -16.438 5.684 -17.062 1 56 122 ILE B N 1
ATOM 3033 C CA . ILE B 1 122 ? -16.031 4.289 -16.969 1 56 122 ILE B CA 1
ATOM 3034 C C . ILE B 1 122 ? -17.094 3.479 -16.234 1 56 122 ILE B C 1
ATOM 3036 O O . ILE B 1 122 ? -17.484 3.838 -15.117 1 56 122 ILE B O 1
ATOM 3040 N N . CYS B 1 123 ? -17.797 2.609 -17.031 1 59.78 123 CYS B N 1
ATOM 3041 C CA . CYS B 1 123 ? -18.688 1.687 -16.344 1 59.78 123 CYS B CA 1
ATOM 3042 C C . CYS B 1 123 ? -17.922 0.835 -15.336 1 59.78 123 CYS B C 1
ATOM 3044 O O . CYS B 1 123 ? -16.688 0.806 -15.352 1 59.78 123 CYS B O 1
ATOM 3046 N N . GLY B 1 124 ? -18.578 0.277 -14.43 1 57.31 124 GLY B N 1
ATOM 3047 C CA . GLY B 1 124 ? -18.016 -0.49 -13.336 1 57.31 124 GLY B CA 1
ATOM 3048 C C . GLY B 1 124 ? -17.031 -1.557 -13.797 1 57.31 124 GLY B C 1
ATOM 3049 O O . GLY B 1 124 ? -15.906 -1.628 -13.305 1 57.31 124 GLY B O 1
ATOM 3050 N N . VAL B 1 125 ? -17.453 -2.318 -14.742 1 60.97 125 VAL B N 1
ATOM 3051 C CA . VAL B 1 125 ? -16.625 -3.41 -15.25 1 60.97 125 VAL B CA 1
ATOM 3052 C C . VAL B 1 125 ? -15.367 -2.846 -15.914 1 60.97 125 VAL B C 1
ATOM 3054 O O . VAL B 1 125 ? -14.266 -3.367 -15.727 1 60.97 125 VAL B O 1
ATOM 3057 N N . GLU B 1 126 ? -15.555 -1.828 -16.484 1 67.94 126 GLU B N 1
ATOM 3058 C CA . GLU B 1 126 ? -14.43 -1.184 -17.156 1 67.94 126 GLU B CA 1
ATOM 3059 C C . GLU B 1 126 ? -13.445 -0.592 -16.156 1 67.94 126 GLU B C 1
ATOM 3061 O O . GLU B 1 126 ? -12.234 -0.639 -16.359 1 67.94 126 GLU B O 1
ATOM 3066 N N . ALA B 1 127 ? -14.055 -0.189 -15.086 1 70.12 127 ALA B N 1
ATOM 3067 C CA . ALA B 1 127 ? -13.195 0.367 -14.047 1 70.12 127 ALA B CA 1
ATOM 3068 C C . ALA B 1 127 ? -12.289 -0.705 -13.453 1 70.12 127 ALA B C 1
ATOM 3070 O O . ALA B 1 127 ? -11.094 -0.474 -13.258 1 70.12 127 ALA B O 1
ATOM 3071 N N . LEU B 1 128 ? -12.914 -1.821 -13.266 1 70.5 128 LEU B N 1
ATOM 3072 C CA . LEU B 1 128 ? -12.125 -2.912 -12.703 1 70.5 128 LEU B CA 1
ATOM 3073 C C . LEU B 1 128 ? -11.086 -3.404 -13.703 1 70.5 128 LEU B C 1
ATOM 3075 O O . LEU B 1 128 ? -9.93 -3.641 -13.344 1 70.5 128 LEU B O 1
ATOM 3079 N N . GLU B 1 129 ? -11.508 -3.508 -14.93 1 73.81 129 GLU B N 1
ATOM 3080 C CA . GLU B 1 129 ? -10.602 -3.998 -15.961 1 73.81 129 GLU B CA 1
ATOM 3081 C C . GLU B 1 129 ? -9.445 -3.023 -16.188 1 73.81 129 GLU B C 1
ATOM 3083 O O . GLU B 1 129 ? -8.328 -3.438 -16.5 1 73.81 129 GLU B O 1
ATOM 3088 N N . GLN B 1 130 ? -9.758 -1.791 -16.062 1 70.12 130 GLN B N 1
ATOM 3089 C CA . GLN B 1 130 ? -8.711 -0.782 -16.203 1 70.12 130 GLN B CA 1
ATOM 3090 C C . GLN B 1 130 ? -7.711 -0.872 -15.055 1 70.12 130 GLN B C 1
ATOM 3092 O O . GLN B 1 130 ? -6.508 -0.715 -15.258 1 70.12 130 GLN B O 1
ATOM 3097 N N . ALA B 1 131 ? -8.32 -1.165 -13.922 1 72.62 131 ALA B N 1
ATOM 3098 C CA . ALA B 1 131 ? -7.449 -1.26 -12.758 1 72.62 131 ALA B CA 1
ATOM 3099 C C . ALA B 1 131 ? -6.672 -2.572 -12.75 1 72.62 131 ALA B C 1
ATOM 3101 O O . ALA B 1 131 ? -5.512 -2.615 -12.328 1 72.62 131 ALA B O 1
ATOM 3102 N N . LEU B 1 132 ? -7.355 -3.574 -13.219 1 79 132 LEU B N 1
ATOM 3103 C CA . LEU B 1 132 ? -6.812 -4.93 -13.195 1 79 132 LEU B CA 1
ATOM 3104 C C . LEU B 1 132 ? -7.016 -5.621 -14.539 1 79 132 LEU B C 1
ATOM 3106 O O . LEU B 1 132 ? -8.102 -6.137 -14.82 1 79 132 LEU B O 1
ATOM 3110 N N . PRO B 1 133 ? -5.918 -5.621 -15.305 1 78.06 133 PRO B N 1
ATOM 3111 C CA . PRO B 1 133 ? -6.035 -6.25 -16.625 1 78.06 133 PRO B CA 1
ATOM 3112 C C . PRO B 1 133 ? -6.555 -7.684 -16.547 1 78.06 133 PRO B C 1
ATOM 3114 O O . PRO B 1 133 ? -6.477 -8.32 -15.5 1 78.06 133 PRO B O 1
ATOM 3117 N N . ARG B 1 134 ? -6.977 -8.141 -17.656 1 84.12 134 ARG B N 1
ATOM 3118 C CA . ARG B 1 134 ? -7.578 -9.469 -17.734 1 84.12 134 ARG B CA 1
ATOM 3119 C C . ARG B 1 134 ? -6.555 -10.555 -17.406 1 84.12 134 ARG B C 1
ATOM 3121 O O . ARG B 1 134 ? -5.406 -10.484 -17.844 1 84.12 134 ARG B O 1
ATOM 3128 N N . LEU B 1 135 ? -7.039 -11.508 -16.688 1 90.38 135 LEU B N 1
ATOM 3129 C CA . LEU B 1 135 ? -6.223 -12.648 -16.297 1 90.38 135 LEU B CA 1
ATOM 3130 C C . LEU B 1 135 ? -6.715 -13.93 -16.953 1 90.38 135 LEU B C 1
ATOM 3132 O O . LEU B 1 135 ? -7.906 -14.078 -17.234 1 90.38 135 LEU B O 1
ATOM 3136 N N . THR B 1 136 ? -5.781 -14.766 -17.266 1 91.5 136 THR B N 1
ATOM 3137 C CA . THR B 1 136 ? -6.121 -16.141 -17.625 1 91.5 136 THR B CA 1
ATOM 3138 C C . THR B 1 136 ? -6.152 -17.031 -16.391 1 91.5 136 THR B C 1
ATOM 3140 O O . THR B 1 136 ? -5.215 -17.016 -15.578 1 91.5 136 THR B O 1
ATOM 3143 N N . ALA B 1 137 ? -7.172 -17.828 -16.297 1 95.38 137 ALA B N 1
ATOM 3144 C CA . ALA B 1 137 ? -7.293 -18.703 -15.133 1 95.38 137 ALA B CA 1
ATOM 3145 C C . ALA B 1 137 ? -6.172 -19.734 -15.109 1 95.38 137 ALA B C 1
ATOM 3147 O O . ALA B 1 137 ? -5.781 -20.266 -16.141 1 95.38 137 ALA B O 1
ATOM 3148 N N . LEU B 1 138 ? -5.738 -20.031 -13.898 1 96.81 138 LEU B N 1
ATOM 3149 C CA . LEU B 1 138 ? -4.719 -21.047 -13.719 1 96.81 138 LEU B CA 1
ATOM 3150 C C . LEU B 1 138 ? -5.312 -22.453 -13.906 1 96.81 138 LEU B C 1
ATOM 3152 O O . LEU B 1 138 ? -6.527 -22.625 -13.789 1 96.81 138 LEU B O 1
ATOM 3156 N N . ASP B 1 139 ? -4.375 -23.359 -14.258 1 95.75 139 ASP B N 1
ATOM 3157 C CA . ASP B 1 139 ? -4.77 -24.75 -14.062 1 95.75 139 ASP B CA 1
ATOM 3158 C C . ASP B 1 139 ? -4.898 -25.094 -12.578 1 95.75 139 ASP B C 1
ATOM 3160 O O . ASP B 1 139 ? -4.051 -24.688 -11.773 1 95.75 139 ASP B O 1
ATOM 3164 N N . PRO B 1 140 ? -5.961 -25.781 -12.258 1 95.38 140 PRO B N 1
ATOM 3165 C CA . PRO B 1 140 ? -6.082 -26.141 -10.844 1 95.38 140 PRO B CA 1
ATOM 3166 C C . PRO B 1 140 ? -4.867 -26.906 -10.32 1 95.38 140 PRO B C 1
ATOM 3168 O O . PRO B 1 140 ? -4.293 -27.719 -11.039 1 95.38 140 PRO B O 1
ATOM 3171 N N . ALA B 1 141 ? -4.445 -26.547 -9.172 1 95.06 141 ALA B N 1
ATOM 3172 C CA . ALA B 1 141 ? -3.328 -27.203 -8.492 1 95.06 141 ALA B CA 1
ATOM 3173 C C . ALA B 1 141 ? -3.77 -27.797 -7.16 1 95.06 141 ALA B C 1
ATOM 3175 O O . ALA B 1 141 ? -4.691 -27.297 -6.52 1 95.06 141 ALA B O 1
ATOM 3176 N N . PRO B 1 142 ? -3.139 -28.891 -6.828 1 95.19 142 PRO B N 1
ATOM 3177 C CA . PRO B 1 142 ? -3.473 -29.438 -5.512 1 95.19 142 PRO B CA 1
ATOM 3178 C C . PRO B 1 142 ? -3.055 -28.516 -4.367 1 95.19 142 PRO B C 1
ATOM 3180 O O . PRO B 1 142 ? -2.104 -27.75 -4.508 1 95.19 142 PRO B O 1
ATOM 3183 N N . LEU B 1 143 ? -3.75 -28.656 -3.271 1 96.69 143 LEU B N 1
ATOM 3184 C CA . LEU B 1 143 ? -3.344 -27.938 -2.061 1 96.69 143 LEU B CA 1
ATOM 3185 C C . LEU B 1 143 ? -2.045 -28.516 -1.506 1 96.69 143 LEU B C 1
ATOM 3187 O O . LEU B 1 143 ? -1.781 -29.719 -1.643 1 96.69 143 LEU B O 1
ATOM 3191 N N . PRO B 1 144 ? -1.257 -27.625 -0.885 1 96.44 144 PRO B N 1
ATOM 3192 C CA . PRO B 1 144 ? -0.067 -28.172 -0.231 1 96.44 144 PRO B CA 1
ATOM 3193 C C . PRO B 1 144 ? -0.404 -29.016 1.001 1 96.44 144 PRO B C 1
ATOM 3195 O O . PRO B 1 144 ? -1.425 -28.781 1.652 1 96.44 144 PRO B O 1
ATOM 3198 N N . PRO B 1 145 ? 0.535 -29.984 1.263 1 95.12 145 PRO B N 1
ATOM 3199 C CA . PRO B 1 145 ? 0.345 -30.719 2.52 1 95.12 145 PRO B CA 1
ATOM 3200 C C . PRO B 1 145 ? 0.366 -29.797 3.74 1 95.12 145 PRO B C 1
ATOM 3202 O O . PRO B 1 145 ? 1.185 -28.875 3.814 1 95.12 145 PRO B O 1
ATOM 3205 N N . ALA B 1 146 ? -0.544 -30.125 4.699 1 94.62 146 ALA B N 1
ATOM 3206 C CA . ALA B 1 146 ? -0.677 -29.297 5.895 1 94.62 146 ALA B CA 1
ATOM 3207 C C . ALA B 1 146 ? 0.651 -29.203 6.641 1 94.62 146 ALA B C 1
ATOM 3209 O O . ALA B 1 146 ? 0.959 -28.156 7.227 1 94.62 146 ALA B O 1
ATOM 3210 N N . GLY B 1 147 ? 1.398 -30.25 6.582 1 94.56 147 GLY B N 1
ATOM 3211 C CA . GLY B 1 147 ? 2.678 -30.297 7.273 1 94.56 147 GLY B CA 1
ATOM 3212 C C . GLY B 1 147 ? 3.645 -29.219 6.801 1 94.56 147 GLY B C 1
ATOM 3213 O O . GLY B 1 147 ? 4.527 -28.797 7.551 1 94.56 147 GLY B O 1
ATOM 3214 N N . GLN B 1 148 ? 3.516 -28.766 5.59 1 95.31 148 GLN B N 1
ATOM 3215 C CA . GLN B 1 148 ? 4.426 -27.781 5.035 1 95.31 148 GLN B CA 1
ATOM 3216 C C . GLN B 1 148 ? 4.152 -26.391 5.613 1 95.31 148 GLN B C 1
ATOM 3218 O O . GLN B 1 148 ? 4.984 -25.484 5.5 1 95.31 148 GLN B O 1
ATOM 3223 N N . LEU B 1 149 ? 2.977 -26.188 6.242 1 96 149 LEU B N 1
ATOM 3224 C CA . LEU B 1 149 ? 2.621 -24.906 6.836 1 96 149 LEU B CA 1
ATOM 3225 C C . LEU B 1 149 ? 2.887 -24.906 8.336 1 96 149 LEU B C 1
ATOM 3227 O O . LEU B 1 149 ? 2.74 -23.875 9 1 96 149 LEU B O 1
ATOM 3231 N N . ALA B 1 150 ? 3.352 -26.047 8.828 1 92.06 150 ALA B N 1
ATOM 3232 C CA . ALA B 1 150 ? 3.666 -26.156 10.25 1 92.06 150 ALA B CA 1
ATOM 3233 C C . ALA B 1 150 ? 4.824 -25.234 10.625 1 92.06 150 ALA B C 1
ATOM 3235 O O . ALA B 1 150 ? 5.863 -25.234 9.961 1 92.06 150 ALA B O 1
ATOM 3236 N N . ASN B 1 151 ? 4.695 -24.391 11.648 1 93.81 151 ASN B N 1
ATOM 3237 C CA . ASN B 1 151 ? 5.695 -23.469 12.18 1 93.81 151 ASN B CA 1
ATOM 3238 C C . ASN B 1 151 ? 6.184 -22.5 11.109 1 93.81 151 ASN B C 1
ATOM 3240 O O . ASN B 1 151 ? 7.328 -22.047 11.148 1 93.81 151 ASN B O 1
ATOM 3244 N N . LEU B 1 152 ? 5.383 -22.312 10.125 1 95.88 152 LEU B N 1
ATOM 3245 C CA . LEU B 1 152 ? 5.809 -21.484 8.992 1 95.88 152 LEU B CA 1
ATOM 3246 C C . LEU B 1 152 ? 6.039 -20.047 9.43 1 95.88 152 LEU B C 1
ATOM 3248 O O . LEU B 1 152 ? 6.965 -19.391 8.945 1 95.88 152 LEU B O 1
ATOM 3252 N N . ARG B 1 153 ? 5.27 -19.531 10.367 1 95.44 153 ARG B N 1
ATOM 3253 C CA . ARG B 1 153 ? 5.426 -18.172 10.852 1 95.44 153 ARG B CA 1
ATOM 3254 C C . ARG B 1 153 ? 6.789 -17.969 11.5 1 95.44 153 ARG B C 1
ATOM 3256 O O . ARG B 1 153 ? 7.449 -16.953 11.273 1 95.44 153 ARG B O 1
ATOM 3263 N N . GLU B 1 154 ? 7.16 -18.922 12.242 1 94.62 154 GLU B N 1
ATOM 3264 C CA . GLU B 1 154 ? 8.477 -18.859 12.883 1 94.62 154 GLU B CA 1
ATOM 3265 C C . GLU B 1 154 ? 9.594 -18.953 11.852 1 94.62 154 GLU B C 1
ATOM 3267 O O . GLU B 1 154 ? 10.594 -18.234 11.953 1 94.62 154 GLU B O 1
ATOM 3272 N N . ARG B 1 155 ? 9.414 -19.828 10.914 1 96.38 155 ARG B N 1
ATOM 3273 C CA . ARG B 1 155 ? 10.406 -19.969 9.852 1 96.38 155 ARG B CA 1
ATOM 3274 C C . ARG B 1 155 ? 10.523 -18.688 9.039 1 96.38 155 ARG B C 1
ATOM 3276 O O . ARG B 1 155 ? 11.625 -18.297 8.648 1 96.38 155 ARG B O 1
ATOM 3283 N N . ILE B 1 156 ? 9.422 -18.031 8.828 1 96.19 156 ILE B N 1
ATOM 3284 C CA . ILE B 1 156 ? 9.391 -16.781 8.086 1 96.19 156 ILE B CA 1
ATOM 3285 C C . ILE B 1 156 ? 10.148 -15.703 8.867 1 96.19 156 ILE B C 1
ATOM 3287 O O . ILE B 1 156 ? 10.961 -14.977 8.289 1 96.19 156 ILE B O 1
ATOM 3291 N N . ALA B 1 157 ? 9.883 -15.656 10.125 1 93.62 157 ALA B N 1
ATOM 3292 C CA . ALA B 1 157 ? 10.539 -14.672 10.977 1 93.62 157 ALA B CA 1
ATOM 3293 C C . ALA B 1 157 ? 12.055 -14.82 10.922 1 93.62 157 ALA B C 1
ATOM 3295 O O . ALA B 1 157 ? 12.789 -13.828 10.914 1 93.62 157 ALA B O 1
ATOM 3296 N N . ALA B 1 158 ? 12.516 -16.016 10.812 1 93.88 158 ALA B N 1
ATOM 3297 C CA . ALA B 1 158 ? 13.945 -16.297 10.766 1 93.88 158 ALA B CA 1
ATOM 3298 C C . ALA B 1 158 ? 14.547 -15.844 9.438 1 93.88 158 ALA B C 1
ATOM 3300 O O . ALA B 1 158 ? 15.734 -15.516 9.367 1 93.88 158 ALA B O 1
ATOM 3301 N N . GLU B 1 159 ? 13.711 -15.812 8.422 1 94.88 159 GLU B N 1
ATOM 3302 C CA . GLU B 1 159 ? 14.18 -15.484 7.082 1 94.88 159 GLU B CA 1
ATOM 3303 C C . GLU B 1 159 ? 14.18 -13.977 6.848 1 94.88 159 GLU B C 1
ATOM 3305 O O . GLU B 1 159 ? 14.812 -13.484 5.914 1 94.88 159 GLU B O 1
ATOM 3310 N N . GLN B 1 160 ? 13.43 -13.219 7.602 1 93.62 160 GLN B N 1
ATOM 3311 C CA . GLN B 1 160 ? 13.25 -11.789 7.395 1 93.62 160 GLN B CA 1
ATOM 3312 C C . GLN B 1 160 ? 14.391 -10.992 8.031 1 93.62 160 GLN B C 1
ATOM 3314 O O . GLN B 1 160 ? 14.195 -10.32 9.047 1 93.62 160 GLN B O 1
ATOM 3319 N N . ARG B 1 161 ? 15.438 -10.883 7.305 1 88.75 161 ARG B N 1
ATOM 3320 C CA . ARG B 1 161 ? 16.672 -10.273 7.801 1 88.75 161 ARG B CA 1
ATOM 3321 C C . ARG B 1 161 ? 16.5 -8.773 7.988 1 88.75 161 ARG B C 1
ATOM 3323 O O . ARG B 1 161 ? 16.906 -8.219 9.008 1 88.75 161 ARG B O 1
ATOM 3330 N N . LEU B 1 162 ? 15.938 -8.133 7.039 1 85.62 162 LEU B N 1
ATOM 3331 C CA . LEU B 1 162 ? 15.773 -6.684 7.125 1 85.62 162 LEU B CA 1
ATOM 3332 C C . LEU B 1 162 ? 14.805 -6.309 8.242 1 85.62 162 LEU B C 1
ATOM 3334 O O . LEU B 1 162 ? 15.055 -5.375 9 1 85.62 162 LEU B O 1
ATOM 3338 N N . ALA B 1 163 ? 13.719 -7.047 8.336 1 86.12 163 ALA B N 1
ATOM 3339 C CA . ALA B 1 163 ? 12.719 -6.773 9.359 1 86.12 163 ALA B CA 1
ATOM 3340 C C . ALA B 1 163 ? 13.297 -6.965 10.758 1 86.12 163 ALA B C 1
ATOM 3342 O O . ALA B 1 163 ? 12.922 -6.258 11.695 1 86.12 163 ALA B O 1
ATOM 3343 N N . ARG B 1 164 ? 14.18 -7.82 10.867 1 84.25 164 ARG B N 1
ATOM 3344 C CA . ARG B 1 164 ? 14.805 -8.062 12.164 1 84.25 164 ARG B CA 1
ATOM 3345 C C . ARG B 1 164 ? 15.641 -6.863 12.602 1 84.25 164 ARG B C 1
ATOM 3347 O O . ARG B 1 164 ? 15.766 -6.59 13.797 1 84.25 164 ARG B O 1
ATOM 3354 N N . ARG B 1 165 ? 16.078 -6.141 11.664 1 80.94 165 ARG B N 1
ATOM 3355 C CA . ARG B 1 165 ? 16.953 -5.004 11.945 1 80.94 165 ARG B CA 1
ATOM 3356 C C . ARG B 1 165 ? 16.141 -3.736 12.188 1 80.94 165 ARG B C 1
ATOM 3358 O O . ARG B 1 165 ? 16.453 -2.959 13.094 1 80.94 165 ARG B O 1
ATOM 3365 N N . SER B 1 166 ? 15.141 -3.512 11.469 1 80.19 166 SER B N 1
ATOM 3366 C CA . SER B 1 166 ? 14.477 -2.213 11.484 1 80.19 166 SER B CA 1
ATOM 3367 C C . SER B 1 166 ? 12.992 -2.354 11.789 1 80.19 166 SER B C 1
ATOM 3369 O O . SER B 1 166 ? 12.32 -1.371 12.117 1 80.19 166 SER B O 1
ATOM 3371 N N . GLY B 1 167 ? 12.617 -3.555 11.695 1 76.75 167 GLY B N 1
ATOM 3372 C CA . GLY B 1 167 ? 11.188 -3.76 11.844 1 76.75 167 GLY B CA 1
ATOM 3373 C C . GLY B 1 167 ? 10.383 -3.221 10.68 1 76.75 167 GLY B C 1
ATOM 3374 O O . GLY B 1 167 ? 10.945 -2.797 9.672 1 76.75 167 GLY B O 1
ATOM 3375 N N . ALA B 1 168 ? 9.203 -3.488 10.68 1 78.81 168 ALA B N 1
ATOM 3376 C CA . ALA B 1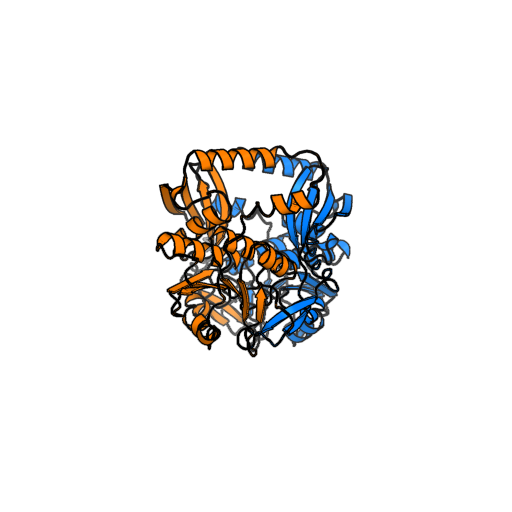 168 ? 8.195 -2.764 9.914 1 78.81 168 ALA B CA 1
ATOM 3377 C C . ALA B 1 168 ? 8.312 -3.064 8.422 1 78.81 168 ALA B C 1
ATOM 3379 O O . ALA B 1 168 ? 8.195 -2.162 7.59 1 78.81 168 ALA B O 1
ATOM 3380 N N . LEU B 1 169 ? 8.758 -4.223 7.973 1 92.31 169 LEU B N 1
ATOM 3381 C CA . LEU B 1 169 ? 8.789 -4.586 6.559 1 92.31 169 LEU B CA 1
ATOM 3382 C C . LEU B 1 169 ? 7.84 -5.746 6.273 1 92.31 169 LEU B C 1
ATOM 3384 O O . LEU B 1 169 ? 7.664 -6.629 7.117 1 92.31 169 LEU B O 1
ATOM 3388 N N . HIS B 1 170 ? 7.332 -5.691 5.102 1 95.06 170 HIS B N 1
ATOM 3389 C CA . HIS B 1 170 ? 6.617 -6.848 4.57 1 95.06 170 HIS B CA 1
ATOM 3390 C C . HIS B 1 170 ? 7.57 -7.828 3.9 1 95.06 170 HIS B C 1
ATOM 3392 O O . HIS B 1 170 ? 8.703 -7.473 3.574 1 95.06 170 HIS B O 1
ATOM 3398 N N . ALA B 1 171 ? 7.055 -9.062 3.82 1 97.62 171 ALA B N 1
ATOM 3399 C CA . ALA B 1 171 ? 7.848 -10.07 3.123 1 97.62 171 ALA B CA 1
ATOM 3400 C C . ALA B 1 171 ? 6.969 -10.945 2.236 1 97.62 171 ALA B C 1
ATOM 3402 O O . ALA B 1 171 ? 5.773 -11.102 2.498 1 97.62 171 ALA B O 1
ATOM 3403 N N . ALA B 1 172 ? 7.543 -11.375 1.214 1 98.62 172 ALA B N 1
ATOM 3404 C CA . ALA B 1 172 ? 7.027 -12.461 0.378 1 98.62 172 ALA B CA 1
ATOM 3405 C C . ALA B 1 172 ? 8.047 -13.586 0.253 1 98.62 172 ALA B C 1
ATOM 3407 O O . ALA B 1 172 ? 9.25 -13.336 0.103 1 98.62 172 ALA B O 1
ATOM 3408 N N . LEU B 1 173 ? 7.562 -14.828 0.372 1 98.69 173 LEU B N 1
ATOM 3409 C CA . LEU B 1 173 ? 8.453 -15.984 0.35 1 98.69 173 LEU B CA 1
ATOM 3410 C C . LEU B 1 173 ? 7.938 -17.047 -0.61 1 98.69 173 LEU B C 1
ATOM 3412 O O . LEU B 1 173 ? 6.742 -17.094 -0.909 1 98.69 173 LEU B O 1
ATOM 3416 N N . PHE B 1 174 ? 8.867 -17.859 -1.059 1 98.62 174 PHE B N 1
ATOM 3417 C CA . PHE B 1 174 ? 8.523 -19.031 -1.856 1 98.62 174 PHE B CA 1
ATOM 3418 C C . PHE B 1 174 ? 8.945 -20.312 -1.15 1 98.62 174 PHE B C 1
ATOM 3420 O O . PHE B 1 174 ? 10.109 -20.469 -0.771 1 98.62 174 PHE B O 1
ATOM 3427 N N . VAL B 1 175 ? 8.008 -21.172 -0.955 1 98.25 175 VAL B N 1
ATOM 3428 C CA . VAL B 1 175 ? 8.234 -22.5 -0.391 1 98.25 175 VAL B CA 1
ATOM 3429 C C . VAL B 1 175 ? 8.125 -23.562 -1.488 1 98.25 175 VAL B C 1
ATOM 3431 O O . VAL B 1 175 ? 7.109 -23.625 -2.191 1 98.25 175 VAL B O 1
ATOM 3434 N N . ASP B 1 176 ? 9.117 -24.375 -1.589 1 96.88 176 ASP B N 1
ATOM 3435 C CA . ASP B 1 176 ? 9.125 -25.328 -2.699 1 96.88 176 ASP B CA 1
ATOM 3436 C C . ASP B 1 176 ? 8.32 -26.578 -2.363 1 96.88 176 ASP B C 1
ATOM 3438 O O . ASP B 1 176 ? 7.66 -26.641 -1.323 1 96.88 176 ASP B O 1
ATOM 3442 N N . GLY B 1 177 ? 8.32 -27.562 -3.301 1 94.12 177 GLY B N 1
ATOM 3443 C CA . GLY B 1 177 ? 7.527 -28.766 -3.176 1 94.12 177 GLY B CA 1
ATOM 3444 C C . GLY B 1 177 ? 7.91 -29.609 -1.973 1 94.12 177 GLY B C 1
ATOM 3445 O O . GLY B 1 177 ? 7.129 -30.453 -1.522 1 94.12 177 GLY B O 1
ATOM 3446 N N . ASP B 1 178 ? 9.086 -29.375 -1.419 1 94.25 178 ASP B N 1
ATOM 3447 C CA . ASP B 1 178 ? 9.562 -30.125 -0.263 1 94.25 178 ASP B CA 1
ATOM 3448 C C . ASP B 1 178 ? 9.258 -29.391 1.038 1 94.25 178 ASP B C 1
ATOM 3450 O O . ASP B 1 178 ? 9.555 -29.891 2.125 1 94.25 178 ASP B O 1
ATOM 3454 N N . GLY B 1 179 ? 8.719 -28.203 0.931 1 95.69 179 GLY B N 1
ATOM 3455 C CA . GLY B 1 179 ? 8.352 -27.438 2.113 1 95.69 179 GLY B CA 1
ATOM 3456 C C . GLY B 1 179 ? 9.469 -26.531 2.6 1 95.69 179 GLY B C 1
ATOM 3457 O O . GLY B 1 179 ? 9.391 -25.984 3.695 1 95.69 179 GLY B O 1
ATOM 3458 N N . GLU B 1 180 ? 10.477 -26.359 1.814 1 96.62 180 GLU B N 1
ATOM 3459 C CA . GLU B 1 180 ? 11.609 -25.516 2.201 1 96.62 180 GLU B CA 1
ATOM 3460 C C . GLU B 1 180 ? 11.453 -24.094 1.655 1 96.62 180 GLU B C 1
ATOM 3462 O O . GLU B 1 180 ? 11.062 -23.906 0.5 1 96.62 180 GLU B O 1
ATOM 3467 N N . ILE B 1 181 ? 11.742 -23.156 2.525 1 97.75 181 ILE B N 1
ATOM 3468 C CA . ILE B 1 181 ? 11.766 -21.766 2.047 1 97.75 181 ILE B CA 1
ATOM 3469 C C . ILE B 1 181 ? 12.977 -21.562 1.137 1 97.75 181 ILE B C 1
ATOM 3471 O O . ILE B 1 181 ? 14.125 -21.688 1.576 1 97.75 181 ILE B O 1
ATOM 3475 N N . ARG B 1 182 ? 12.75 -21.234 -0.116 1 97.69 182 ARG B N 1
ATOM 3476 C CA . ARG B 1 182 ? 13.812 -21.094 -1.102 1 97.69 182 ARG B CA 1
ATOM 3477 C C . ARG B 1 182 ? 14.188 -19.625 -1.296 1 97.69 182 ARG B C 1
ATOM 3479 O O . ARG B 1 182 ? 15.336 -19.297 -1.59 1 97.69 182 ARG B O 1
ATOM 3486 N N . LEU B 1 183 ? 13.195 -18.766 -1.207 1 98.19 183 LEU B N 1
ATOM 3487 C CA . LEU B 1 183 ? 13.391 -17.344 -1.438 1 98.19 183 LEU B CA 1
ATOM 3488 C C . LEU B 1 183 ? 12.609 -16.516 -0.419 1 98.19 183 LEU B C 1
ATOM 3490 O O . LEU B 1 183 ? 11.516 -16.891 -0.009 1 98.19 183 LEU B O 1
ATOM 3494 N N . CYS B 1 184 ? 13.188 -15.375 -0.01 1 98.44 184 CYS B N 1
ATOM 3495 C CA . CYS B 1 184 ? 12.547 -14.352 0.806 1 98.44 184 CYS B CA 1
ATOM 3496 C C . CYS B 1 184 ? 12.898 -12.953 0.31 1 98.44 184 CYS B C 1
ATOM 3498 O O . CYS B 1 184 ? 14.078 -12.625 0.163 1 98.44 184 CYS B O 1
ATOM 3500 N N . ARG B 1 185 ? 11.93 -12.219 -0.029 1 98.5 185 ARG B N 1
ATOM 3501 C CA . ARG B 1 185 ? 12.109 -10.82 -0.42 1 98.5 185 ARG B CA 1
ATOM 3502 C C . ARG B 1 185 ? 11.281 -9.898 0.466 1 98.5 185 ARG B C 1
ATOM 3504 O O . ARG B 1 185 ? 10.125 -10.18 0.765 1 98.5 185 ARG B O 1
ATOM 3511 N N . GLU B 1 186 ? 11.938 -8.852 0.92 1 97.38 186 GLU B N 1
ATOM 3512 C CA . GLU B 1 186 ? 11.328 -7.898 1.844 1 97.38 186 GLU B CA 1
ATOM 3513 C C . GLU B 1 186 ? 11.211 -6.512 1.216 1 97.38 186 GLU B C 1
ATOM 3515 O O . GLU B 1 186 ? 12.055 -6.125 0.399 1 97.38 186 GLU B O 1
ATOM 3520 N N . ASP B 1 187 ? 10.203 -5.812 1.591 1 96.69 187 ASP B N 1
ATOM 3521 C CA . ASP B 1 187 ? 10 -4.43 1.177 1 96.69 187 ASP B CA 1
ATOM 3522 C C . ASP B 1 187 ? 9.055 -3.699 2.127 1 96.69 187 ASP B C 1
ATOM 3524 O O . ASP B 1 187 ? 8.266 -4.332 2.834 1 96.69 187 ASP B O 1
ATOM 3528 N N . ILE B 1 188 ? 9.156 -2.412 2.1 1 93.12 188 ILE B N 1
ATOM 3529 C CA . ILE B 1 188 ? 8.258 -1.595 2.908 1 93.12 188 ILE B CA 1
ATOM 3530 C C . ILE B 1 188 ? 6.824 -1.757 2.408 1 93.12 188 ILE B C 1
ATOM 3532 O O . ILE B 1 188 ? 5.875 -1.709 3.197 1 93.12 188 ILE B O 1
ATOM 3536 N N . GLY B 1 189 ? 6.695 -1.963 1.114 1 94.88 189 GLY B N 1
ATOM 3537 C CA . GLY B 1 189 ? 5.387 -2.184 0.522 1 94.88 189 GLY B CA 1
ATOM 3538 C C . GLY B 1 189 ? 5.098 -3.645 0.234 1 94.88 189 GLY B C 1
ATOM 3539 O O . GLY B 1 189 ? 5.93 -4.344 -0.349 1 94.88 189 GLY B O 1
ATOM 3540 N N . ARG B 1 190 ? 3.914 -4.02 0.516 1 95.38 190 ARG B N 1
ATOM 3541 C CA . ARG B 1 190 ? 3.527 -5.418 0.342 1 95.38 190 ARG B CA 1
ATOM 3542 C C . ARG B 1 190 ? 3.506 -5.801 -1.135 1 95.38 190 ARG B C 1
ATOM 3544 O O . ARG B 1 190 ? 3.895 -6.91 -1.5 1 95.38 190 ARG B O 1
ATOM 3551 N N . HIS B 1 191 ? 3.029 -4.922 -2.039 1 97.12 191 HIS B N 1
ATOM 3552 C CA . HIS B 1 191 ? 3.045 -5.199 -3.471 1 97.12 191 HIS B CA 1
ATOM 3553 C C . HIS B 1 191 ? 4.473 -5.34 -3.99 1 97.12 191 HIS B C 1
ATOM 3555 O O . HIS B 1 191 ? 4.758 -6.227 -4.797 1 97.12 191 HIS B O 1
ATOM 3561 N N . ASN B 1 192 ? 5.305 -4.461 -3.469 1 97.81 192 ASN B N 1
ATOM 3562 C CA . ASN B 1 192 ? 6.707 -4.484 -3.863 1 97.81 192 ASN B CA 1
ATOM 3563 C C . ASN B 1 192 ? 7.387 -5.785 -3.445 1 97.81 192 ASN B C 1
ATOM 3565 O O . ASN B 1 192 ? 8.18 -6.344 -4.199 1 97.81 192 ASN B O 1
ATOM 3569 N N . ALA B 1 193 ? 7.082 -6.227 -2.229 1 98.38 193 ALA B N 1
ATOM 3570 C CA . ALA B 1 193 ? 7.664 -7.477 -1.75 1 98.38 193 ALA B CA 1
ATOM 3571 C C . ALA B 1 193 ? 7.301 -8.641 -2.674 1 98.38 193 ALA B C 1
ATOM 3573 O O . ALA B 1 193 ? 8.156 -9.453 -3.018 1 98.38 193 ALA B O 1
ATOM 3574 N N . LEU B 1 194 ? 6.074 -8.664 -3.098 1 98.69 194 LEU B N 1
ATOM 3575 C CA . LEU B 1 194 ? 5.629 -9.742 -3.975 1 98.69 194 LEU B CA 1
ATOM 3576 C C . LEU B 1 194 ? 6.262 -9.609 -5.355 1 98.69 194 LEU B C 1
ATOM 3578 O O . LEU B 1 194 ? 6.676 -10.609 -5.949 1 98.69 194 LEU B O 1
ATOM 3582 N N . ASP B 1 195 ? 6.344 -8.391 -5.887 1 98.69 195 ASP B N 1
ATOM 3583 C CA . ASP B 1 195 ? 7.012 -8.18 -7.168 1 98.69 195 ASP B CA 1
ATOM 3584 C C . ASP B 1 195 ? 8.461 -8.648 -7.113 1 98.69 195 ASP B C 1
ATOM 3586 O O . ASP B 1 195 ? 8.945 -9.297 -8.047 1 98.69 195 ASP B O 1
ATOM 3590 N N . LYS B 1 196 ? 9.148 -8.32 -5.992 1 98.75 196 LYS B N 1
ATOM 3591 C CA . LYS B 1 196 ? 10.531 -8.766 -5.832 1 98.75 196 LYS B CA 1
ATOM 3592 C C . LYS B 1 196 ? 10.617 -10.289 -5.812 1 98.75 196 LYS B C 1
ATOM 3594 O O . LYS B 1 196 ? 11.516 -10.875 -6.426 1 98.75 196 LYS B O 1
ATOM 3599 N N . LEU B 1 197 ? 9.695 -10.93 -5.148 1 98.81 197 LEU B N 1
ATOM 3600 C CA . LEU B 1 197 ? 9.695 -12.383 -5.098 1 98.81 197 LEU B CA 1
ATOM 3601 C C . LEU B 1 197 ? 9.492 -12.977 -6.488 1 98.81 197 LEU B C 1
ATOM 3603 O O . LEU B 1 197 ? 10.227 -13.883 -6.898 1 98.81 197 LEU B O 1
ATOM 3607 N N . ILE B 1 198 ? 8.508 -12.484 -7.199 1 98.44 198 ILE B N 1
ATOM 3608 C CA . ILE B 1 198 ? 8.188 -12.984 -8.531 1 98.44 198 ILE B CA 1
ATOM 3609 C C . ILE B 1 198 ? 9.375 -12.781 -9.461 1 98.44 198 ILE B C 1
ATOM 3611 O O . ILE B 1 198 ? 9.727 -13.672 -10.242 1 98.44 198 ILE B O 1
ATOM 3615 N N . GLY B 1 199 ? 9.992 -11.586 -9.344 1 98.56 199 GLY B N 1
ATOM 3616 C CA . GLY B 1 199 ? 11.203 -11.359 -10.117 1 98.56 199 GLY B CA 1
ATOM 3617 C C . GLY B 1 199 ? 12.305 -12.352 -9.805 1 98.56 199 GLY B C 1
ATOM 3618 O O . GLY B 1 199 ? 12.977 -12.844 -10.711 1 98.56 199 GLY B O 1
ATOM 3619 N N . ALA B 1 200 ? 12.477 -12.633 -8.547 1 98.56 200 ALA B N 1
ATOM 3620 C CA . ALA B 1 200 ? 13.484 -13.594 -8.117 1 98.56 200 ALA B CA 1
ATOM 3621 C C . ALA B 1 200 ? 13.188 -14.992 -8.664 1 98.56 200 ALA B C 1
ATOM 3623 O O . ALA B 1 200 ? 14.094 -15.711 -9.078 1 98.56 200 ALA B O 1
ATOM 3624 N N . LEU B 1 201 ? 11.93 -15.398 -8.648 1 98 201 LEU B N 1
ATOM 3625 C CA . LEU B 1 201 ? 11.531 -16.688 -9.188 1 98 201 LEU B CA 1
ATOM 3626 C C . LEU B 1 201 ? 11.922 -16.812 -10.656 1 98 201 LEU B C 1
ATOM 3628 O O . LEU B 1 201 ? 12.445 -17.859 -11.07 1 98 201 LEU B O 1
ATOM 3632 N N . VAL B 1 202 ? 11.688 -15.797 -11.367 1 96.62 202 VAL B N 1
ATOM 3633 C CA . VAL B 1 202 ? 12 -15.766 -12.789 1 96.62 202 VAL B CA 1
ATOM 3634 C C . VAL B 1 202 ? 13.508 -15.844 -12.992 1 96.62 202 VAL B C 1
ATOM 3636 O O . VAL B 1 202 ? 14 -16.656 -13.773 1 96.62 202 VAL B O 1
ATOM 3639 N N . ARG B 1 203 ? 14.203 -15.031 -12.266 1 95.81 203 ARG B N 1
ATOM 3640 C CA . ARG B 1 203 ? 15.648 -14.914 -12.445 1 95.81 203 ARG B CA 1
ATOM 3641 C C . ARG B 1 203 ? 16.359 -16.203 -12.031 1 95.81 203 ARG B C 1
ATOM 3643 O O . ARG B 1 203 ? 17.359 -16.578 -12.641 1 95.81 203 ARG B O 1
ATOM 3650 N N . GLU B 1 204 ? 15.812 -16.859 -11.055 1 95.75 204 GLU B 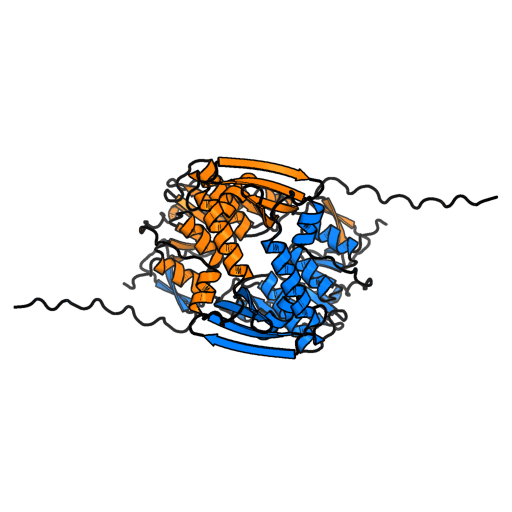N 1
ATOM 3651 C CA . GLU B 1 204 ? 16.406 -18.094 -10.57 1 95.75 204 GLU B CA 1
ATOM 3652 C C . GLU B 1 204 ? 15.82 -19.312 -11.289 1 95.75 204 GLU B C 1
ATOM 3654 O O . GLU B 1 204 ? 16.203 -20.453 -11 1 95.75 204 GLU B O 1
ATOM 3659 N N . ARG B 1 205 ? 14.914 -19.078 -12.156 1 93.56 205 ARG B N 1
ATOM 3660 C CA . ARG B 1 205 ? 14.266 -20.125 -12.953 1 93.56 205 ARG B CA 1
ATOM 3661 C C . ARG B 1 205 ? 13.602 -21.172 -12.062 1 93.56 205 ARG B C 1
ATOM 3663 O O . ARG B 1 205 ? 13.758 -22.375 -12.281 1 93.56 205 ARG B O 1
ATOM 3670 N N . LEU B 1 206 ? 13.047 -20.641 -11.047 1 93.25 206 LEU B N 1
ATOM 3671 C CA . LEU B 1 206 ? 12.227 -21.484 -10.195 1 93.25 206 LEU B CA 1
ATOM 3672 C C . LEU B 1 206 ? 10.766 -21.469 -10.648 1 93.25 206 LEU B C 1
ATOM 3674 O O . LEU B 1 206 ? 10.211 -20.391 -10.906 1 93.25 206 LEU B O 1
ATOM 3678 N N . GLY B 1 207 ? 10.188 -22.594 -10.875 1 89.94 207 GLY B N 1
ATOM 3679 C CA . GLY B 1 207 ? 8.805 -22.672 -11.297 1 89.94 207 GLY B CA 1
ATOM 3680 C C . GLY B 1 207 ? 7.828 -22.219 -10.227 1 89.94 207 GLY B C 1
ATOM 3681 O O . GLY B 1 207 ? 7.715 -22.844 -9.172 1 89.94 207 GLY B O 1
ATOM 3682 N N . ALA B 1 208 ? 7.07 -21.219 -10.492 1 88.5 208 ALA B N 1
ATOM 3683 C CA . ALA B 1 208 ? 6.121 -20.656 -9.539 1 88.5 208 ALA B CA 1
ATOM 3684 C C . ALA B 1 208 ? 5.043 -21.672 -9.172 1 88.5 208 ALA B C 1
ATOM 3686 O O . ALA B 1 208 ? 4.453 -21.594 -8.086 1 88.5 208 ALA B O 1
ATOM 3687 N N . GLY B 1 209 ? 4.859 -22.672 -10.008 1 90 209 GLY B N 1
ATOM 3688 C CA . GLY B 1 209 ? 3.83 -23.688 -9.789 1 90 209 GLY B CA 1
ATOM 3689 C C . GLY B 1 209 ? 4.316 -24.859 -8.969 1 90 209 GLY B C 1
ATOM 3690 O O . GLY B 1 209 ? 3.527 -25.734 -8.594 1 90 209 GLY B O 1
ATOM 3691 N N . ARG B 1 210 ? 5.605 -24.938 -8.688 1 89.94 210 ARG B N 1
ATOM 3692 C CA . ARG B 1 210 ? 6.199 -26.078 -8 1 89.94 210 ARG B CA 1
ATOM 3693 C C . ARG B 1 210 ? 6.32 -25.812 -6.504 1 89.94 210 ARG B C 1
ATOM 3695 O O . ARG B 1 210 ? 7.227 -26.328 -5.844 1 89.94 210 ARG B O 1
ATOM 3702 N N . GLY B 1 211 ? 5.469 -25.125 -5.984 1 96 211 GLY B N 1
ATOM 3703 C CA . GLY B 1 211 ? 5.414 -24.703 -4.594 1 96 211 GLY B CA 1
ATOM 3704 C C . GLY B 1 211 ? 4.328 -23.672 -4.328 1 96 211 GLY B C 1
ATOM 3705 O O . GLY B 1 211 ? 3.289 -23.688 -4.992 1 96 211 GLY B O 1
ATOM 3706 N N . PHE B 1 212 ? 4.547 -22.969 -3.23 1 98.12 212 PHE B N 1
ATOM 3707 C CA . PHE B 1 212 ? 3.557 -21.938 -2.939 1 98.12 212 PHE B CA 1
ATOM 3708 C C . PHE B 1 212 ? 4.23 -20.672 -2.43 1 98.12 212 PHE B C 1
ATOM 3710 O O . PHE B 1 212 ? 5.355 -20.719 -1.921 1 98.12 212 PHE B O 1
ATOM 3717 N N . ALA B 1 213 ? 3.602 -19.547 -2.689 1 98.56 213 ALA B N 1
ATOM 3718 C CA . ALA B 1 213 ? 4.066 -18.25 -2.195 1 98.56 213 ALA B CA 1
ATOM 3719 C C . ALA B 1 213 ? 3.379 -17.891 -0.885 1 98.56 213 ALA B C 1
ATOM 3721 O O . ALA B 1 213 ? 2.221 -18.25 -0.662 1 98.56 213 ALA B O 1
ATOM 3722 N N . VAL B 1 214 ? 4.121 -17.172 -0.031 1 98.5 214 VAL B N 1
ATOM 3723 C CA . VAL B 1 214 ? 3.602 -16.672 1.236 1 98.5 214 VAL B CA 1
ATOM 3724 C C . VAL B 1 214 ? 3.793 -15.164 1.312 1 98.5 214 VAL B C 1
ATOM 3726 O O . VAL B 1 214 ? 4.848 -14.648 0.94 1 98.5 214 VAL B O 1
ATOM 3729 N N . VAL B 1 215 ? 2.752 -14.484 1.698 1 97.94 215 VAL B N 1
ATOM 3730 C CA . VAL B 1 215 ? 2.875 -13.047 1.941 1 97.94 215 VAL B CA 1
ATOM 3731 C C . VAL B 1 215 ? 2.523 -12.742 3.395 1 97.94 215 VAL B C 1
ATOM 3733 O O . VAL B 1 215 ? 1.606 -13.344 3.961 1 97.94 215 VAL B O 1
ATOM 3736 N N . THR B 1 216 ? 3.26 -11.773 4.012 1 95.19 216 THR B N 1
ATOM 3737 C CA . THR B 1 216 ? 3.059 -11.453 5.422 1 95.19 216 THR B CA 1
ATOM 3738 C C . THR B 1 216 ? 1.956 -10.406 5.586 1 95.19 216 THR B C 1
ATOM 3740 O O . THR B 1 216 ? 1.516 -10.133 6.703 1 95.19 216 THR B O 1
ATOM 3743 N N . SER B 1 217 ? 1.522 -9.867 4.5 1 91.62 217 SER B N 1
ATOM 3744 C CA . SER B 1 217 ? 0.509 -8.812 4.52 1 91.62 217 SER B CA 1
ATOM 3745 C C . SER B 1 217 ? -0.874 -9.375 4.207 1 91.62 217 SER B C 1
ATOM 3747 O O . SER B 1 217 ? -1.021 -10.57 3.953 1 91.62 217 SER B O 1
ATOM 3749 N N . ARG B 1 218 ? -1.786 -8.461 4.359 1 88.44 218 ARG B N 1
ATOM 3750 C CA . ARG B 1 218 ? -3.113 -8.789 3.85 1 88.44 218 ARG B CA 1
ATOM 3751 C C . ARG B 1 218 ? -3.088 -8.977 2.338 1 88.44 218 ARG B C 1
ATOM 3753 O O . ARG B 1 218 ? -2.381 -8.258 1.627 1 88.44 218 ARG B O 1
ATOM 3760 N N . CYS B 1 219 ? -3.953 -9.891 1.954 1 90.06 219 CYS B N 1
ATOM 3761 C CA . CYS B 1 219 ? -4.027 -10.203 0.532 1 90.06 219 CYS B CA 1
ATOM 3762 C C . CYS B 1 219 ? -5.215 -9.508 -0.119 1 90.06 219 CYS B C 1
ATOM 3764 O O . CYS B 1 219 ? -6.34 -10.016 -0.067 1 90.06 219 CYS B O 1
ATOM 3766 N N . GLY B 1 220 ? -4.906 -8.422 -0.772 1 91.25 220 GLY B N 1
ATOM 3767 C CA . GLY B 1 220 ? -5.93 -7.781 -1.582 1 91.25 220 GLY B CA 1
ATOM 3768 C C . GLY B 1 220 ? -5.953 -8.273 -3.016 1 91.25 220 GLY B C 1
ATOM 3769 O O . GLY B 1 220 ? -5.152 -9.125 -3.398 1 91.25 220 GLY B O 1
ATOM 3770 N N . VAL B 1 221 ? -6.852 -7.762 -3.754 1 92.44 221 VAL B N 1
ATOM 3771 C CA . VAL B 1 221 ? -7.086 -8.266 -5.105 1 92.44 221 VAL B CA 1
ATOM 3772 C C . VAL B 1 221 ? -5.871 -7.973 -5.98 1 92.44 221 VAL B C 1
ATOM 3774 O O . VAL B 1 221 ? -5.535 -8.766 -6.867 1 92.44 221 VAL B O 1
ATOM 3777 N N . GLU B 1 222 ? -5.238 -6.887 -5.723 1 93.56 222 GLU B N 1
ATOM 3778 C CA . GLU B 1 222 ? -4.051 -6.555 -6.504 1 93.56 222 GLU B CA 1
ATOM 3779 C C . GLU B 1 222 ? -2.947 -7.59 -6.297 1 93.56 222 GLU B C 1
ATOM 3781 O O . GLU B 1 222 ? -2.242 -7.949 -7.242 1 93.56 222 GLU B O 1
ATOM 3786 N N . LEU B 1 223 ? -2.752 -8.023 -5.082 1 95.88 223 LEU B N 1
ATOM 3787 C CA . LEU B 1 223 ? -1.755 -9.055 -4.805 1 95.88 223 LEU B CA 1
ATOM 3788 C C . LEU B 1 223 ? -2.125 -10.367 -5.492 1 95.88 223 LEU B C 1
ATOM 3790 O O . LEU B 1 223 ? -1.264 -11.039 -6.066 1 95.88 223 LEU B O 1
ATOM 3794 N N . LEU B 1 224 ? -3.377 -10.672 -5.43 1 96.12 224 LEU B N 1
ATOM 3795 C CA . LEU B 1 224 ? -3.854 -11.875 -6.102 1 96.12 224 LEU B CA 1
ATOM 3796 C C . LEU B 1 224 ? -3.605 -11.797 -7.605 1 96.12 224 LEU B C 1
ATOM 3798 O O . LEU B 1 224 ? -3.18 -12.773 -8.219 1 96.12 224 LEU B O 1
ATOM 3802 N N . HIS B 1 225 ? -3.889 -10.648 -8.125 1 95.69 225 HIS B N 1
ATOM 3803 C CA . HIS B 1 225 ? -3.689 -10.438 -9.555 1 95.69 225 HIS B CA 1
ATOM 3804 C C . HIS B 1 225 ? -2.246 -10.719 -9.961 1 95.69 225 HIS B C 1
ATOM 3806 O O . HIS B 1 225 ? -1.997 -11.414 -10.945 1 95.69 225 HIS B O 1
ATOM 3812 N N . LYS B 1 226 ? -1.317 -10.211 -9.172 1 96.56 226 LYS B N 1
ATOM 3813 C CA . LYS B 1 226 ? 0.103 -10.43 -9.43 1 96.56 226 LYS B CA 1
ATOM 3814 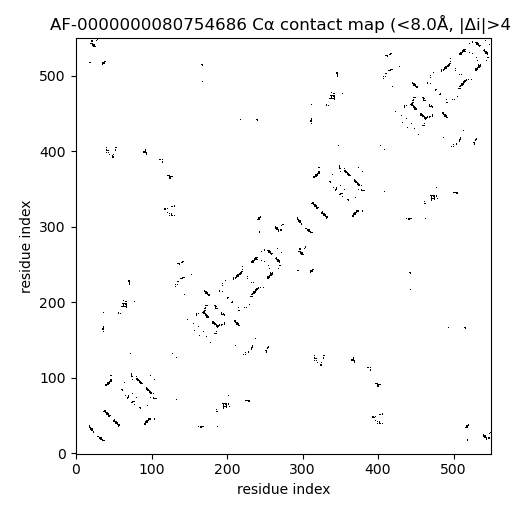C C . LYS B 1 226 ? 0.453 -11.914 -9.352 1 96.56 226 LYS B C 1
ATOM 3816 O O . LYS B 1 226 ? 1.203 -12.43 -10.18 1 96.56 226 LYS B O 1
ATOM 3821 N N . ALA B 1 227 ? -0.098 -12.586 -8.398 1 97.56 227 ALA B N 1
ATOM 3822 C CA . ALA B 1 227 ? 0.191 -14.008 -8.188 1 97.56 227 ALA B CA 1
ATOM 3823 C C . ALA B 1 227 ? -0.278 -14.844 -9.375 1 97.56 227 ALA B C 1
ATOM 3825 O O . ALA B 1 227 ? 0.479 -15.656 -9.906 1 97.56 227 ALA B O 1
ATOM 3826 N N . VAL B 1 228 ? -1.48 -14.602 -9.805 1 96.38 228 VAL B N 1
ATOM 3827 C CA . VAL B 1 228 ? -2.053 -15.359 -10.906 1 96.38 228 VAL B CA 1
ATOM 3828 C C . VAL B 1 228 ? -1.264 -15.078 -12.188 1 96.38 228 VAL B C 1
ATOM 3830 O O . VAL B 1 228 ? -0.939 -16 -12.938 1 96.38 228 VAL B O 1
ATOM 3833 N N . ARG B 1 229 ? -0.941 -13.852 -12.391 1 94.62 229 ARG B N 1
ATOM 3834 C CA . ARG B 1 229 ? -0.176 -13.477 -13.57 1 94.62 229 ARG B CA 1
ATOM 3835 C C . ARG B 1 229 ? 1.184 -14.164 -13.594 1 94.62 229 ARG B C 1
ATOM 3837 O O . ARG B 1 229 ? 1.688 -14.523 -14.656 1 94.62 229 ARG B O 1
ATOM 3844 N N . ALA B 1 230 ? 1.747 -14.367 -12.453 1 95.81 230 ALA B N 1
ATOM 3845 C CA . ALA B 1 230 ? 3.074 -14.961 -12.336 1 95.81 230 ALA B CA 1
ATOM 3846 C C . ALA B 1 230 ? 2.996 -16.484 -12.367 1 95.81 230 ALA B C 1
ATOM 3848 O O . ALA B 1 230 ? 4.023 -17.172 -12.336 1 95.81 230 ALA B O 1
ATOM 3849 N N . GLY B 1 231 ? 1.791 -17.031 -12.32 1 95.69 231 GLY B N 1
ATOM 3850 C CA . GLY B 1 231 ? 1.62 -18.469 -12.406 1 95.69 231 GLY B CA 1
ATOM 3851 C C . GLY B 1 231 ? 1.737 -19.172 -11.062 1 95.69 231 GLY B C 1
ATOM 3852 O O . GLY B 1 231 ? 1.993 -20.375 -10.992 1 95.69 231 GLY B O 1
ATOM 3853 N N . ILE B 1 232 ? 1.613 -18.453 -10.039 1 97.06 232 ILE B N 1
ATOM 3854 C CA . ILE B 1 232 ? 1.605 -19.031 -8.703 1 97.06 232 ILE B CA 1
ATOM 3855 C C . ILE B 1 232 ? 0.285 -19.75 -8.461 1 97.06 232 ILE B C 1
ATOM 3857 O O . ILE B 1 232 ? -0.786 -19.141 -8.516 1 97.06 232 ILE B O 1
ATOM 3861 N N . GLY B 1 233 ? 0.353 -20.969 -8.094 1 97.19 233 GLY B N 1
ATOM 3862 C CA . GLY B 1 233 ? -0.85 -21.766 -7.949 1 97.19 233 GLY B CA 1
ATOM 3863 C C . GLY B 1 233 ? -1.449 -21.703 -6.559 1 97.19 233 GLY B C 1
ATOM 3864 O O . GLY B 1 233 ? -2.629 -22 -6.371 1 97.19 233 GLY B O 1
ATOM 3865 N N . THR B 1 234 ? -0.62 -21.422 -5.594 1 98.31 234 THR B N 1
ATOM 3866 C CA . THR B 1 234 ? -1.062 -21.359 -4.207 1 98.31 234 THR B CA 1
ATOM 3867 C C . THR B 1 234 ? -0.48 -20.125 -3.514 1 98.31 234 THR B C 1
ATOM 3869 O O . THR B 1 234 ? 0.735 -19.922 -3.527 1 98.31 234 THR B O 1
ATOM 3872 N N . LEU B 1 235 ? -1.356 -19.328 -2.955 1 98.44 235 LEU B N 1
ATOM 3873 C CA . LEU B 1 235 ? -0.977 -18.141 -2.197 1 98.44 235 LEU B CA 1
ATOM 3874 C C . LEU B 1 235 ? -1.427 -18.266 -0.745 1 98.44 235 LEU B C 1
ATOM 3876 O O . LEU B 1 235 ? -2.611 -18.469 -0.471 1 98.44 235 LEU B O 1
ATOM 3880 N N . VAL B 1 236 ? -0.455 -18.156 0.172 1 98.19 236 VAL B N 1
ATOM 3881 C CA . VAL B 1 236 ? -0.713 -18.203 1.607 1 98.19 236 VAL B CA 1
ATOM 3882 C C . VAL B 1 236 ? -0.511 -16.812 2.213 1 98.19 236 VAL B C 1
ATOM 3884 O O . VAL B 1 236 ? 0.542 -16.203 2.029 1 98.19 236 VAL B O 1
ATOM 3887 N N . GLY B 1 237 ? -1.528 -16.328 2.842 1 97.06 237 GLY B N 1
ATOM 3888 C CA . GLY B 1 237 ? -1.423 -15.062 3.549 1 97.06 237 GLY B CA 1
ATOM 3889 C C . GLY B 1 237 ? -1.407 -15.227 5.059 1 97.06 237 GLY B C 1
ATOM 3890 O O . GLY B 1 237 ? -2.131 -16.062 5.605 1 97.06 237 GLY B O 1
ATOM 3891 N N . LEU B 1 238 ? -0.634 -14.391 5.73 1 95.31 238 LEU B N 1
ATOM 3892 C CA . LEU B 1 238 ? -0.602 -14.438 7.191 1 95.31 238 LEU B CA 1
ATOM 3893 C C . LEU B 1 238 ? -1.705 -13.562 7.785 1 95.31 238 LEU B C 1
ATOM 3895 O O . LEU B 1 238 ? -1.929 -13.578 9 1 95.31 238 LEU B O 1
ATOM 3899 N N . SER B 1 239 ? -2.373 -12.797 6.926 1 92.69 239 SER B N 1
ATOM 3900 C CA . SER B 1 239 ? -3.557 -12.031 7.301 1 92.69 239 SER B CA 1
ATOM 3901 C C . SER B 1 239 ? -4.766 -12.438 6.465 1 92.69 239 SER B C 1
ATOM 3903 O O . SER B 1 239 ? -4.613 -13.008 5.379 1 92.69 239 SER B O 1
ATOM 3905 N N . ALA B 1 240 ? -5.918 -12.133 6.969 1 91.69 240 ALA B N 1
ATOM 3906 C CA . ALA B 1 240 ? -7.152 -12.531 6.297 1 91.69 240 ALA B CA 1
ATOM 3907 C C . ALA B 1 240 ? -7.289 -11.836 4.945 1 91.69 240 ALA B C 1
ATOM 3909 O O . ALA B 1 240 ? -6.957 -10.656 4.805 1 91.69 240 ALA B O 1
ATOM 3910 N N . PRO B 1 241 ? -7.809 -12.578 3.969 1 94.44 241 PRO B N 1
ATOM 3911 C CA . PRO B 1 241 ? -8.078 -11.969 2.664 1 94.44 241 PRO B CA 1
ATOM 3912 C C . PRO B 1 241 ? -9.344 -11.117 2.66 1 94.44 241 PRO B C 1
ATOM 3914 O O . PRO B 1 241 ? -10.102 -11.125 3.633 1 94.44 241 PRO B O 1
ATOM 3917 N N . THR B 1 242 ? -9.469 -10.367 1.593 1 92.81 242 THR B N 1
ATOM 3918 C CA . THR B 1 242 ? -10.727 -9.656 1.396 1 92.81 242 THR B CA 1
ATOM 3919 C C . THR B 1 242 ? -11.742 -10.539 0.68 1 92.81 242 THR B C 1
ATOM 3921 O O . THR B 1 242 ? -11.383 -11.555 0.088 1 92.81 242 THR B O 1
ATOM 3924 N N . ALA B 1 243 ? -12.992 -10.109 0.752 1 92.19 243 ALA B N 1
ATOM 3925 C CA . ALA B 1 243 ? -14.062 -10.828 0.06 1 92.19 243 ALA B CA 1
ATOM 3926 C C . ALA B 1 243 ? -13.781 -10.922 -1.436 1 92.19 243 ALA B C 1
ATOM 3928 O O . ALA B 1 243 ? -13.867 -12.008 -2.021 1 92.19 243 ALA B O 1
ATOM 3929 N N . LEU B 1 244 ? -13.43 -9.828 -2 1 90.5 244 LEU B N 1
ATOM 3930 C CA . LEU B 1 244 ? -13.164 -9.781 -3.434 1 90.5 244 LEU B CA 1
ATOM 3931 C C . LEU B 1 244 ? -12 -10.703 -3.799 1 90.5 244 LEU B C 1
ATOM 3933 O O . LEU B 1 244 ? -12.016 -11.344 -4.852 1 90.5 244 LEU B O 1
ATOM 3937 N N . THR B 1 245 ? -11.055 -10.75 -2.957 1 93.88 245 THR B N 1
ATOM 3938 C CA . THR B 1 245 ? -9.906 -11.617 -3.193 1 93.88 245 THR B CA 1
ATOM 3939 C C . THR B 1 245 ? -10.336 -13.086 -3.238 1 93.88 245 THR B C 1
ATOM 3941 O O . THR B 1 245 ? -9.883 -13.844 -4.098 1 93.88 245 THR B O 1
ATOM 3944 N N . VAL B 1 246 ? -11.195 -13.461 -2.355 1 95.94 246 VAL B N 1
ATOM 3945 C CA . VAL B 1 246 ? -11.68 -14.836 -2.32 1 95.94 246 VAL B CA 1
ATOM 3946 C C . VAL B 1 246 ? -12.453 -15.141 -3.6 1 95.94 246 VAL B C 1
ATOM 3948 O O . VAL B 1 246 ? -12.25 -16.188 -4.223 1 95.94 246 VAL B O 1
ATOM 3951 N N . ASP B 1 247 ? -13.281 -14.25 -4.008 1 93.38 247 ASP B N 1
ATOM 3952 C CA . ASP B 1 247 ? -14.055 -14.43 -5.23 1 93.38 247 ASP B CA 1
ATOM 3953 C C . ASP B 1 247 ? -13.141 -14.617 -6.438 1 93.38 247 ASP B C 1
ATOM 3955 O O . ASP B 1 247 ? -13.352 -15.516 -7.254 1 93.38 247 ASP B O 1
ATOM 3959 N N . TRP B 1 248 ? -12.148 -13.828 -6.496 1 93.88 248 TRP B N 1
ATOM 3960 C CA . TRP B 1 248 ? -11.234 -13.891 -7.629 1 93.88 248 TRP B CA 1
ATOM 3961 C C . TRP B 1 248 ? -10.375 -15.148 -7.574 1 93.88 248 TRP B C 1
ATOM 3963 O O . TRP B 1 248 ? -10.031 -15.719 -8.609 1 93.88 248 TRP B O 1
ATOM 3973 N N . ALA B 1 249 ? -10.008 -15.477 -6.395 1 97.38 249 ALA B N 1
ATOM 3974 C CA . ALA B 1 249 ? -9.227 -16.703 -6.254 1 97.38 249 ALA B CA 1
ATOM 3975 C C . ALA B 1 249 ? -10 -17.906 -6.793 1 97.38 249 ALA B C 1
ATOM 3977 O O . ALA B 1 249 ? -9.445 -18.734 -7.527 1 97.38 249 ALA B O 1
ATOM 3978 N N . ARG B 1 250 ? -11.203 -18.047 -6.461 1 96.5 250 ARG B N 1
ATOM 3979 C CA . ARG B 1 250 ? -12.062 -19.141 -6.91 1 96.5 250 ARG B CA 1
ATOM 3980 C C . ARG B 1 250 ? -12.281 -19.078 -8.414 1 96.5 250 ARG B C 1
ATOM 3982 O O . ARG B 1 250 ? -12.188 -20.109 -9.102 1 96.5 250 ARG B O 1
ATOM 3989 N N . ARG B 1 251 ? -12.477 -17.891 -8.914 1 94.62 251 ARG B N 1
ATOM 3990 C CA . ARG B 1 251 ? -12.711 -17.688 -10.344 1 94.62 251 ARG B CA 1
ATOM 3991 C C . ARG B 1 251 ? -11.469 -18.062 -11.148 1 94.62 251 ARG B C 1
ATOM 3993 O O . ARG B 1 251 ? -11.578 -18.578 -12.258 1 94.62 251 ARG B O 1
ATOM 4000 N N . HIS B 1 252 ? -10.281 -17.812 -10.609 1 96.62 252 HIS B N 1
ATOM 4001 C CA . HIS B 1 252 ? -9.055 -17.984 -11.367 1 96.62 252 HIS B CA 1
ATOM 4002 C C . HIS B 1 252 ? -8.297 -19.234 -10.914 1 96.62 252 HIS B C 1
ATOM 4004 O O . HIS B 1 252 ? -7.133 -19.422 -11.266 1 96.62 252 HIS B O 1
ATOM 4010 N N . HIS B 1 253 ? -8.867 -20.047 -10.094 1 97.62 253 HIS B N 1
ATOM 4011 C CA . HIS B 1 253 ? -8.359 -21.344 -9.656 1 97.62 253 HIS B CA 1
ATOM 4012 C C . HIS B 1 253 ? -7.051 -21.203 -8.898 1 97.62 253 HIS B C 1
ATOM 4014 O O . HIS B 1 253 ? -6.129 -22 -9.07 1 97.62 253 HIS B O 1
ATOM 4020 N N . LEU B 1 254 ? -6.941 -20.109 -8.18 1 98.06 254 LEU B N 1
ATOM 4021 C CA . LEU B 1 254 ? -5.828 -19.922 -7.254 1 98.06 254 LEU B CA 1
ATOM 4022 C C . LEU B 1 254 ? -6.16 -20.516 -5.883 1 98.06 254 LEU B C 1
ATOM 4024 O O . LEU B 1 254 ? -7.195 -20.172 -5.297 1 98.06 254 LEU B O 1
ATOM 4028 N N . ASN B 1 255 ? -5.324 -21.453 -5.414 1 98.38 255 ASN B N 1
ATOM 4029 C CA . ASN B 1 255 ? -5.453 -21.859 -4.016 1 98.38 255 ASN B CA 1
ATOM 4030 C C . ASN B 1 255 ? -5.141 -20.688 -3.074 1 98.38 255 ASN B C 1
ATOM 4032 O O . ASN B 1 255 ? -4.047 -20.125 -3.117 1 98.38 255 ASN B O 1
ATOM 4036 N N . LEU B 1 256 ? -6.133 -20.328 -2.25 1 98.31 256 LEU B N 1
ATOM 4037 C CA . LEU B 1 256 ? -5.965 -19.234 -1.305 1 98.31 256 LEU B CA 1
ATOM 4038 C C . LEU B 1 256 ? -6.094 -19.734 0.132 1 98.31 256 LEU B C 1
ATOM 4040 O O . LEU B 1 256 ? -7.16 -20.203 0.535 1 98.31 256 LEU B O 1
ATOM 4044 N N . ILE B 1 257 ? -5.012 -19.594 0.893 1 98.06 257 ILE B N 1
ATOM 4045 C CA . ILE B 1 257 ? -4.953 -20.109 2.26 1 98.06 257 ILE B CA 1
ATOM 4046 C C . ILE B 1 257 ? -4.59 -18.969 3.215 1 98.06 257 ILE B C 1
ATOM 4048 O O . ILE B 1 257 ? -3.686 -18.172 2.934 1 98.06 257 ILE B O 1
ATOM 4052 N N . HIS B 1 258 ? -5.312 -18.828 4.27 1 96.81 258 HIS B N 1
ATOM 4053 C CA . HIS B 1 258 ? -4.977 -17.938 5.375 1 96.81 258 HIS B CA 1
ATOM 4054 C C . HIS B 1 258 ? -4.352 -18.703 6.535 1 96.81 258 HIS B C 1
ATOM 4056 O O . HIS B 1 258 ? -4.938 -19.672 7.035 1 96.81 258 HIS B O 1
ATOM 4062 N N . LEU B 1 259 ? -3.17 -18.281 6.949 1 96.5 259 LEU B N 1
ATOM 4063 C CA . LEU B 1 259 ? -2.498 -18.875 8.094 1 96.5 259 LEU B CA 1
ATOM 4064 C C . LEU B 1 259 ? -2.57 -17.969 9.312 1 96.5 259 LEU B C 1
ATOM 4066 O O . LEU B 1 259 ? -1.723 -17.078 9.484 1 96.5 259 LEU B O 1
ATOM 4070 N N . PRO B 1 260 ? -3.564 -18.234 10.211 1 92.56 260 PRO B N 1
ATOM 4071 C CA . PRO B 1 260 ? -3.666 -17.406 11.414 1 92.56 260 PRO B CA 1
ATOM 4072 C C . PRO B 1 260 ? -2.543 -17.688 12.414 1 92.56 260 PRO B C 1
ATOM 4074 O O . PRO B 1 260 ? -1.77 -18.625 12.234 1 92.56 260 PRO B O 1
ATOM 4077 N N . HIS B 1 261 ? -2.453 -16.797 13.453 1 88.62 261 HIS B N 1
ATOM 4078 C CA . HIS B 1 261 ? -1.405 -16.922 14.461 1 88.62 261 HIS B CA 1
ATOM 4079 C C . HIS B 1 261 ? -1.609 -18.172 15.312 1 88.62 261 HIS B C 1
ATOM 4081 O O . HIS B 1 261 ? -0.648 -18.875 15.633 1 88.62 261 HIS B O 1
ATOM 4087 N N . HIS B 1 262 ? -2.84 -18.469 15.656 1 86.38 262 HIS B N 1
ATOM 4088 C CA . HIS B 1 262 ? -3.047 -19.469 16.703 1 86.38 262 HIS B CA 1
ATOM 4089 C C . HIS B 1 262 ? -4.031 -20.547 16.234 1 86.38 262 HIS B C 1
ATOM 4091 O O . HIS B 1 262 ? -4.539 -21.312 17.062 1 86.38 262 HIS B O 1
ATOM 4097 N N . SER B 1 263 ? -4.418 -20.547 15.031 1 88.81 263 SER B N 1
ATOM 4098 C CA . SER B 1 263 ? -5.391 -21.531 14.539 1 88.81 263 SER B CA 1
ATOM 4099 C C . SER B 1 263 ? -4.891 -22.219 13.273 1 88.81 263 SER B C 1
ATOM 4101 O O . SER B 1 263 ? -3.83 -21.859 12.75 1 88.81 263 SER B O 1
ATOM 4103 N N . ALA B 1 264 ? -5.66 -23.266 12.891 1 91.5 264 ALA B N 1
ATOM 4104 C CA . ALA B 1 264 ? -5.32 -24.016 11.68 1 91.5 264 ALA B CA 1
ATOM 4105 C C . ALA B 1 264 ? -5.422 -23.141 10.438 1 91.5 264 ALA B C 1
ATOM 4107 O O . ALA B 1 264 ? -6.188 -22.172 10.414 1 91.5 264 ALA B O 1
ATOM 4108 N N . ALA B 1 265 ? -4.629 -23.578 9.453 1 96.75 265 ALA B N 1
ATOM 4109 C CA . ALA B 1 265 ? -4.695 -22.875 8.172 1 96.75 265 ALA B CA 1
ATOM 4110 C C . ALA B 1 265 ? -6.082 -23 7.547 1 96.75 265 ALA B C 1
ATOM 4112 O O . ALA B 1 265 ? -6.672 -24.078 7.547 1 96.75 265 ALA B O 1
ATOM 4113 N N . ARG B 1 266 ? -6.574 -21.906 7.027 1 96.62 266 ARG B N 1
ATOM 4114 C CA . ARG B 1 266 ? -7.922 -21.828 6.465 1 96.62 266 ARG B CA 1
ATOM 4115 C C . ARG B 1 266 ? -7.875 -21.781 4.941 1 96.62 266 ARG B C 1
ATOM 4117 O O . ARG B 1 266 ? -7.266 -20.891 4.359 1 96.62 266 ARG B O 1
ATOM 4124 N N . VAL B 1 267 ? -8.547 -22.703 4.312 1 98 267 VAL B N 1
ATOM 4125 C CA . VAL B 1 267 ? -8.609 -22.75 2.857 1 98 267 VAL B CA 1
ATOM 4126 C C . VAL B 1 267 ? -9.875 -22.047 2.371 1 98 267 VAL B C 1
ATOM 4128 O O . VAL B 1 267 ? -10.992 -22.516 2.611 1 98 267 VAL B O 1
ATOM 4131 N N . TYR B 1 268 ? -9.672 -20.953 1.674 1 97.44 268 TYR B N 1
ATOM 4132 C CA . TYR B 1 268 ? -10.797 -20.203 1.133 1 97.44 268 TYR B CA 1
ATOM 4133 C C . TYR B 1 268 ? -11.07 -20.594 -0.317 1 97.44 268 TYR B C 1
ATOM 4135 O O . TYR B 1 268 ? -12.195 -20.484 -0.796 1 97.44 268 TYR B O 1
ATOM 4143 N N . SER B 1 269 ? -10.117 -20.875 -1.043 1 97.5 269 SER B N 1
ATOM 4144 C CA . SER B 1 269 ? -10.164 -21.344 -2.424 1 97.5 269 SER B CA 1
ATOM 4145 C C . SER B 1 269 ? -9.258 -22.547 -2.631 1 97.5 269 SER B C 1
ATOM 4147 O O . SER B 1 269 ? -8.094 -22.531 -2.232 1 97.5 269 SER B O 1
ATOM 4149 N N . PRO B 1 270 ? -9.781 -23.656 -3.205 1 96.5 270 PRO B N 1
ATOM 4150 C CA . PRO B 1 270 ? -11.102 -23.828 -3.816 1 96.5 270 PRO B CA 1
ATOM 4151 C C . PRO B 1 270 ? -12.227 -23.812 -2.791 1 96.5 270 PRO B C 1
ATOM 4153 O O . PRO B 1 270 ? -11.977 -23.859 -1.585 1 96.5 270 PRO B O 1
ATOM 4156 N N . VAL B 1 271 ? -13.422 -23.625 -3.289 1 92.94 271 VAL B N 1
ATOM 4157 C CA . VAL B 1 271 ? -14.594 -23.594 -2.424 1 92.94 271 VAL B CA 1
ATOM 4158 C C . VAL B 1 271 ? -14.688 -24.891 -1.619 1 92.94 271 VAL B C 1
ATOM 4160 O O . VAL B 1 271 ? -14.609 -25.984 -2.182 1 92.94 271 VAL B O 1
ATOM 4163 N N . PRO B 1 272 ? -14.781 -24.609 -0.335 1 90.19 272 PRO B N 1
ATOM 4164 C CA . PRO B 1 272 ? -14.953 -25.844 0.445 1 90.19 272 PRO B CA 1
ATOM 4165 C C . PRO B 1 272 ? -16.281 -26.547 0.159 1 90.19 272 PRO B C 1
ATOM 4167 O O . PRO B 1 272 ? -17.297 -25.891 -0.053 1 90.19 272 PRO B O 1
ATOM 4170 N N . ARG B 1 273 ? -16.234 -27.891 -0.034 1 78.06 273 ARG B N 1
ATOM 4171 C CA . ARG B 1 273 ? -17.438 -28.688 -0.265 1 78.06 273 ARG B CA 1
ATOM 4172 C C . ARG B 1 273 ? -18.031 -29.188 1.051 1 78.06 273 ARG B C 1
ATOM 4174 O O . ARG B 1 273 ? -17.281 -29.594 1.948 1 78.06 273 ARG B O 1
ATOM 4181 N N . ALA B 1 274 ? -19.156 -28.625 1.374 1 62.59 274 ALA B N 1
ATOM 4182 C CA . ALA B 1 274 ? -19.812 -29.188 2.551 1 62.59 274 ALA B CA 1
ATOM 4183 C C . ALA B 1 274 ? -19.922 -30.703 2.436 1 62.59 274 ALA B C 1
ATOM 4185 O O . ALA B 1 274 ? -20.062 -31.25 1.334 1 62.59 274 ALA B O 1
ATOM 4186 N N . PRO B 1 275 ? -19.656 -31.469 3.58 1 54 275 PRO B N 1
ATOM 4187 C CA . PRO B 1 275 ? -19.906 -32.906 3.512 1 54 275 PRO B CA 1
ATOM 4188 C C . PRO B 1 275 ? -21.312 -33.25 3 1 54 275 PRO B C 1
ATOM 4190 O O . PRO B 1 275 ? -22.219 -32.406 3.123 1 54 275 PRO B O 1
#

Nearest PDB structures (foldseek):
  4pde-assembly1_A-2  TM=9.019E-01  e=6.976E-25  Escherichia coli
  2pw9-assembly1_A  TM=8.598E-01  e=3.748E-18  Desulfotalea psychrophila LSv54
  2pw9-assembly1_B  TM=8.381E-01  e=1.737E-18  Desulfotalea psychrophila LSv54
  2pw9-assembly2_C  TM=8.860E-01  e=1.744E-17  Desulfotalea psychrophila LSv54
  2pw9-assembly2_D  TM=8.308E-01  e=6.015E-18  Desulfotalea psychrophila LSv54

pLDDT: mean 87.39, std 16.89, range [28.8, 98.81]